Protein AF-A0A8J7T3X1-F1 (afdb_monomer_lite)

Radius of gyration: 25.19 Å; chains: 1; bounding box: 67×51×84 Å

pLDDT: mean 83.02, std 14.89, range [31.59, 97.31]

Secondary structure (DSSP, 8-state):
-PPPP---HHHHHHHHHHHHTEEE-TTSEEEETTEEEE------S-TT---HHHHHHHHHHHHIIIIIS-TT-PPPPSTTSS-B-HHHHHHH-----EEEEEEEEEE-SSS-EEEEETTEEEEE-GGGEEEETTEEEEEEEEE-SEESSSSTTEEEEE-SSPPPHHHHHSEEEEEE-B-TTTHHHHHHHHHHHHHHTT---EEEEESBGGGGSSTTSEEEEEEGGGHHHHHHHHHHHGGGS-B-S---TTSEEEETTEEEEEPPGGG--HHHHHHHHHHHHHHHHHHH-S-HHHHHHHHHHHTT--TTSTTSPTTPPPPPPPP---------------SHHHHHHHHHHHHHHH-EEETTEEE-EEEEEEEETTEEEEEEEE--SSSSSSHHHHHHHHHHHHHHH--HHHHHHHHHHHHHHHHHGGGS-SS-TTTSGGGT-

Sequence (441 aa):
MRPEPRFDADLAGAIDRLADGFRTGRNGLIRLGDRVDMALGQISTHPGQRTQANLIEALVNRVYVAFYCNPEGAAASLTDGERDLTPDLAAANAGRDGVQGWWREAQRSATEVLLASGDRLHLARPADLHPVPGFDRWHRLHRIAGSVSMQAGYYHAFGAEVPDRYDMMAGVRLYLALGAGGAAAALAAITRRFDADQVAFTLKLPRQAGSYRRTDAGVVYLPRRVAGFAVARVLEMAGDLDLGPGTPRFTRALAPGIAIADCPPGGDSFGMHRSRLLVQALTLQAAGGGRASALAARVMAAQGIDPARPWLEPGNADLELPALSCGPRRRAAGGAETGPLAAAARIGRQLVRDALTEGGRATWVGWGVGVTETGPRRAVTSAGPDLYTGTAGVALFLGRLAAATGDGEVAATGLAALRHAVEGGASLGAEGGITGLPGIV

Structure (mmCIF, N/CA/C/O backbone):
data_AF-A0A8J7T3X1-F1
#
_entry.id   AF-A0A8J7T3X1-F1
#
loop_
_atom_site.group_PDB
_atom_site.id
_atom_site.type_symbol
_atom_site.label_atom_id
_atom_site.label_alt_id
_atom_site.label_comp_id
_atom_site.label_asym_id
_atom_site.label_entity_id
_atom_site.label_seq_id
_atom_site.pdbx_PDB_ins_code
_atom_site.Cartn_x
_atom_site.Cartn_y
_atom_site.Cartn_z
_atom_site.occupancy
_atom_site.B_iso_or_equiv
_atom_site.auth_seq_id
_atom_site.auth_comp_id
_atom_site.auth_asym_id
_atom_site.auth_atom_id
_atom_site.pdbx_PDB_model_num
ATOM 1 N N . MET A 1 1 ? -31.299 18.027 -4.864 1.00 47.19 1 MET A N 1
ATOM 2 C CA . MET A 1 1 ? -30.712 17.703 -3.544 1.00 47.19 1 MET A CA 1
ATOM 3 C C . MET A 1 1 ? -29.583 16.717 -3.767 1.00 47.19 1 MET A C 1
ATOM 5 O O . MET A 1 1 ? -29.827 15.711 -4.420 1.00 47.19 1 MET A O 1
ATOM 9 N N . ARG A 1 2 ? -28.361 16.998 -3.297 1.00 53.69 2 ARG A N 1
ATOM 10 C CA . ARG A 1 2 ? -27.342 15.939 -3.212 1.00 53.69 2 ARG A CA 1
ATOM 11 C C . ARG A 1 2 ? -27.789 14.955 -2.116 1.00 53.69 2 ARG A C 1
ATOM 13 O O . ARG A 1 2 ? -28.327 15.432 -1.116 1.00 53.69 2 ARG A O 1
ATOM 20 N N . PRO A 1 3 ? -27.643 13.634 -2.307 1.00 72.06 3 PRO A N 1
ATOM 21 C CA . PRO A 1 3 ? -27.978 12.663 -1.269 1.00 72.06 3 PRO A CA 1
ATOM 22 C C . PRO A 1 3 ? -27.187 12.966 0.009 1.00 72.06 3 PRO A C 1
ATOM 24 O O . PRO A 1 3 ? -26.043 13.422 -0.071 1.00 72.06 3 PRO A O 1
ATOM 27 N N . GLU A 1 4 ? -27.797 12.750 1.178 1.00 81.19 4 GLU A N 1
ATOM 28 C CA . GLU A 1 4 ? -27.076 12.914 2.441 1.00 81.19 4 GLU A CA 1
ATOM 29 C C . GLU A 1 4 ? -25.873 11.956 2.486 1.00 81.19 4 GLU A C 1
ATOM 31 O O . GLU A 1 4 ? -26.006 10.782 2.116 1.00 81.19 4 GLU A O 1
ATOM 36 N N . PRO A 1 5 ? -24.702 12.438 2.934 1.00 83.44 5 PRO A N 1
ATOM 37 C CA . PRO A 1 5 ? -23.521 11.603 3.057 1.00 83.44 5 PRO A CA 1
ATOM 38 C C . PRO A 1 5 ? -23.778 10.530 4.120 1.00 83.44 5 PRO A C 1
ATOM 40 O O . PRO A 1 5 ? -24.256 10.830 5.216 1.00 83.44 5 PRO A O 1
ATOM 43 N N . ARG A 1 6 ? -23.479 9.271 3.795 1.00 91.88 6 ARG A N 1
ATOM 44 C CA . ARG A 1 6 ? -23.775 8.122 4.658 1.00 91.88 6 ARG A CA 1
ATOM 45 C C . ARG A 1 6 ? -22.723 7.032 4.510 1.00 91.88 6 ARG A C 1
ATOM 47 O O . ARG A 1 6 ? -22.217 6.814 3.413 1.00 91.88 6 ARG A O 1
ATOM 54 N N . PHE A 1 7 ? -22.433 6.353 5.615 1.00 93.94 7 PHE A N 1
ATOM 55 C CA . PHE A 1 7 ? -21.661 5.112 5.610 1.00 93.94 7 PHE A CA 1
ATOM 56 C C . PHE A 1 7 ? -22.485 3.965 5.012 1.00 93.94 7 PHE A C 1
ATOM 58 O O . PHE A 1 7 ? -23.710 4.070 4.875 1.00 93.94 7 PHE A O 1
ATOM 65 N N . ASP A 1 8 ? -21.822 2.851 4.708 1.00 93.19 8 ASP A N 1
ATOM 66 C CA . ASP A 1 8 ? -22.511 1.575 4.542 1.00 93.19 8 ASP A CA 1
ATOM 67 C C . ASP A 1 8 ? -23.269 1.187 5.830 1.00 93.19 8 ASP A C 1
ATOM 69 O O . ASP A 1 8 ? -22.997 1.694 6.925 1.00 93.19 8 ASP A O 1
ATOM 73 N N . ALA A 1 9 ? -24.263 0.307 5.692 1.00 92.50 9 ALA A N 1
ATOM 74 C CA . ALA A 1 9 ? -25.170 -0.033 6.786 1.00 92.50 9 ALA A CA 1
ATOM 75 C C . ALA A 1 9 ? -24.453 -0.696 7.976 1.00 92.50 9 ALA A C 1
ATOM 77 O O . ALA A 1 9 ? -24.807 -0.430 9.130 1.00 92.50 9 ALA A O 1
ATOM 78 N N . ASP A 1 10 ? -23.429 -1.507 7.710 1.00 91.69 10 ASP A N 1
ATOM 79 C CA . ASP A 1 10 ? -22.710 -2.254 8.739 1.00 91.69 10 ASP A CA 1
ATOM 80 C C . ASP A 1 10 ? -21.835 -1.324 9.578 1.00 91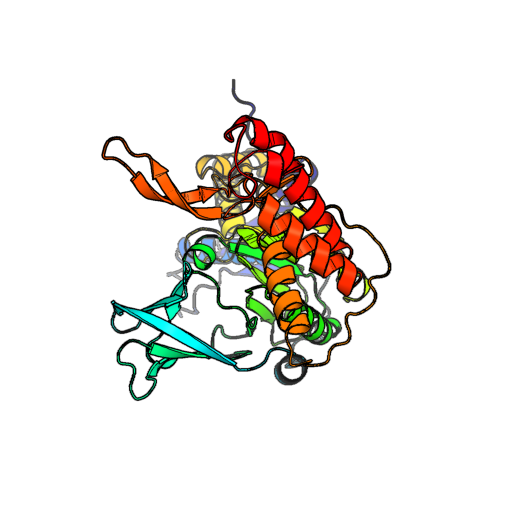.69 10 ASP A C 1
ATOM 82 O O . ASP A 1 10 ? -21.873 -1.369 10.815 1.00 91.69 10 ASP A O 1
ATOM 86 N N . LEU A 1 11 ? -21.086 -0.433 8.923 1.00 92.88 11 LEU A N 1
ATOM 87 C CA . LEU A 1 11 ? -20.269 0.572 9.591 1.00 92.88 11 LEU A CA 1
ATOM 88 C C . LEU A 1 11 ? -21.134 1.599 10.328 1.00 92.88 11 LEU A C 1
ATOM 90 O O . LEU A 1 11 ? -20.827 1.927 11.475 1.00 92.88 11 LEU A O 1
ATOM 94 N N . ALA A 1 12 ? -22.240 2.056 9.731 1.00 94.25 12 ALA A N 1
ATOM 95 C CA . ALA A 1 12 ? -23.192 2.942 10.402 1.00 94.25 12 ALA A CA 1
ATOM 96 C C . ALA A 1 12 ? -23.750 2.301 11.683 1.00 94.25 12 ALA A C 1
ATOM 98 O O . ALA A 1 12 ? -23.729 2.919 12.750 1.00 94.25 12 ALA A O 1
ATOM 99 N N . GLY A 1 13 ? -24.183 1.039 11.602 1.00 93.19 13 GLY A N 1
ATOM 100 C CA . GLY A 1 13 ? -24.677 0.292 12.756 1.00 93.19 13 GLY A CA 1
ATOM 101 C C . GLY A 1 13 ? -23.604 0.074 13.826 1.00 93.19 13 GLY A C 1
ATOM 102 O O . GLY A 1 13 ? -23.898 0.153 15.017 1.00 93.19 13 GLY A O 1
ATOM 103 N N . ALA A 1 14 ? -22.352 -0.166 13.429 1.00 91.25 14 ALA A N 1
ATOM 104 C CA . ALA A 1 14 ? -21.239 -0.300 14.364 1.00 91.25 14 ALA A CA 1
ATOM 105 C C . ALA A 1 14 ? -20.932 1.016 15.097 1.00 91.25 14 ALA A C 1
ATOM 107 O O . ALA A 1 14 ? -20.682 0.992 16.302 1.00 91.25 14 ALA A O 1
ATOM 108 N N . ILE A 1 15 ? -20.982 2.152 14.394 1.00 93.50 15 ILE A N 1
ATOM 109 C CA . ILE A 1 15 ? -20.797 3.484 14.987 1.00 93.50 15 ILE A CA 1
ATOM 110 C C . ILE A 1 15 ? -21.907 3.787 15.998 1.00 93.50 15 ILE A C 1
ATOM 112 O O . ILE A 1 15 ? -21.614 4.233 17.106 1.00 93.50 15 ILE A O 1
ATOM 116 N N . ASP A 1 16 ? -23.165 3.524 15.645 1.00 93.00 16 ASP A N 1
ATOM 117 C CA . ASP A 1 16 ? -24.293 3.778 16.545 1.00 93.00 16 ASP A CA 1
ATOM 118 C C . ASP A 1 16 ? -24.197 2.899 17.811 1.00 93.00 16 ASP A C 1
ATOM 120 O O . ASP A 1 16 ? -24.305 3.415 18.922 1.00 93.00 16 ASP A O 1
ATOM 124 N N . ARG A 1 17 ? -23.852 1.606 17.677 1.00 89.75 17 ARG A N 1
ATOM 125 C CA . ARG A 1 17 ? -23.607 0.720 18.835 1.00 89.75 17 ARG A CA 1
ATOM 126 C C . ARG A 1 17 ? -22.454 1.196 19.720 1.00 89.75 17 ARG A C 1
ATOM 128 O O . ARG A 1 17 ? -22.531 1.086 20.944 1.00 89.75 17 ARG A O 1
ATOM 135 N N . LEU A 1 18 ? -21.377 1.708 19.117 1.00 88.38 18 LEU A N 1
ATOM 136 C CA . LEU A 1 18 ? -20.262 2.291 19.865 1.00 88.38 18 LEU A CA 1
ATOM 137 C C . LEU A 1 18 ? -20.743 3.482 20.702 1.00 88.38 18 LEU A C 1
ATOM 139 O O . LEU A 1 18 ? -20.396 3.574 21.878 1.00 88.38 18 LEU A O 1
ATOM 143 N N . ALA A 1 19 ? -21.541 4.368 20.101 1.00 87.81 19 ALA A N 1
ATOM 144 C CA . ALA A 1 19 ? -22.080 5.551 20.759 1.00 87.81 19 ALA A CA 1
ATOM 145 C C . ALA A 1 19 ? -23.016 5.197 21.925 1.00 87.81 19 ALA A C 1
ATOM 147 O O . ALA A 1 19 ? -22.904 5.779 23.004 1.00 87.81 19 ALA A O 1
ATOM 148 N N . ASP A 1 20 ? -23.876 4.191 21.753 1.00 84.75 20 ASP A N 1
ATOM 149 C CA . ASP A 1 20 ? -24.801 3.738 22.798 1.00 84.75 20 ASP A CA 1
ATOM 150 C C . ASP A 1 20 ? -24.065 3.222 24.041 1.00 84.75 20 ASP A C 1
ATOM 152 O O . ASP A 1 20 ? -24.480 3.494 25.173 1.00 84.75 20 ASP A O 1
ATOM 156 N N . GLY A 1 21 ? -22.943 2.526 23.833 1.00 76.75 21 GLY A N 1
ATOM 157 C CA . GLY A 1 21 ? -22.076 2.006 24.892 1.00 76.75 21 GLY A CA 1
ATOM 158 C C . GLY A 1 21 ? -21.133 3.038 25.514 1.00 76.75 21 GLY A C 1
ATOM 159 O O . GLY A 1 21 ? -20.417 2.705 26.462 1.00 76.75 21 GLY A O 1
ATOM 160 N N . PHE A 1 22 ? -21.110 4.268 24.998 1.00 75.62 22 PHE A N 1
ATOM 161 C CA . PHE A 1 22 ? -20.186 5.316 25.411 1.00 75.62 22 PHE A CA 1
ATOM 162 C C . PHE A 1 22 ? -20.788 6.191 26.514 1.00 75.62 22 PHE A C 1
ATOM 164 O O . PHE A 1 22 ? -21.885 6.741 26.381 1.00 75.62 22 PHE A O 1
ATOM 171 N N . ARG A 1 23 ? -20.071 6.347 27.630 1.00 73.31 23 ARG A N 1
ATOM 172 C CA . ARG A 1 23 ? -20.443 7.268 28.715 1.00 73.31 23 ARG A CA 1
ATOM 173 C C . ARG A 1 23 ? -19.210 8.007 29.221 1.00 73.31 23 ARG A C 1
ATOM 175 O O . ARG A 1 23 ? -18.225 7.384 29.609 1.00 73.31 23 ARG A O 1
ATOM 182 N N . THR A 1 24 ? -19.289 9.332 29.279 1.00 68.50 24 THR A N 1
ATOM 183 C CA . THR A 1 24 ? -18.268 10.187 29.899 1.00 68.50 24 THR A CA 1
ATOM 184 C C . THR A 1 24 ? -18.775 10.687 31.249 1.00 68.50 24 THR A C 1
ATOM 186 O O . THR A 1 24 ? -19.746 11.440 31.315 1.00 68.50 24 THR A O 1
ATOM 189 N N . GLY A 1 25 ? -18.143 10.260 32.340 1.00 63.00 25 GLY A N 1
ATOM 190 C CA . GLY A 1 25 ? -18.447 10.746 33.684 1.00 63.00 25 GLY A CA 1
ATOM 191 C C . GLY A 1 25 ? -17.858 12.136 33.943 1.00 63.00 25 GLY A C 1
ATOM 192 O O . GLY A 1 25 ? -16.828 12.496 33.373 1.00 63.00 25 GLY A O 1
ATOM 193 N N . ARG A 1 26 ? -18.457 12.892 34.877 1.00 59.19 26 ARG A N 1
ATOM 194 C CA . ARG A 1 26 ? -17.981 14.232 35.299 1.00 59.19 26 ARG A CA 1
ATOM 195 C C . ARG A 1 26 ? -16.528 14.245 35.801 1.00 59.19 26 ARG A C 1
ATOM 197 O O . ARG A 1 26 ? -15.883 15.283 35.770 1.00 59.19 26 ARG A O 1
ATOM 204 N N . ASN A 1 27 ? -15.999 13.088 36.198 1.00 59.59 27 ASN A N 1
ATOM 205 C CA . ASN A 1 27 ? -14.645 12.929 36.734 1.00 59.59 27 ASN A CA 1
ATOM 206 C C . ASN A 1 27 ? -13.596 12.638 35.633 1.00 59.59 27 ASN A C 1
ATOM 208 O O . ASN A 1 27 ? -12.459 12.284 35.945 1.00 59.59 27 ASN A O 1
ATOM 212 N N . GLY A 1 28 ? -13.964 12.732 34.347 1.00 60.16 28 GLY A N 1
ATOM 213 C CA . GLY A 1 28 ? -13.098 12.364 33.214 1.00 60.16 28 GLY A CA 1
ATOM 214 C C . GLY A 1 28 ? -12.955 10.850 33.013 1.00 60.16 28 GLY A C 1
ATOM 215 O O . GLY A 1 28 ? -12.009 10.391 32.374 1.00 60.16 28 GLY A O 1
ATOM 216 N N . LEU A 1 29 ? -13.875 10.081 33.597 1.00 61.81 29 LEU A N 1
ATOM 217 C CA . LEU A 1 29 ? -13.938 8.628 33.503 1.00 61.81 29 LEU A CA 1
ATOM 218 C C . LEU A 1 29 ? -14.693 8.250 32.226 1.00 61.81 29 LEU A C 1
ATOM 220 O O . LEU A 1 29 ? -15.811 8.719 32.004 1.00 61.81 29 LEU A O 1
ATOM 224 N N . ILE A 1 30 ? -14.075 7.434 31.383 1.00 65.88 30 ILE A N 1
ATOM 225 C CA . ILE A 1 30 ? -14.591 7.043 30.074 1.00 65.88 30 ILE A CA 1
ATOM 226 C C . ILE A 1 30 ? -15.014 5.586 30.179 1.00 65.88 30 ILE A C 1
ATOM 228 O O . ILE A 1 30 ? -14.183 4.705 30.394 1.00 65.88 30 ILE A O 1
ATOM 232 N N . ARG A 1 31 ? -16.309 5.318 30.032 1.00 67.56 31 ARG A N 1
ATOM 233 C CA . ARG A 1 31 ? -16.837 3.957 30.003 1.00 67.56 31 ARG A CA 1
ATOM 234 C C . ARG A 1 31 ? -17.240 3.596 28.582 1.00 67.56 31 ARG A C 1
ATOM 236 O O . ARG A 1 31 ? -17.980 4.337 27.938 1.00 67.56 31 ARG A O 1
ATOM 243 N N . LEU A 1 32 ? -16.738 2.455 28.123 1.00 68.56 32 LEU A N 1
ATOM 244 C CA . LEU A 1 32 ? -17.120 1.836 26.860 1.00 68.56 32 LEU A CA 1
ATOM 245 C C . LEU A 1 32 ? -17.459 0.368 27.138 1.00 68.56 32 LEU A C 1
ATOM 247 O O . LEU A 1 32 ? -16.553 -0.454 27.312 1.00 68.56 32 LEU A O 1
ATOM 251 N N . GLY A 1 33 ? -18.757 0.069 27.239 1.00 67.12 33 GLY A N 1
ATOM 252 C CA . GLY A 1 33 ? -19.249 -1.224 27.728 1.00 67.12 33 GLY A CA 1
ATOM 253 C C . GLY A 1 33 ? -18.840 -1.480 29.186 1.00 67.12 33 GLY A C 1
ATOM 254 O O . GLY A 1 33 ? -19.060 -0.637 30.062 1.00 67.12 33 GLY A O 1
ATOM 255 N N . ASP A 1 34 ? -18.206 -2.624 29.447 1.00 57.56 34 ASP A N 1
ATOM 256 C CA . ASP A 1 34 ? -17.743 -3.020 30.790 1.00 57.56 34 ASP A CA 1
ATOM 257 C C . ASP A 1 34 ? -16.357 -2.479 31.156 1.00 57.56 34 ASP A C 1
ATOM 259 O O . ASP A 1 34 ? -15.920 -2.587 32.301 1.00 57.56 34 ASP A O 1
ATOM 263 N N . ARG A 1 35 ? -15.651 -1.866 30.201 1.00 61.12 35 ARG A N 1
ATOM 264 C CA . ARG A 1 35 ? -14.315 -1.314 30.435 1.00 61.12 35 ARG A CA 1
ATOM 265 C C . ARG A 1 35 ? -14.397 0.154 30.832 1.00 61.12 35 ARG A C 1
ATOM 267 O O . ARG A 1 35 ? -15.014 0.969 30.143 1.00 61.12 35 ARG A O 1
ATOM 274 N N . VAL A 1 36 ? -13.716 0.470 31.926 1.00 59.50 36 VAL A N 1
ATOM 275 C CA . VAL A 1 36 ? -13.558 1.816 32.471 1.00 59.50 36 VAL A CA 1
ATOM 276 C C . VAL A 1 36 ? -12.124 2.270 32.239 1.00 59.50 36 VAL A C 1
ATOM 278 O O . VAL A 1 36 ? -11.190 1.551 32.580 1.00 59.50 36 VAL A O 1
ATOM 281 N N . ASP A 1 37 ? -11.967 3.459 31.672 1.00 59.25 37 ASP A N 1
ATOM 282 C CA . ASP A 1 37 ? -10.683 4.122 31.475 1.00 59.25 37 ASP A CA 1
ATOM 283 C C . ASP A 1 37 ? -10.717 5.526 32.096 1.00 59.25 37 ASP A C 1
ATOM 285 O O . ASP A 1 37 ? -11.790 6.092 32.333 1.00 59.25 37 ASP A O 1
ATOM 289 N N . MET A 1 38 ? -9.552 6.108 32.360 1.00 57.00 38 MET A N 1
ATOM 290 C CA . MET A 1 38 ? -9.443 7.504 32.783 1.00 57.00 38 MET A CA 1
ATOM 291 C C . MET A 1 38 ? -8.738 8.317 31.709 1.00 57.00 38 MET A C 1
ATOM 293 O O . MET A 1 38 ? -7.768 7.862 31.112 1.00 57.00 38 MET A O 1
ATOM 297 N N . ALA A 1 39 ? -9.179 9.561 31.511 1.00 54.94 39 ALA A N 1
ATOM 298 C CA . ALA A 1 39 ? -8.398 10.535 30.765 1.00 54.94 39 ALA A CA 1
ATOM 299 C C . ALA A 1 39 ? -7.058 10.779 31.481 1.00 54.94 39 ALA A C 1
ATOM 301 O O . ALA A 1 39 ? -6.969 11.591 32.405 1.00 54.94 39 ALA A O 1
ATOM 302 N N . LEU A 1 40 ? -6.026 10.032 31.082 1.00 46.97 40 LEU A N 1
ATOM 303 C CA . LEU A 1 40 ? -4.655 10.227 31.528 1.00 46.97 40 LEU A CA 1
ATOM 304 C C . LEU A 1 40 ? -4.129 11.509 30.878 1.00 46.97 40 LEU A C 1
ATOM 306 O O . LEU A 1 40 ? -3.491 11.486 29.833 1.00 46.97 40 LEU A O 1
ATOM 310 N N . GLY A 1 41 ? -4.384 12.646 31.523 1.00 39.94 41 GLY A N 1
ATOM 311 C CA . GLY A 1 41 ? -3.372 13.694 31.505 1.00 39.94 41 GLY A CA 1
ATOM 312 C C . GLY A 1 41 ? -2.122 13.122 32.166 1.00 39.94 41 GLY A C 1
ATOM 313 O O . GLY A 1 41 ? -2.249 12.331 33.107 1.00 39.94 41 GLY A O 1
ATOM 314 N N . GLN A 1 42 ? -0.931 13.500 31.691 1.00 35.84 42 GLN A N 1
ATOM 315 C CA . GLN A 1 42 ? 0.298 13.312 32.467 1.00 35.84 42 GLN A CA 1
ATOM 316 C C . GLN A 1 42 ? -0.009 13.588 33.937 1.00 35.84 42 GLN A C 1
ATOM 318 O O . GLN A 1 42 ? -0.751 14.531 34.217 1.00 35.84 42 GLN A O 1
ATOM 323 N N . ILE A 1 43 ? 0.487 12.729 34.830 1.00 36.72 43 ILE A N 1
ATOM 324 C CA . ILE A 1 43 ? 0.290 12.798 36.280 1.00 36.72 43 ILE A CA 1
ATOM 325 C C . ILE A 1 43 ? 0.817 14.156 36.764 1.00 36.72 43 ILE A C 1
ATOM 327 O O . ILE A 1 43 ? 1.936 14.283 37.241 1.00 36.72 43 ILE A O 1
ATOM 331 N N . SER A 1 44 ? 0.023 15.202 36.582 1.00 35.84 44 SER A N 1
ATOM 332 C CA . SER A 1 44 ? 0.195 16.478 37.230 1.00 35.84 44 SER A CA 1
ATOM 333 C C . SER A 1 44 ? -0.435 16.256 38.586 1.00 35.84 44 SER A C 1
ATOM 335 O O . SER A 1 44 ? -1.614 15.910 38.699 1.00 35.84 44 SER A O 1
ATOM 337 N N . THR A 1 45 ? 0.377 16.373 39.624 1.00 34.47 45 THR A N 1
ATOM 338 C CA . THR A 1 45 ? 0.052 16.127 41.032 1.00 34.47 45 THR A CA 1
ATOM 339 C C . THR A 1 45 ? -0.982 17.118 41.591 1.00 34.47 45 THR A C 1
ATOM 341 O O . THR A 1 45 ? -1.088 17.296 42.801 1.00 34.47 45 THR A O 1
ATOM 344 N N . HIS A 1 46 ? -1.746 17.798 40.731 1.00 35.25 46 HIS A N 1
ATOM 345 C CA . HIS A 1 46 ? -2.737 18.812 41.061 1.00 35.25 46 HIS A CA 1
ATOM 346 C C . HIS A 1 46 ? -4.108 18.424 40.470 1.00 35.25 46 HIS A C 1
ATOM 348 O O . HIS A 1 46 ? -4.269 18.410 39.247 1.00 35.25 46 HIS A O 1
ATOM 354 N N . PRO A 1 47 ? -5.130 18.153 41.309 1.00 39.53 47 PRO A N 1
ATOM 355 C CA . PRO A 1 47 ? -6.457 17.672 40.888 1.00 39.53 47 PRO A CA 1
ATOM 356 C C . PRO A 1 47 ? -7.269 18.598 39.958 1.00 39.53 47 PRO A C 1
ATOM 358 O O . PRO A 1 47 ? -8.369 18.227 39.558 1.00 39.53 47 PRO A O 1
ATOM 361 N N . GLY A 1 48 ? -6.765 19.791 39.615 1.00 45.50 48 GLY A N 1
ATOM 362 C CA . GLY A 1 48 ? -7.511 20.846 38.916 1.00 45.50 48 GLY A CA 1
ATOM 363 C C . GLY A 1 48 ? -7.074 21.175 37.482 1.00 45.50 48 GLY A C 1
ATOM 364 O O . GLY A 1 48 ? -7.726 21.993 36.846 1.00 45.50 48 GLY A O 1
ATOM 365 N N . GLN A 1 49 ? -6.012 20.567 36.938 1.00 44.97 49 GLN A N 1
ATOM 366 C CA . GLN A 1 49 ? -5.507 20.875 35.582 1.00 44.97 49 GLN A CA 1
ATOM 367 C C . GLN A 1 49 ? -5.790 19.761 34.559 1.00 44.97 49 GLN A C 1
ATOM 369 O O . GLN A 1 49 ? -4.940 19.387 33.753 1.00 44.97 49 GLN A O 1
ATOM 374 N N . ARG A 1 50 ? -7.005 19.205 34.567 1.00 56.94 50 ARG A N 1
ATOM 375 C CA . ARG A 1 50 ? -7.467 18.333 33.475 1.00 56.94 50 ARG A CA 1
ATOM 376 C C . ARG A 1 50 ? -8.078 19.206 32.384 1.00 56.94 50 ARG A C 1
ATOM 378 O O . ARG A 1 50 ? -9.200 19.681 32.526 1.00 56.94 50 ARG A O 1
ATOM 385 N N . THR A 1 51 ? -7.330 19.458 31.315 1.00 62.66 51 THR A N 1
ATOM 386 C CA . THR A 1 51 ? -7.817 20.255 30.183 1.00 62.66 51 THR A CA 1
ATOM 387 C C . THR A 1 51 ? -8.768 19.431 29.310 1.00 62.66 51 THR A C 1
ATOM 389 O O . THR A 1 51 ? -8.640 18.212 29.189 1.00 62.66 51 THR A O 1
ATOM 392 N N . GLN A 1 52 ? -9.720 20.101 28.657 1.00 65.69 52 GLN A N 1
ATOM 393 C CA . GLN A 1 52 ? -10.615 19.493 27.663 1.00 65.69 52 GLN A CA 1
ATOM 394 C C . GLN A 1 52 ? -9.839 18.777 26.537 1.00 65.69 52 GLN A C 1
ATOM 396 O O . GLN A 1 52 ? -10.301 17.763 26.019 1.00 65.69 52 GLN A O 1
ATOM 401 N N . ALA A 1 53 ? -8.636 19.261 26.210 1.00 66.31 53 ALA A N 1
ATOM 402 C CA . ALA A 1 53 ? -7.732 18.638 25.246 1.00 66.31 53 ALA A CA 1
ATOM 403 C C . ALA A 1 53 ? -7.290 17.226 25.675 1.00 66.31 53 ALA A C 1
ATOM 405 O O . ALA A 1 53 ? -7.412 16.291 24.886 1.00 66.31 53 ALA A O 1
ATOM 406 N N . ASN A 1 54 ? -6.887 17.040 26.939 1.00 71.31 54 ASN A N 1
ATOM 407 C CA . ASN A 1 54 ? -6.469 15.730 27.461 1.00 71.31 54 ASN A CA 1
ATOM 408 C C . ASN A 1 54 ? -7.619 14.713 27.437 1.00 71.31 54 ASN A C 1
ATOM 410 O O . ASN A 1 54 ? -7.412 13.527 27.177 1.00 71.31 54 ASN A O 1
ATOM 414 N N . LEU A 1 55 ? -8.848 15.176 27.694 1.00 73.75 55 LEU A N 1
ATOM 415 C CA . LEU A 1 55 ? -10.035 14.333 27.581 1.00 73.75 55 LEU A CA 1
ATOM 416 C C . LEU A 1 55 ? -10.258 13.898 26.128 1.00 73.75 55 LEU A C 1
ATOM 418 O O . LEU A 1 55 ? -10.439 12.711 25.886 1.00 73.75 55 LEU A O 1
ATOM 422 N N . ILE A 1 56 ? -10.205 14.823 25.165 1.00 79.81 56 ILE A N 1
ATOM 423 C CA . ILE A 1 56 ? -10.374 14.495 23.741 1.00 79.81 56 ILE A CA 1
ATOM 424 C C . ILE A 1 56 ? -9.320 13.479 23.296 1.00 79.81 56 ILE A C 1
ATOM 426 O O . ILE A 1 56 ? -9.683 12.474 22.695 1.00 79.81 56 ILE A O 1
ATOM 430 N N . GLU A 1 57 ? -8.043 13.677 23.622 1.00 81.44 57 GLU A N 1
ATOM 431 C CA . GLU A 1 57 ? -6.989 12.727 23.246 1.00 81.44 57 GLU A CA 1
ATOM 432 C C . GLU A 1 57 ? -7.206 11.332 23.842 1.00 81.44 57 GLU A C 1
ATOM 434 O O . GLU A 1 57 ? -7.069 10.330 23.135 1.00 81.44 57 GLU A O 1
ATOM 439 N N . ALA A 1 58 ? -7.617 11.246 25.109 1.00 79.50 58 ALA A N 1
ATOM 440 C CA . ALA A 1 58 ? -7.961 9.974 25.735 1.00 79.50 58 ALA A CA 1
ATOM 441 C C . ALA A 1 58 ? -9.157 9.293 25.049 1.00 79.50 58 ALA A C 1
ATOM 443 O O . ALA A 1 58 ? -9.117 8.088 24.792 1.00 79.50 58 ALA A O 1
ATOM 444 N N . LEU A 1 59 ? -10.197 10.055 24.685 1.00 83.69 59 LEU A N 1
ATOM 445 C CA . LEU A 1 59 ? -11.344 9.537 23.932 1.00 83.69 59 LEU A CA 1
ATOM 446 C C . LEU A 1 59 ? -10.908 9.029 22.551 1.00 83.69 59 LEU A C 1
ATOM 448 O O . LEU A 1 59 ? -11.328 7.946 22.145 1.00 83.69 59 LEU A O 1
ATOM 452 N N . VAL A 1 60 ? -10.039 9.763 21.846 1.00 88.62 60 VAL A N 1
ATOM 453 C CA . VAL A 1 60 ? -9.519 9.353 20.531 1.00 88.62 60 VAL A CA 1
ATOM 454 C C . VAL A 1 60 ? -8.731 8.055 20.645 1.00 88.62 60 VAL A C 1
ATOM 456 O O . VAL A 1 60 ? -9.010 7.122 19.896 1.00 88.62 60 VAL A O 1
ATOM 459 N N . ASN A 1 61 ? -7.808 7.956 21.604 1.00 85.31 61 ASN A N 1
ATOM 460 C CA . ASN A 1 61 ? -7.053 6.727 21.859 1.00 85.31 61 ASN A CA 1
ATOM 461 C C . ASN A 1 61 ? -7.979 5.550 22.196 1.00 85.31 61 ASN A C 1
ATOM 463 O O . ASN A 1 61 ? -7.755 4.422 21.752 1.00 85.31 61 ASN A O 1
ATOM 467 N N . ARG A 1 62 ? -9.054 5.799 22.948 1.00 84.38 62 ARG A N 1
ATOM 468 C CA . ARG A 1 62 ? -10.006 4.756 23.328 1.00 84.38 62 ARG A CA 1
ATOM 469 C C . ARG A 1 62 ? -10.819 4.254 22.141 1.00 84.38 62 ARG A C 1
ATOM 471 O O . ARG A 1 62 ? -10.920 3.042 21.949 1.00 84.38 62 ARG A O 1
ATOM 478 N N . VAL A 1 63 ? -11.371 5.169 21.345 1.00 88.94 63 VAL A N 1
ATOM 479 C CA . VAL A 1 63 ? -12.069 4.842 20.093 1.00 88.94 63 VAL A CA 1
ATOM 480 C C . VAL A 1 63 ? -11.120 4.107 19.149 1.00 88.94 63 VAL A C 1
ATOM 482 O O . VAL A 1 63 ? -11.488 3.084 18.582 1.00 88.94 63 VAL A O 1
ATOM 485 N N . TYR A 1 64 ? -9.867 4.540 19.058 1.00 90.38 64 TYR A N 1
ATOM 486 C CA . TYR A 1 64 ? -8.857 3.862 18.262 1.00 90.38 64 TYR A CA 1
ATOM 487 C C . TYR A 1 64 ? -8.646 2.403 18.696 1.00 90.38 64 TYR A C 1
ATOM 489 O O . TYR A 1 64 ? -8.789 1.485 17.893 1.00 90.38 64 TYR A O 1
ATOM 497 N N . VAL A 1 65 ? -8.373 2.147 19.976 1.00 85.81 65 VAL A N 1
ATOM 498 C CA . VAL A 1 65 ? -8.106 0.780 20.457 1.00 85.81 65 VAL A CA 1
ATOM 499 C C . VAL A 1 65 ? -9.343 -0.119 20.379 1.00 85.81 65 VAL A C 1
ATOM 501 O O . VAL A 1 65 ? -9.219 -1.294 20.034 1.00 85.81 65 VAL A O 1
ATOM 504 N N . ALA A 1 66 ? -10.519 0.401 20.731 1.00 83.25 66 ALA A N 1
ATOM 505 C CA . ALA A 1 66 ? -11.720 -0.414 20.901 1.00 83.25 66 ALA A CA 1
ATOM 506 C C . ALA A 1 66 ? -12.581 -0.534 19.639 1.00 83.25 66 ALA A C 1
ATOM 508 O O . ALA A 1 66 ? -13.261 -1.539 19.474 1.00 83.25 66 ALA A O 1
ATOM 509 N N . PHE A 1 67 ? -12.570 0.472 18.764 1.00 89.06 67 PHE A N 1
ATOM 510 C CA . PHE A 1 67 ? -13.380 0.485 17.548 1.00 89.06 67 PHE A CA 1
ATOM 511 C C . PHE A 1 67 ? -12.535 0.236 16.302 1.00 89.06 67 PHE A C 1
ATOM 513 O O . PHE A 1 67 ? -12.886 -0.615 15.491 1.00 89.06 67 PHE A O 1
ATOM 520 N N . TYR A 1 68 ? -11.414 0.950 16.155 1.00 91.31 68 TYR A N 1
ATOM 521 C CA . TYR A 1 68 ? -10.569 0.836 14.965 1.00 91.31 68 TYR A CA 1
ATOM 522 C C . TYR A 1 68 ? -9.733 -0.453 14.967 1.00 91.31 68 TYR A C 1
ATOM 524 O O . TYR A 1 68 ? -9.811 -1.216 14.009 1.00 91.31 68 TYR A O 1
ATOM 532 N N . CYS A 1 69 ? -8.976 -0.709 16.039 1.00 88.62 69 CYS A N 1
ATOM 533 C CA . CYS A 1 69 ? -8.033 -1.831 16.149 1.00 88.62 69 CYS A CA 1
ATOM 534 C C . CYS A 1 69 ? -8.682 -3.182 16.490 1.00 88.62 69 CYS A C 1
ATOM 536 O O . CYS A 1 69 ? -8.071 -4.216 16.245 1.00 88.62 69 CYS A O 1
ATOM 538 N N . ASN A 1 70 ? -9.856 -3.183 17.131 1.00 83.19 70 ASN A N 1
ATOM 539 C CA . ASN A 1 70 ? -10.497 -4.391 17.669 1.00 83.19 70 ASN A CA 1
ATOM 540 C C . ASN A 1 70 ? -11.998 -4.443 17.344 1.00 83.19 70 ASN A C 1
ATOM 542 O O . ASN A 1 70 ? -12.829 -4.477 18.254 1.00 83.19 70 ASN A O 1
ATOM 546 N N . PRO A 1 71 ? -12.365 -4.464 16.053 1.00 73.88 71 PRO A N 1
ATOM 547 C CA . PRO A 1 71 ? -13.754 -4.376 15.601 1.00 73.88 71 PRO A CA 1
ATOM 548 C C . PRO A 1 71 ? -14.679 -5.497 16.101 1.00 73.88 71 PRO A C 1
ATOM 550 O O . PRO A 1 71 ? -15.896 -5.310 16.063 1.00 73.88 71 PRO A O 1
ATOM 553 N N . GLU A 1 72 ? -14.119 -6.634 16.523 1.00 68.75 72 GLU A N 1
ATOM 554 C CA . GLU A 1 72 ? -14.836 -7.846 16.955 1.00 68.75 72 GLU A CA 1
ATOM 555 C C . GLU A 1 72 ? -14.756 -8.093 18.473 1.00 68.75 72 GLU A C 1
ATOM 557 O O . GLU A 1 72 ? -15.343 -9.043 18.981 1.00 68.75 72 GLU A O 1
ATOM 562 N N . GLY A 1 73 ? -14.062 -7.233 19.230 1.00 59.16 73 GLY A N 1
ATOM 563 C CA . GLY A 1 73 ? -14.087 -7.279 20.696 1.00 59.16 73 GLY A CA 1
ATOM 564 C C . GLY A 1 73 ? -13.361 -8.462 21.351 1.00 59.16 73 GLY A C 1
ATOM 565 O O . GLY A 1 73 ? -13.673 -8.783 22.498 1.00 59.16 73 GLY A O 1
ATOM 566 N N . ALA A 1 74 ? -12.389 -9.090 20.679 1.00 52.19 74 ALA A N 1
ATOM 567 C CA . ALA A 1 74 ? -11.630 -10.211 21.237 1.00 52.19 74 ALA A CA 1
ATOM 568 C C . ALA A 1 74 ? -11.048 -9.886 22.633 1.00 52.19 74 ALA A C 1
ATOM 570 O O . ALA A 1 74 ? -10.363 -8.876 22.843 1.00 52.19 74 ALA A O 1
ATOM 571 N N . ALA A 1 75 ? -11.355 -10.744 23.609 1.00 41.59 75 ALA A N 1
ATOM 572 C CA . ALA A 1 75 ? -10.865 -10.624 24.975 1.00 41.59 75 ALA A CA 1
ATOM 573 C C . ALA A 1 75 ? -9.365 -10.950 25.038 1.00 41.59 75 ALA A C 1
ATOM 575 O O . ALA A 1 75 ? -8.891 -11.924 24.460 1.00 41.59 75 ALA A O 1
ATOM 576 N N . ALA A 1 76 ? -8.608 -10.120 25.753 1.00 41.19 76 ALA A N 1
ATOM 577 C CA . ALA A 1 76 ? -7.176 -10.302 25.932 1.00 41.19 76 ALA A CA 1
ATOM 578 C C . ALA A 1 76 ? -6.895 -11.391 26.984 1.00 41.19 76 ALA A C 1
ATOM 580 O O . ALA A 1 76 ? -7.330 -11.249 28.124 1.00 41.19 76 ALA A O 1
ATOM 581 N N . SER A 1 77 ? -6.114 -12.420 26.640 1.00 40.16 77 SER A N 1
ATOM 582 C CA . SER A 1 77 ? -5.399 -13.229 27.644 1.00 40.16 77 SER A CA 1
ATOM 583 C C . SER A 1 77 ? -4.204 -12.426 28.172 1.00 40.16 77 SER A C 1
ATOM 585 O O . SER A 1 77 ? -3.537 -11.752 27.400 1.00 40.16 77 SER A O 1
ATOM 587 N N . LEU A 1 78 ? -3.896 -12.429 29.468 1.00 48.47 78 LEU A N 1
ATOM 588 C CA . LEU A 1 78 ? -2.874 -11.543 30.060 1.00 48.47 78 LEU A CA 1
ATOM 589 C C . LEU A 1 78 ? -1.414 -12.013 29.865 1.00 48.47 78 LEU A C 1
ATOM 591 O O . LEU A 1 78 ? -0.498 -11.303 30.259 1.00 48.47 78 LEU A O 1
ATOM 595 N N . THR A 1 79 ? -1.174 -13.166 29.235 1.00 50.06 79 THR A N 1
ATOM 596 C CA . THR A 1 79 ? 0.107 -13.896 29.345 1.00 50.06 79 THR A CA 1
ATOM 597 C C . THR A 1 79 ? 1.196 -13.550 28.319 1.00 50.06 79 THR A C 1
ATOM 599 O O . THR A 1 79 ? 2.365 -13.776 28.603 1.00 50.06 79 THR A O 1
ATOM 602 N N . ASP A 1 80 ? 0.871 -12.963 27.159 1.00 54.03 80 ASP A N 1
ATOM 603 C CA . ASP A 1 80 ? 1.855 -12.751 26.065 1.00 54.03 80 ASP A CA 1
ATOM 604 C C . ASP A 1 80 ? 2.536 -11.365 26.060 1.00 54.03 80 ASP A C 1
ATOM 606 O O . ASP A 1 80 ? 3.143 -10.964 25.067 1.00 54.03 80 ASP A O 1
ATOM 610 N N . GLY A 1 81 ? 2.391 -10.581 27.132 1.00 57.69 81 GLY A N 1
ATOM 611 C CA . GLY A 1 81 ? 2.735 -9.153 27.146 1.00 57.69 81 GLY A CA 1
ATOM 612 C C . GLY A 1 81 ? 4.221 -8.817 26.968 1.00 57.69 81 GLY A C 1
ATOM 613 O O . GLY A 1 81 ? 4.535 -7.760 26.426 1.00 57.69 81 GLY A O 1
ATOM 614 N N . GLU A 1 82 ? 5.131 -9.700 27.385 1.00 68.81 82 GLU A N 1
ATOM 615 C CA . GLU A 1 82 ? 6.524 -9.311 27.669 1.00 68.81 82 GLU A CA 1
ATOM 616 C C . GLU A 1 82 ? 7.572 -9.830 26.676 1.00 68.81 82 GLU A C 1
ATOM 618 O O . GLU A 1 82 ? 8.724 -9.401 26.726 1.00 68.81 82 GLU A O 1
ATOM 623 N N . ARG A 1 83 ? 7.214 -10.720 25.741 1.00 86.38 83 ARG A N 1
ATOM 624 C CA . ARG A 1 83 ? 8.196 -11.264 24.790 1.00 86.38 83 ARG A CA 1
ATOM 625 C C . ARG A 1 83 ? 8.629 -10.198 23.774 1.00 86.38 83 ARG A C 1
ATOM 627 O O . ARG A 1 83 ? 7.808 -9.731 22.979 1.00 86.38 83 ARG A O 1
ATOM 634 N N . ASP A 1 84 ? 9.923 -9.865 23.773 1.00 92.12 84 ASP A N 1
ATOM 635 C CA . ASP A 1 84 ? 10.563 -9.035 22.745 1.00 92.12 84 ASP A CA 1
ATOM 636 C C . ASP A 1 84 ? 10.827 -9.864 21.479 1.00 92.12 84 ASP A C 1
ATOM 638 O O . ASP A 1 84 ? 11.576 -10.839 21.497 1.00 92.12 84 ASP A O 1
ATOM 642 N N . LEU A 1 85 ? 10.200 -9.467 20.375 1.00 93.81 85 LEU A N 1
ATOM 643 C CA . LEU A 1 85 ? 10.325 -10.084 19.056 1.00 93.81 85 LEU A CA 1
ATOM 644 C C . LEU A 1 85 ? 11.442 -9.457 18.216 1.00 93.81 85 LEU A C 1
ATOM 646 O O . LEU A 1 85 ? 11.665 -9.885 17.089 1.00 93.81 85 LEU A O 1
ATOM 650 N N . THR A 1 86 ? 12.151 -8.442 18.717 1.00 94.75 86 THR A N 1
ATOM 651 C CA . THR A 1 86 ? 13.205 -7.749 17.955 1.00 94.75 86 THR A CA 1
ATOM 652 C C . THR A 1 86 ? 14.246 -8.698 17.345 1.00 94.75 86 THR A C 1
ATOM 654 O O . THR A 1 86 ? 14.541 -8.521 16.162 1.00 94.75 86 THR A O 1
ATOM 657 N N . PRO A 1 87 ? 14.786 -9.705 18.068 1.00 94.94 87 PRO A N 1
ATOM 658 C CA . PRO A 1 87 ? 15.749 -10.643 17.487 1.00 94.94 87 PRO A CA 1
ATOM 659 C C . PRO A 1 87 ? 15.141 -11.475 16.351 1.00 94.94 87 PRO A C 1
ATOM 661 O O . PRO A 1 87 ? 15.753 -11.604 15.292 1.00 94.94 87 PRO A O 1
ATOM 664 N N . ASP A 1 88 ? 13.914 -11.966 16.548 1.00 95.50 88 ASP A N 1
ATOM 665 C CA . ASP A 1 88 ? 13.184 -12.789 15.578 1.00 95.50 88 ASP A CA 1
ATOM 666 C C . ASP A 1 88 ? 12.889 -11.988 14.296 1.00 95.50 88 ASP A C 1
ATOM 668 O O . ASP A 1 88 ? 13.111 -12.465 13.183 1.00 95.50 88 ASP A O 1
ATOM 672 N N . LEU A 1 89 ? 12.450 -10.733 14.445 1.00 96.31 89 LEU A N 1
ATOM 673 C CA . LEU A 1 89 ? 12.189 -9.823 13.328 1.00 96.31 89 LEU A CA 1
ATOM 674 C C . LEU A 1 89 ? 13.482 -9.446 12.591 1.00 96.31 89 LEU A C 1
ATOM 676 O O . LEU A 1 89 ? 13.527 -9.485 11.364 1.00 96.31 89 LEU A O 1
ATOM 680 N N . ALA A 1 90 ? 14.551 -9.116 13.318 1.00 94.62 90 ALA A N 1
ATOM 681 C CA . ALA A 1 90 ? 15.828 -8.760 12.705 1.00 94.62 90 ALA A CA 1
ATOM 682 C C . ALA A 1 90 ? 16.430 -9.924 11.903 1.00 94.62 90 ALA A C 1
ATOM 684 O O . ALA A 1 90 ? 16.919 -9.701 10.799 1.00 94.62 90 ALA A O 1
ATOM 685 N N . ALA A 1 91 ? 16.353 -11.154 12.422 1.00 95.44 91 ALA A N 1
ATOM 686 C CA . ALA A 1 91 ? 16.835 -12.349 11.733 1.00 95.44 91 ALA A CA 1
ATOM 687 C C . ALA A 1 91 ? 15.984 -12.721 10.507 1.00 95.44 91 ALA A C 1
ATOM 689 O O . ALA A 1 91 ? 16.502 -13.269 9.534 1.00 95.44 91 ALA A O 1
ATOM 690 N N . ALA A 1 92 ? 14.681 -12.429 10.545 1.00 96.56 92 ALA A N 1
ATOM 691 C CA . ALA A 1 92 ? 13.758 -12.739 9.460 1.00 96.56 92 ALA A CA 1
ATOM 692 C C . ALA A 1 92 ? 13.754 -11.700 8.327 1.00 96.56 92 ALA A C 1
ATOM 694 O O . ALA A 1 92 ? 13.301 -12.009 7.223 1.00 96.56 92 ALA A O 1
ATOM 695 N N . ASN A 1 93 ? 14.242 -10.480 8.567 1.00 96.12 93 ASN A N 1
ATOM 696 C CA . ASN A 1 93 ? 14.312 -9.445 7.542 1.00 96.12 93 ASN A CA 1
ATOM 697 C C . ASN A 1 93 ? 15.216 -9.897 6.382 1.00 96.12 93 ASN A C 1
ATOM 699 O O . ASN A 1 93 ? 16.430 -10.015 6.531 1.00 96.12 93 ASN A O 1
ATOM 703 N N . ALA A 1 94 ? 14.617 -10.152 5.215 1.00 93.94 94 ALA A N 1
ATOM 704 C CA . ALA A 1 94 ? 15.351 -10.575 4.025 1.00 93.94 94 ALA A CA 1
ATOM 705 C C . ALA A 1 94 ? 15.952 -9.393 3.245 1.00 93.94 94 ALA A C 1
ATOM 707 O O . ALA A 1 94 ? 16.710 -9.617 2.296 1.00 93.94 94 ALA A O 1
ATOM 708 N N . GLY A 1 95 ? 15.609 -8.161 3.638 1.00 87.50 95 GLY A N 1
ATOM 709 C CA . GLY A 1 95 ? 16.187 -6.944 3.093 1.00 87.50 95 GLY A CA 1
ATOM 710 C C . GLY A 1 95 ? 17.683 -6.865 3.380 1.00 87.50 95 GLY A C 1
ATOM 711 O O . GLY A 1 95 ? 18.199 -7.456 4.331 1.00 87.50 95 GLY A O 1
ATOM 712 N N . ARG A 1 96 ? 18.402 -6.129 2.536 1.00 81.44 96 ARG A N 1
ATOM 713 C CA . ARG A 1 96 ? 19.848 -5.943 2.676 1.00 81.44 96 ARG A CA 1
ATOM 714 C C . ARG A 1 96 ? 20.193 -4.471 2.685 1.00 81.44 96 ARG A C 1
ATOM 716 O O . ARG A 1 96 ? 19.623 -3.686 1.923 1.00 81.44 96 ARG A O 1
ATOM 723 N N . ASP A 1 97 ? 21.158 -4.133 3.529 1.00 86.50 97 ASP A N 1
ATOM 724 C CA . ASP A 1 97 ? 21.821 -2.845 3.451 1.00 86.50 97 ASP A CA 1
ATOM 725 C C . ASP A 1 97 ? 22.419 -2.702 2.054 1.00 86.50 97 ASP A C 1
ATOM 727 O O . ASP A 1 97 ? 22.881 -3.667 1.433 1.00 86.50 97 ASP A O 1
ATOM 731 N N . GLY A 1 98 ? 22.337 -1.495 1.521 1.00 82.00 98 GLY A N 1
ATOM 732 C CA . GLY A 1 98 ? 22.611 -1.270 0.118 1.00 82.00 98 GLY A CA 1
ATOM 733 C C . GLY A 1 98 ? 23.150 0.114 -0.132 1.00 82.00 98 GLY A C 1
ATOM 734 O O . GLY A 1 98 ? 22.941 1.044 0.645 1.00 82.00 98 GLY A O 1
ATOM 735 N N . VAL A 1 99 ? 23.829 0.243 -1.263 1.00 82.75 99 VAL A N 1
ATOM 736 C CA . VAL A 1 99 ? 24.349 1.516 -1.734 1.00 82.75 99 VAL A CA 1
ATOM 737 C C . VAL A 1 99 ? 23.824 1.766 -3.134 1.00 82.75 99 VAL A C 1
ATOM 739 O O . VAL A 1 99 ? 23.935 0.905 -4.005 1.00 82.75 99 VAL A O 1
ATOM 742 N N . GLN A 1 100 ? 23.269 2.954 -3.356 1.00 82.00 100 GLN A N 1
ATOM 743 C CA . GLN A 1 100 ? 22.816 3.386 -4.676 1.00 82.00 100 GLN A CA 1
ATOM 744 C C . GLN A 1 100 ? 23.495 4.690 -5.085 1.00 82.00 100 GLN A C 1
ATOM 746 O O . GLN A 1 100 ? 23.737 5.556 -4.248 1.00 82.00 100 GLN A O 1
ATOM 751 N N . GLY A 1 101 ? 23.814 4.828 -6.372 1.00 83.69 101 GLY A N 1
ATOM 752 C CA . GLY A 1 101 ? 24.409 6.043 -6.930 1.00 83.69 101 GLY A CA 1
ATOM 753 C C . GLY A 1 101 ? 23.348 7.068 -7.326 1.00 83.69 101 GLY A C 1
ATOM 754 O O . GLY A 1 101 ? 22.391 6.725 -8.019 1.00 83.69 101 GLY A O 1
ATOM 755 N N . TRP A 1 102 ? 23.535 8.312 -6.892 1.00 86.81 102 TRP A N 1
ATOM 756 C CA . TRP A 1 102 ? 22.623 9.426 -7.130 1.00 86.81 102 TRP A CA 1
ATOM 757 C C . TRP A 1 102 ? 23.391 10.713 -7.442 1.00 86.81 102 TRP A C 1
ATOM 759 O O . TRP A 1 102 ? 24.457 10.972 -6.878 1.00 86.81 102 TRP A O 1
ATOM 769 N N . TRP A 1 103 ? 22.822 11.556 -8.302 1.00 84.75 103 TRP A N 1
ATOM 770 C CA . TRP A 1 103 ? 23.285 12.927 -8.496 1.00 84.75 103 TRP A CA 1
ATOM 771 C C . TRP A 1 103 ? 22.760 13.813 -7.371 1.00 84.75 103 TRP A C 1
ATOM 773 O O . TRP A 1 103 ? 21.580 13.777 -7.047 1.00 84.75 103 TRP A O 1
ATOM 783 N N . ARG A 1 104 ? 23.616 14.639 -6.778 1.00 87.38 104 ARG A N 1
ATOM 784 C CA . ARG A 1 104 ? 23.219 15.688 -5.841 1.00 87.38 104 ARG A CA 1
ATOM 785 C C . ARG A 1 104 ? 22.806 16.924 -6.631 1.00 87.38 104 ARG A C 1
ATOM 787 O O . ARG A 1 104 ? 23.649 17.561 -7.259 1.00 87.38 104 ARG A O 1
ATOM 794 N N . GLU A 1 105 ? 21.526 17.268 -6.548 1.00 85.50 105 GLU A N 1
ATOM 795 C CA . GLU A 1 105 ? 20.950 18.442 -7.212 1.00 85.50 105 GLU A CA 1
ATOM 796 C C . GLU A 1 105 ? 21.129 19.700 -6.366 1.00 85.50 105 GLU A C 1
ATOM 798 O O . GLU A 1 105 ? 21.657 20.710 -6.824 1.00 85.50 105 GLU A O 1
ATOM 803 N N . ALA A 1 106 ? 20.703 19.646 -5.101 1.00 84.12 106 ALA A N 1
ATOM 804 C CA . ALA A 1 106 ? 20.726 20.811 -4.227 1.00 84.12 106 ALA A CA 1
ATOM 805 C C . ALA A 1 106 ? 20.755 20.429 -2.747 1.00 84.12 106 ALA A C 1
ATOM 807 O O . ALA A 1 106 ? 20.140 19.451 -2.324 1.00 84.12 106 ALA A O 1
ATOM 808 N N . GLN A 1 107 ? 21.391 21.268 -1.929 1.00 85.19 107 GLN A N 1
ATOM 809 C CA . GLN A 1 107 ? 21.114 21.295 -0.493 1.00 85.19 107 GLN A CA 1
ATOM 810 C C . GLN A 1 107 ? 19.785 22.032 -0.267 1.00 85.19 107 GLN A C 1
ATOM 812 O O . GLN A 1 107 ? 19.583 23.125 -0.802 1.00 85.19 107 GLN A O 1
ATOM 817 N N . ARG A 1 108 ? 18.856 21.448 0.495 1.00 84.88 108 ARG A N 1
ATOM 818 C CA . ARG A 1 108 ? 17.574 22.098 0.829 1.00 84.88 108 ARG A CA 1
ATOM 819 C C . ARG A 1 108 ? 17.602 22.732 2.211 1.00 84.88 108 ARG A C 1
ATOM 821 O O . ARG A 1 108 ? 17.123 23.848 2.368 1.00 84.88 108 ARG A O 1
ATOM 828 N N . SER A 1 109 ? 18.211 22.053 3.173 1.00 86.69 109 SER A N 1
ATOM 829 C CA . SER A 1 109 ? 18.370 22.520 4.551 1.00 86.69 109 SER A CA 1
ATOM 830 C C . SER A 1 109 ? 19.628 21.903 5.166 1.00 86.69 109 SER A C 1
ATOM 832 O O . SER A 1 109 ? 20.318 21.137 4.501 1.00 86.69 109 SER A O 1
ATOM 834 N N . ALA A 1 110 ? 19.934 22.176 6.435 1.00 83.06 110 ALA A N 1
ATOM 835 C CA . ALA A 1 110 ? 21.028 21.492 7.134 1.00 83.06 110 ALA A CA 1
ATOM 836 C C . ALA A 1 110 ? 20.817 19.966 7.254 1.00 83.06 110 ALA A C 1
ATOM 838 O O . ALA A 1 110 ? 21.779 19.226 7.443 1.00 83.06 110 ALA A O 1
ATOM 839 N N . THR A 1 111 ? 19.576 19.488 7.128 1.00 84.44 111 THR A N 1
ATOM 840 C CA . THR A 1 111 ? 19.193 18.087 7.350 1.00 84.44 111 THR A CA 1
ATOM 841 C C . THR A 1 111 ? 18.726 17.368 6.088 1.00 84.44 111 THR A C 1
ATOM 843 O O . THR A 1 111 ? 18.532 16.155 6.137 1.00 84.44 111 THR A O 1
ATOM 846 N N . GLU A 1 112 ? 18.574 18.072 4.962 1.00 88.12 112 GLU A N 1
ATOM 847 C CA . GLU A 1 112 ? 18.005 17.515 3.731 1.00 88.12 112 GLU A CA 1
ATOM 848 C C . GLU A 1 112 ? 18.803 17.894 2.479 1.00 88.12 112 GLU A C 1
ATOM 850 O O . GLU A 1 112 ? 19.094 19.068 2.208 1.00 88.12 112 GLU A O 1
ATOM 855 N N . VAL A 1 113 ? 19.087 16.874 1.670 1.00 88.56 113 VAL A N 1
ATOM 856 C CA . VAL A 1 113 ? 19.721 16.960 0.354 1.00 88.56 113 VAL A CA 1
ATOM 857 C C . VAL A 1 113 ? 18.761 16.411 -0.691 1.00 88.56 113 VAL A C 1
ATOM 859 O O . VAL A 1 113 ? 18.229 15.314 -0.533 1.00 88.56 113 VAL A O 1
ATOM 862 N N . LEU A 1 114 ? 18.562 17.162 -1.771 1.00 89.38 114 LEU A N 1
ATOM 863 C CA . LEU A 1 114 ? 17.827 16.698 -2.938 1.00 89.38 114 LEU A CA 1
ATOM 864 C C . LEU A 1 114 ? 18.772 15.944 -3.876 1.00 89.38 114 LEU A C 1
ATOM 866 O O . LEU A 1 114 ? 19.789 16.483 -4.322 1.00 89.38 114 LEU A O 1
ATOM 870 N N . LEU A 1 115 ? 18.399 14.708 -4.176 1.00 89.25 115 LEU A N 1
ATOM 871 C CA . LEU A 1 115 ? 19.077 13.810 -5.094 1.00 89.25 115 LEU A CA 1
ATOM 872 C C . LEU A 1 115 ? 18.241 13.589 -6.356 1.00 89.25 115 LEU A C 1
ATOM 874 O O . LEU A 1 115 ? 17.013 13.620 -6.280 1.00 89.25 115 LEU A O 1
ATOM 878 N N . ALA A 1 116 ? 18.899 13.291 -7.473 1.00 85.88 116 ALA A N 1
ATOM 879 C CA . ALA A 1 116 ? 18.287 12.890 -8.732 1.00 85.88 116 ALA A CA 1
ATOM 880 C C . ALA A 1 116 ? 18.924 11.616 -9.304 1.00 85.88 116 ALA A C 1
ATOM 882 O O . ALA A 1 116 ? 20.134 11.392 -9.214 1.00 85.88 116 ALA A O 1
ATOM 883 N N . SER A 1 117 ? 18.099 10.774 -9.919 1.00 81.25 117 SER A N 1
ATOM 884 C CA . SER A 1 117 ? 18.529 9.602 -10.686 1.00 81.25 117 SER A CA 1
ATOM 885 C C . SER A 1 117 ? 17.576 9.420 -11.863 1.00 81.25 117 SER A C 1
ATOM 887 O O . SER A 1 117 ? 16.477 8.885 -11.705 1.00 81.25 117 SER A O 1
ATOM 889 N N . GLY A 1 118 ? 17.980 9.923 -13.033 1.00 76.62 118 GLY A N 1
ATOM 890 C CA . GLY A 1 118 ? 17.097 10.028 -14.194 1.00 76.62 118 GLY A CA 1
ATOM 891 C C . GLY A 1 118 ? 15.994 11.060 -13.954 1.00 76.62 118 GLY A C 1
ATOM 892 O O . GLY A 1 118 ? 16.275 12.246 -13.804 1.00 76.62 118 GLY A O 1
ATOM 893 N N . ASP A 1 119 ? 14.750 10.598 -13.930 1.00 71.12 119 ASP A N 1
ATOM 894 C CA . ASP A 1 119 ? 13.537 11.379 -13.676 1.00 71.12 119 ASP A CA 1
ATOM 895 C C . ASP A 1 119 ? 13.093 11.391 -12.209 1.00 71.12 119 ASP A C 1
ATOM 897 O O . ASP A 1 119 ? 12.236 12.189 -11.835 1.00 71.12 119 ASP A O 1
ATOM 901 N N . ARG A 1 120 ? 13.696 10.540 -11.378 1.00 80.44 120 ARG A N 1
ATOM 902 C CA . ARG A 1 120 ? 13.347 10.395 -9.965 1.00 80.44 120 ARG A CA 1
ATOM 903 C C . ARG A 1 120 ? 14.088 11.402 -9.114 1.00 80.44 120 ARG A C 1
ATOM 905 O O . ARG A 1 120 ? 15.294 11.602 -9.290 1.00 80.44 120 ARG A O 1
ATOM 912 N N . LEU A 1 121 ? 13.390 11.946 -8.126 1.00 84.94 121 LEU A N 1
ATOM 913 C CA . LEU A 1 121 ? 13.954 12.806 -7.099 1.00 84.94 121 LEU A CA 1
ATOM 914 C C . LEU A 1 121 ? 13.886 12.111 -5.742 1.00 84.94 121 LEU A C 1
ATOM 916 O O . LEU A 1 121 ? 12.957 11.375 -5.449 1.00 84.94 121 LEU A O 1
ATOM 920 N N . HIS A 1 122 ? 14.845 12.356 -4.862 1.00 86.38 122 HIS A N 1
ATOM 921 C CA . HIS A 1 122 ? 14.799 11.799 -3.513 1.00 86.38 122 HIS A CA 1
ATOM 922 C C . HIS A 1 122 ? 15.337 12.800 -2.496 1.00 86.38 122 HIS A C 1
ATOM 924 O O . HIS A 1 122 ? 16.295 13.518 -2.776 1.00 86.38 122 HIS A O 1
ATOM 930 N N . LEU A 1 123 ? 14.712 12.871 -1.319 1.00 86.75 123 LEU A N 1
ATOM 931 C CA . LEU A 1 123 ? 15.217 13.666 -0.201 1.00 86.75 123 LEU A CA 1
ATOM 932 C C . LEU A 1 123 ? 15.939 12.736 0.767 1.00 86.75 123 LEU A C 1
ATOM 934 O O . LEU A 1 123 ? 15.306 11.906 1.412 1.00 86.75 123 LEU A O 1
ATOM 938 N N . ALA A 1 124 ? 17.256 12.897 0.863 1.00 87.19 124 ALA A N 1
ATOM 939 C CA . ALA A 1 124 ? 18.106 12.135 1.768 1.00 87.19 124 ALA A CA 1
ATOM 940 C C . ALA A 1 124 ? 18.686 13.026 2.865 1.00 87.19 124 ALA A C 1
ATOM 942 O O . ALA A 1 124 ? 18.811 14.245 2.705 1.00 87.19 124 ALA A O 1
ATOM 943 N N . ARG A 1 125 ? 19.107 12.407 3.970 1.00 87.06 125 ARG A N 1
ATOM 944 C CA . ARG A 1 125 ? 19.887 13.103 4.993 1.00 87.06 125 ARG A CA 1
ATOM 945 C C . ARG A 1 125 ? 21.349 13.173 4.557 1.00 87.06 125 ARG A C 1
ATOM 947 O O . ARG A 1 125 ? 21.857 12.192 4.019 1.00 87.06 125 ARG A O 1
ATOM 954 N N . PRO A 1 126 ? 22.068 14.271 4.848 1.00 86.44 126 PRO A N 1
ATOM 955 C CA . PRO A 1 126 ? 23.501 14.360 4.570 1.00 86.44 126 PRO A CA 1
ATOM 956 C C . PRO A 1 126 ? 24.319 13.204 5.162 1.00 86.44 126 PRO A C 1
ATOM 958 O O . PRO A 1 126 ? 25.283 12.772 4.545 1.00 86.44 126 PRO A O 1
ATOM 961 N N . ALA A 1 127 ? 23.916 12.688 6.329 1.00 86.88 127 ALA A N 1
ATOM 962 C CA . ALA A 1 127 ? 24.597 11.586 7.011 1.00 86.88 127 ALA A CA 1
ATOM 963 C C . ALA A 1 127 ? 24.518 10.245 6.260 1.00 86.88 127 ALA A C 1
ATOM 965 O O . ALA A 1 127 ? 25.381 9.395 6.457 1.00 86.88 127 ALA A O 1
ATOM 966 N N . ASP A 1 128 ? 23.522 10.073 5.388 1.00 87.50 128 ASP A N 1
ATOM 967 C CA . ASP A 1 128 ? 23.322 8.846 4.612 1.00 87.50 128 ASP A CA 1
ATOM 968 C C . ASP A 1 128 ? 24.069 8.898 3.261 1.00 87.50 128 ASP A C 1
ATOM 970 O O . ASP A 1 128 ? 23.985 7.967 2.459 1.00 87.50 128 ASP A O 1
ATOM 974 N N . LEU A 1 129 ? 24.782 9.997 2.972 1.00 89.25 129 LEU A N 1
ATOM 975 C CA . LEU A 1 129 ? 25.454 10.239 1.697 1.00 89.25 129 LEU A CA 1
ATOM 976 C C . LEU A 1 129 ? 26.970 10.146 1.820 1.00 89.25 129 LEU A C 1
ATOM 978 O O . LEU A 1 129 ? 27.597 10.827 2.628 1.00 89.25 129 LEU A O 1
ATOM 982 N N . HIS A 1 130 ? 27.572 9.392 0.906 1.00 89.44 130 HIS A N 1
ATOM 983 C CA . HIS A 1 130 ? 29.019 9.316 0.754 1.00 89.44 130 HIS A CA 1
ATOM 984 C C . HIS A 1 130 ? 29.432 9.881 -0.611 1.00 89.44 130 HIS A C 1
ATOM 986 O O . HIS A 1 130 ? 28.944 9.393 -1.635 1.00 89.44 130 HIS A O 1
ATOM 992 N N . PRO A 1 131 ? 30.313 10.896 -0.673 1.00 87.12 131 PRO A N 1
ATOM 993 C CA . PRO A 1 131 ? 30.791 11.421 -1.947 1.00 87.12 131 PRO A CA 1
ATOM 994 C C . PRO A 1 131 ? 31.585 10.349 -2.697 1.00 87.12 131 PRO A C 1
ATOM 996 O O . PRO A 1 131 ? 32.280 9.532 -2.087 1.00 87.12 131 PRO A O 1
ATOM 999 N N . VAL A 1 132 ? 31.494 10.344 -4.027 1.00 87.19 132 VAL A N 1
ATOM 1000 C CA . VAL A 1 132 ? 32.328 9.469 -4.856 1.00 87.19 132 VAL A CA 1
ATOM 1001 C C . VAL A 1 132 ? 33.566 10.238 -5.319 1.00 87.19 132 VAL A C 1
ATOM 1003 O O . VAL A 1 132 ? 33.422 11.261 -5.991 1.00 87.19 132 VAL A O 1
ATOM 1006 N N . PRO A 1 133 ? 34.784 9.767 -4.982 1.00 85.12 133 PRO A N 1
ATOM 1007 C CA . PRO A 1 133 ? 36.015 10.433 -5.396 1.00 85.12 133 PRO A CA 1
ATOM 1008 C C . PRO A 1 133 ? 36.068 10.640 -6.914 1.00 85.12 133 PRO A C 1
ATOM 1010 O O . PRO A 1 133 ? 35.790 9.715 -7.677 1.00 85.12 133 PRO A O 1
ATOM 1013 N N . GLY A 1 134 ? 36.419 11.854 -7.343 1.00 85.44 134 GLY A N 1
ATOM 1014 C CA . GLY A 1 134 ? 36.502 12.230 -8.759 1.00 85.44 134 GLY A CA 1
ATOM 1015 C C . GLY A 1 134 ? 35.181 12.666 -9.405 1.00 85.44 134 GLY A C 1
ATOM 1016 O O . GLY A 1 134 ? 35.185 13.015 -10.581 1.00 85.44 134 GLY A O 1
ATOM 1017 N N . PHE A 1 135 ? 34.065 12.678 -8.665 1.00 84.44 135 PHE A N 1
ATOM 1018 C CA . PHE A 1 135 ? 32.760 13.107 -9.173 1.00 84.44 135 PHE A CA 1
ATOM 1019 C C . PHE A 1 135 ? 32.028 14.014 -8.169 1.00 84.44 135 PHE A C 1
ATOM 1021 O O . PHE A 1 135 ? 31.235 13.542 -7.357 1.00 84.44 135 PHE A O 1
ATOM 1028 N N . ASP A 1 136 ? 32.220 15.333 -8.273 1.00 80.94 136 ASP A N 1
ATOM 1029 C CA . ASP A 1 136 ? 31.747 16.336 -7.294 1.00 80.94 136 ASP A CA 1
ATOM 1030 C C . ASP A 1 136 ? 30.248 16.280 -6.961 1.00 80.94 136 ASP A C 1
ATOM 1032 O O . ASP A 1 136 ? 29.824 16.599 -5.848 1.00 80.94 136 ASP A O 1
ATOM 1036 N N . ARG A 1 137 ? 29.418 15.876 -7.928 1.00 85.62 137 ARG A N 1
ATOM 1037 C CA . ARG A 1 137 ? 27.962 15.779 -7.752 1.00 85.62 137 ARG A CA 1
ATOM 1038 C C . ARG A 1 137 ? 27.463 14.353 -7.567 1.00 85.62 137 ARG A C 1
ATOM 1040 O O . ARG A 1 137 ? 26.290 14.181 -7.260 1.00 85.62 137 ARG A O 1
ATOM 1047 N N . TRP A 1 138 ? 28.303 13.333 -7.693 1.00 86.06 138 TRP A N 1
ATOM 1048 C CA . TRP A 1 138 ? 27.860 11.945 -7.590 1.00 86.06 138 TRP A CA 1
ATOM 1049 C C . TRP A 1 138 ? 28.060 11.410 -6.170 1.00 86.06 138 TRP A C 1
ATOM 1051 O O . TRP A 1 138 ? 29.161 11.435 -5.621 1.00 86.06 138 TRP A O 1
ATOM 1061 N N . HIS A 1 139 ? 26.977 10.930 -5.566 1.00 89.00 139 HIS A N 1
ATOM 1062 C CA . HIS A 1 139 ? 26.954 10.444 -4.191 1.00 89.00 139 HIS A CA 1
ATOM 1063 C C . HIS A 1 139 ? 26.417 9.016 -4.134 1.00 89.00 139 HIS A C 1
ATOM 1065 O O . HIS A 1 139 ? 25.568 8.600 -4.921 1.00 89.00 139 HIS A O 1
ATOM 1071 N N . ARG A 1 140 ? 26.923 8.260 -3.167 1.00 89.06 140 ARG A N 1
ATOM 1072 C CA . ARG A 1 140 ? 26.434 6.947 -2.765 1.00 89.06 140 ARG A CA 1
ATOM 1073 C C . ARG A 1 140 ? 25.486 7.130 -1.587 1.00 89.06 140 ARG A C 1
ATOM 1075 O O . ARG A 1 140 ? 25.930 7.526 -0.514 1.00 89.06 140 ARG A O 1
ATOM 1082 N N . LEU A 1 141 ? 24.206 6.848 -1.794 1.00 87.50 141 LEU A N 1
ATOM 1083 C CA . LEU A 1 141 ? 23.204 6.790 -0.736 1.00 87.50 141 LEU A CA 1
ATOM 1084 C C . LEU A 1 141 ? 23.306 5.432 -0.041 1.00 87.50 141 LEU A C 1
ATOM 1086 O O . LEU A 1 141 ? 23.018 4.408 -0.667 1.00 87.50 141 LEU A O 1
ATOM 1090 N N . HIS A 1 142 ? 23.733 5.431 1.221 1.00 86.94 142 HIS A N 1
ATOM 1091 C CA . HIS A 1 142 ? 23.710 4.253 2.077 1.00 86.94 142 HIS A CA 1
ATOM 1092 C C . HIS A 1 142 ? 22.297 4.035 2.604 1.00 86.94 142 HIS A C 1
ATOM 1094 O O . HIS A 1 142 ? 21.636 4.962 3.069 1.00 86.94 142 HIS A O 1
ATOM 1100 N N . ARG A 1 143 ? 21.826 2.795 2.540 1.00 85.88 143 ARG A N 1
ATOM 1101 C CA . ARG A 1 143 ? 20.504 2.418 3.021 1.00 85.88 143 ARG A CA 1
ATOM 1102 C C . ARG A 1 143 ? 20.622 1.265 3.986 1.00 85.88 143 ARG A C 1
ATOM 1104 O O . ARG A 1 143 ? 21.355 0.316 3.730 1.00 85.88 143 ARG A O 1
ATOM 1111 N N . ILE A 1 144 ? 19.833 1.352 5.041 1.00 88.38 144 ILE A N 1
ATOM 1112 C CA . ILE A 1 144 ? 19.672 0.292 6.025 1.00 88.38 144 ILE A CA 1
ATOM 1113 C C . ILE A 1 144 ? 18.451 -0.556 5.665 1.00 88.38 144 ILE A C 1
ATOM 1115 O O . ILE A 1 144 ? 17.449 -0.027 5.183 1.00 88.38 144 ILE A O 1
ATOM 1119 N N . ALA A 1 145 ? 18.521 -1.861 5.896 1.00 90.19 145 ALA A N 1
ATOM 1120 C CA . ALA A 1 145 ? 17.419 -2.794 5.680 1.00 90.19 145 ALA A CA 1
ATOM 1121 C C . ALA A 1 145 ? 16.377 -2.739 6.798 1.00 90.19 145 ALA A C 1
ATOM 1123 O O . ALA A 1 145 ? 15.212 -3.076 6.577 1.00 90.19 145 ALA A O 1
ATOM 1124 N N . GLY A 1 146 ? 16.773 -2.322 8.004 1.00 92.62 146 GLY A N 1
ATOM 1125 C CA . GLY A 1 146 ? 15.855 -2.192 9.125 1.00 92.62 146 GLY A CA 1
ATOM 1126 C C . GLY A 1 146 ? 16.351 -1.296 10.255 1.00 92.62 146 GLY A C 1
ATOM 1127 O O . GLY A 1 146 ? 17.530 -0.966 10.347 1.00 92.62 146 GLY A O 1
ATOM 1128 N N . SER A 1 147 ? 15.421 -0.861 11.105 1.00 92.50 147 SER A N 1
ATOM 1129 C CA . SER A 1 147 ? 15.676 0.058 12.216 1.00 92.50 147 SER A CA 1
ATOM 1130 C C . SER A 1 147 ? 14.695 -0.147 13.369 1.00 92.50 147 SER A C 1
ATOM 1132 O O . SER A 1 147 ? 13.505 -0.376 13.165 1.00 92.50 147 SER A O 1
ATOM 1134 N N . VAL A 1 148 ? 15.195 0.018 14.595 1.00 92.25 148 VAL A N 1
ATOM 1135 C CA . VAL A 1 148 ? 14.394 0.094 15.832 1.00 92.25 148 VAL A CA 1
ATOM 1136 C C . VAL A 1 148 ? 14.350 1.505 16.428 1.00 92.25 148 VAL A C 1
ATOM 1138 O O . VAL A 1 148 ? 13.696 1.725 17.445 1.00 92.25 148 VAL A O 1
ATOM 1141 N N . SER A 1 149 ? 15.067 2.460 15.826 1.00 87.81 149 SER A N 1
ATOM 1142 C CA . SER A 1 149 ? 15.217 3.827 16.339 1.00 87.81 149 SER A CA 1
ATOM 1143 C C . SER A 1 149 ? 14.268 4.833 15.686 1.00 87.81 149 SER A C 1
ATOM 1145 O O . SER A 1 149 ? 14.112 5.932 16.210 1.00 87.81 149 SER A O 1
ATOM 1147 N N . MET A 1 150 ? 13.603 4.474 14.578 1.00 83.50 150 MET A N 1
ATOM 1148 C CA . MET A 1 150 ? 12.638 5.362 13.912 1.00 83.50 150 MET A CA 1
ATOM 1149 C C . MET A 1 150 ? 11.435 5.698 14.789 1.00 83.50 150 MET A C 1
ATOM 1151 O O . MET A 1 150 ? 10.971 6.836 14.799 1.00 83.50 150 MET A O 1
ATOM 1155 N N . GLN A 1 151 ? 10.910 4.702 15.497 1.00 84.94 151 GLN A N 1
ATOM 1156 C CA . GLN A 1 151 ? 9.773 4.870 16.383 1.00 84.94 151 GLN A CA 1
ATOM 1157 C C . GLN A 1 151 ? 9.872 3.876 17.536 1.00 84.94 151 GLN A C 1
ATOM 1159 O O . GLN A 1 151 ? 9.974 2.667 17.325 1.00 84.94 151 GLN A O 1
ATOM 1164 N N . ALA A 1 152 ? 9.796 4.387 18.766 1.00 86.31 152 ALA A N 1
ATOM 1165 C CA . ALA A 1 152 ? 9.825 3.557 19.962 1.00 86.31 152 ALA A CA 1
ATOM 1166 C C . ALA A 1 152 ? 8.730 2.473 19.914 1.00 86.31 152 ALA A C 1
ATOM 1168 O O . ALA A 1 152 ? 7.582 2.746 19.558 1.00 86.31 152 ALA A O 1
ATOM 1169 N N . GLY A 1 153 ? 9.100 1.240 20.267 1.00 89.00 153 GLY A N 1
ATOM 1170 C CA . GLY A 1 153 ? 8.194 0.085 20.290 1.00 89.00 153 GLY A CA 1
ATOM 1171 C C . GLY A 1 153 ? 7.970 -0.615 18.943 1.00 89.00 153 GLY A C 1
ATOM 1172 O O . GLY A 1 153 ? 7.296 -1.644 18.925 1.00 89.00 153 GLY A O 1
ATOM 1173 N N . TYR A 1 154 ? 8.554 -0.128 17.842 1.00 94.19 154 TYR A N 1
ATOM 1174 C CA . TYR A 1 154 ? 8.395 -0.723 16.511 1.00 94.19 154 TYR A CA 1
ATOM 1175 C C . TYR A 1 154 ? 9.730 -1.107 15.868 1.00 94.19 154 TYR A C 1
ATOM 1177 O O . TYR A 1 154 ? 10.757 -0.463 16.073 1.00 94.19 154 TYR A O 1
ATOM 1185 N N . TYR A 1 155 ? 9.690 -2.179 15.083 1.00 96.38 155 TYR A N 1
ATOM 1186 C CA . TYR A 1 155 ? 10.710 -2.563 14.123 1.00 96.38 155 TYR A CA 1
ATOM 1187 C C . TYR A 1 155 ? 10.250 -2.103 12.738 1.00 96.38 155 TYR A C 1
ATOM 1189 O O . TYR A 1 155 ? 9.117 -2.368 12.329 1.00 96.38 155 TYR A O 1
ATOM 1197 N N . HIS A 1 156 ? 11.126 -1.403 12.030 1.00 96.19 156 HIS A N 1
ATOM 1198 C CA . HIS A 1 156 ? 10.913 -0.966 10.660 1.00 96.19 156 HIS A CA 1
ATOM 1199 C C . HIS A 1 156 ? 11.831 -1.757 9.736 1.00 96.19 156 HIS A C 1
ATOM 1201 O O . HIS A 1 156 ? 13.021 -1.853 10.015 1.00 96.19 156 HIS A O 1
ATOM 1207 N N . ALA A 1 157 ? 11.295 -2.276 8.638 1.00 96.06 157 ALA A N 1
ATOM 1208 C CA . ALA A 1 157 ? 12.060 -2.794 7.511 1.00 96.06 157 ALA A CA 1
ATOM 1209 C C . ALA A 1 157 ? 11.838 -1.916 6.280 1.00 96.06 157 ALA A C 1
ATOM 1211 O O . ALA A 1 157 ? 10.726 -1.427 6.063 1.00 96.06 157 ALA A O 1
ATOM 1212 N N . PHE A 1 158 ? 12.879 -1.736 5.474 1.00 93.12 158 PHE A N 1
ATOM 1213 C CA . PHE A 1 158 ? 12.862 -0.873 4.294 1.00 93.12 158 PHE A CA 1
ATOM 1214 C C . PHE A 1 158 ? 13.173 -1.684 3.042 1.00 93.12 158 PHE A C 1
ATOM 1216 O O . PHE A 1 158 ? 14.153 -2.428 3.011 1.00 93.12 158 PHE A O 1
ATOM 1223 N N . GLY A 1 159 ? 12.363 -1.505 2.001 1.00 91.19 159 GLY A N 1
ATOM 1224 C CA . GLY A 1 159 ? 12.587 -2.159 0.713 1.00 91.19 159 GLY A CA 1
ATOM 1225 C C . GLY A 1 159 ? 13.800 -1.614 -0.017 1.00 91.19 159 GLY A C 1
ATOM 1226 O O . GLY A 1 159 ? 14.103 -0.431 0.123 1.00 91.19 159 GLY A O 1
ATOM 1227 N N . ALA A 1 160 ? 14.473 -2.452 -0.806 1.00 88.50 160 ALA A N 1
ATOM 1228 C CA . ALA A 1 160 ? 15.687 -2.176 -1.583 1.00 88.50 160 ALA A CA 1
ATOM 1229 C C . ALA A 1 160 ? 15.545 -1.022 -2.594 1.00 88.50 160 ALA A C 1
ATOM 1231 O O . ALA A 1 160 ? 16.529 -0.348 -2.907 1.00 88.50 160 ALA A O 1
ATOM 1232 N N . GLU A 1 161 ? 14.333 -0.770 -3.091 1.00 87.69 161 GLU A N 1
ATOM 1233 C CA . GLU A 1 161 ? 14.040 0.317 -4.027 1.00 87.69 161 GLU A CA 1
ATOM 1234 C C . GLU A 1 161 ? 13.865 1.654 -3.288 1.00 87.69 161 GLU A C 1
ATOM 1236 O O . GLU A 1 161 ? 13.274 1.711 -2.207 1.00 87.69 161 GLU A O 1
ATOM 1241 N N . VAL A 1 162 ? 14.403 2.741 -3.846 1.00 84.06 162 VAL A N 1
ATOM 1242 C CA . VAL A 1 162 ? 14.288 4.082 -3.252 1.00 84.06 162 VAL A CA 1
ATOM 1243 C C . VAL A 1 162 ? 13.028 4.761 -3.796 1.00 84.06 162 VAL A C 1
ATOM 1245 O O . VAL A 1 162 ? 12.906 4.899 -5.016 1.00 84.06 162 VAL A O 1
ATOM 1248 N N . PRO A 1 163 ? 12.093 5.190 -2.929 1.00 81.31 163 PRO A N 1
ATOM 1249 C CA . PRO A 1 163 ? 10.911 5.911 -3.375 1.00 81.31 163 PRO A CA 1
ATOM 1250 C C . PRO A 1 163 ? 11.293 7.292 -3.915 1.00 81.31 163 PRO A C 1
ATOM 1252 O O . PRO A 1 163 ? 12.189 7.962 -3.387 1.00 81.31 163 PRO A O 1
ATOM 1255 N N . ASP A 1 164 ? 10.572 7.723 -4.944 1.00 80.94 164 ASP A N 1
ATOM 1256 C CA . ASP A 1 164 ? 10.635 9.092 -5.442 1.00 80.94 164 ASP A CA 1
ATOM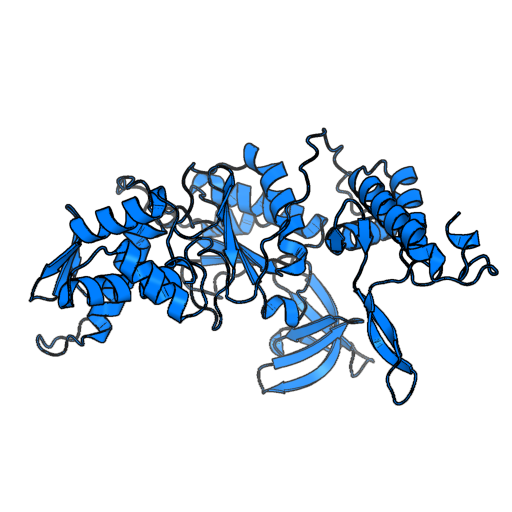 1257 C C . ASP A 1 164 ? 10.046 10.058 -4.396 1.00 80.94 164 ASP A C 1
ATOM 1259 O O . ASP A 1 164 ? 9.275 9.690 -3.509 1.00 80.94 164 ASP A O 1
ATOM 1263 N N . ARG A 1 165 ? 10.378 11.337 -4.481 1.00 78.00 165 ARG A N 1
ATOM 1264 C CA . ARG A 1 165 ? 9.855 12.381 -3.606 1.00 78.00 165 ARG A CA 1
ATOM 1265 C C . ARG A 1 165 ? 8.329 12.435 -3.642 1.00 78.00 165 ARG A C 1
ATOM 1267 O O . ARG A 1 165 ? 7.712 12.597 -2.593 1.00 78.00 165 ARG A O 1
ATOM 1274 N N . TYR A 1 166 ? 7.727 12.300 -4.821 1.00 73.25 166 TYR A N 1
ATOM 1275 C CA . TYR A 1 166 ? 6.269 12.321 -4.971 1.00 73.25 166 TYR A CA 1
ATOM 1276 C C . TYR A 1 166 ? 5.605 11.107 -4.314 1.00 73.25 166 TYR A C 1
ATOM 1278 O O . TYR A 1 166 ? 4.535 11.231 -3.719 1.00 73.25 166 TYR A O 1
ATOM 1286 N N . ASP A 1 167 ? 6.289 9.964 -4.316 1.00 76.62 167 ASP A N 1
ATOM 1287 C CA . ASP A 1 167 ? 5.840 8.756 -3.623 1.00 76.62 167 ASP A CA 1
ATOM 1288 C C . ASP A 1 167 ? 5.743 8.943 -2.117 1.00 76.62 167 ASP A C 1
ATOM 1290 O O . ASP A 1 167 ? 4.855 8.391 -1.471 1.00 76.62 167 ASP A O 1
ATOM 1294 N N . MET A 1 168 ? 6.664 9.727 -1.555 1.00 67.88 168 MET A N 1
ATOM 1295 C CA . MET A 1 168 ? 6.657 10.046 -0.132 1.00 67.88 168 MET A CA 1
ATOM 1296 C C . MET A 1 168 ? 5.521 11.007 0.239 1.00 67.88 168 MET A C 1
ATOM 1298 O O . MET A 1 168 ? 5.120 11.050 1.400 1.00 67.88 168 MET A O 1
ATOM 1302 N N . MET A 1 169 ? 4.992 11.766 -0.729 1.00 69.62 169 MET A N 1
ATOM 1303 C CA . MET A 1 169 ? 3.880 12.698 -0.519 1.00 69.62 169 MET A CA 1
ATOM 1304 C C . MET A 1 169 ? 2.511 12.017 -0.628 1.00 69.62 169 MET A C 1
ATOM 1306 O O . MET A 1 169 ? 1.594 12.388 0.101 1.00 69.62 169 MET A O 1
ATOM 1310 N N . ALA A 1 170 ? 2.370 11.025 -1.513 1.00 77.25 170 ALA A N 1
ATOM 1311 C CA . ALA A 1 170 ? 1.122 10.307 -1.765 1.00 77.25 170 ALA A CA 1
ATOM 1312 C C . ALA A 1 170 ? 1.291 8.805 -1.491 1.00 77.25 170 ALA A C 1
ATOM 1314 O O . ALA A 1 170 ? 1.588 8.005 -2.382 1.00 77.25 170 ALA A O 1
ATOM 1315 N N . GLY A 1 171 ? 1.086 8.427 -0.229 1.00 87.81 171 GLY A N 1
ATOM 1316 C CA . GLY A 1 171 ? 1.218 7.048 0.230 1.00 87.81 171 GLY A CA 1
ATOM 1317 C C . GLY A 1 171 ? -0.117 6.357 0.493 1.00 87.81 171 GLY A C 1
ATOM 1318 O O . GLY A 1 171 ? -1.142 6.994 0.738 1.00 87.81 171 GLY A O 1
ATOM 1319 N N . VAL A 1 172 ? -0.067 5.032 0.515 1.00 92.44 172 VAL A N 1
ATOM 1320 C CA . VAL A 1 172 ? -1.112 4.169 1.069 1.00 92.44 172 VAL A CA 1
ATOM 1321 C C . VAL A 1 172 ? -0.523 3.274 2.153 1.00 92.44 172 VAL A C 1
ATOM 1323 O O . VAL A 1 172 ? 0.693 3.071 2.231 1.00 92.44 172 VAL A O 1
ATOM 1326 N N . ARG A 1 173 ? -1.394 2.730 2.996 1.00 93.81 173 ARG A N 1
ATOM 1327 C CA . ARG A 1 173 ? -1.060 1.790 4.062 1.00 93.81 173 ARG A CA 1
ATOM 1328 C C . ARG A 1 173 ? -1.841 0.511 3.843 1.00 93.81 173 ARG A C 1
ATOM 1330 O O . ARG A 1 173 ? -3.069 0.528 3.858 1.00 93.81 173 ARG A O 1
ATOM 1337 N N . LEU A 1 174 ? -1.115 -0.582 3.667 1.00 96.12 174 LEU A N 1
ATOM 1338 C CA . LEU A 1 174 ? -1.661 -1.928 3.704 1.00 96.12 174 LEU A CA 1
ATOM 1339 C C . LEU A 1 174 ? -1.566 -2.451 5.139 1.00 96.12 174 LEU A C 1
ATOM 1341 O O . LEU A 1 174 ? -0.491 -2.448 5.738 1.00 96.12 174 LEU A O 1
ATOM 1345 N N . TYR A 1 175 ? -2.693 -2.881 5.679 1.00 97.00 175 TYR A N 1
ATOM 1346 C CA . TYR A 1 175 ? -2.840 -3.436 7.012 1.00 97.00 175 TYR A CA 1
ATOM 1347 C C . TYR A 1 175 ? -2.895 -4.952 6.945 1.00 97.00 175 TYR A C 1
ATOM 1349 O O . TYR A 1 175 ? -3.632 -5.506 6.130 1.00 97.00 175 TYR A O 1
ATOM 1357 N N . LEU A 1 176 ? -2.127 -5.592 7.823 1.00 96.56 176 LEU A N 1
ATOM 1358 C CA . LEU A 1 176 ? -2.069 -7.035 7.996 1.00 96.56 176 LEU A CA 1
ATOM 1359 C C . LEU A 1 176 ? -2.414 -7.362 9.450 1.00 96.56 176 LEU A C 1
ATOM 1361 O O . LEU A 1 176 ? -1.712 -6.930 10.374 1.00 96.56 176 LEU A O 1
ATOM 1365 N N . ALA A 1 177 ? -3.477 -8.133 9.657 1.00 95.06 177 ALA A N 1
ATOM 1366 C CA . ALA A 1 177 ? -3.910 -8.600 10.970 1.00 95.06 177 ALA A CA 1
ATOM 1367 C C . ALA A 1 177 ? -3.024 -9.757 11.459 1.00 95.06 177 ALA A C 1
ATOM 1369 O O . ALA A 1 177 ? -3.455 -10.900 11.554 1.00 95.06 177 ALA A O 1
ATOM 1370 N N . LEU A 1 178 ? -1.753 -9.466 11.724 1.00 93.31 178 LEU A N 1
ATOM 1371 C CA . LEU A 1 178 ? -0.760 -10.463 12.118 1.00 93.31 178 LEU A CA 1
ATOM 1372 C C . LEU A 1 178 ? -0.896 -10.854 13.590 1.00 93.31 178 LEU A C 1
ATOM 1374 O O . LEU A 1 178 ? -1.066 -9.994 14.456 1.00 93.31 178 LEU A O 1
ATOM 1378 N N . GLY A 1 179 ? -0.707 -12.141 13.874 1.00 91.38 179 GLY A N 1
ATOM 1379 C CA . GLY A 1 179 ? -0.354 -12.624 15.207 1.00 91.38 179 GLY A CA 1
ATOM 1380 C C . GLY A 1 179 ? 1.149 -12.495 15.480 1.00 91.38 179 GLY A C 1
ATOM 1381 O O . GLY A 1 179 ? 1.963 -12.414 14.559 1.00 91.38 179 GLY A O 1
ATOM 1382 N N . ALA A 1 180 ? 1.541 -12.529 16.758 1.00 91.06 180 ALA A N 1
ATOM 1383 C CA . ALA A 1 180 ? 2.952 -12.467 17.155 1.00 91.06 180 ALA A CA 1
ATOM 1384 C C . ALA A 1 180 ? 3.789 -13.619 16.558 1.00 91.06 180 ALA A C 1
ATOM 1386 O O . ALA A 1 180 ? 4.940 -13.406 16.186 1.00 91.06 180 ALA A O 1
ATOM 1387 N N . GLY A 1 181 ? 3.204 -14.818 16.427 1.00 89.12 181 GLY A N 1
ATOM 1388 C CA . GLY A 1 181 ? 3.863 -15.985 15.827 1.00 89.12 181 GLY A CA 1
ATOM 1389 C C . GLY A 1 181 ? 4.092 -15.861 14.315 1.00 89.12 181 GLY A C 1
ATOM 1390 O O . GLY A 1 181 ? 5.128 -16.296 13.819 1.00 89.12 181 GLY A O 1
ATOM 1391 N N . GLY A 1 182 ? 3.173 -15.213 13.592 1.00 90.31 182 GLY A N 1
ATOM 1392 C CA . GLY A 1 182 ? 3.256 -15.011 12.141 1.00 90.31 182 GLY A CA 1
ATOM 1393 C C . GLY A 1 182 ? 4.122 -13.826 11.699 1.00 90.31 182 GLY A C 1
ATOM 1394 O O . GLY A 1 182 ? 4.496 -13.733 10.530 1.00 90.31 182 GLY A O 1
ATOM 1395 N N . ALA A 1 183 ? 4.474 -12.918 12.615 1.00 94.88 183 ALA A N 1
ATOM 1396 C CA . ALA A 1 183 ? 5.110 -11.641 12.289 1.00 94.88 183 ALA A CA 1
ATOM 1397 C C . ALA A 1 183 ? 6.456 -11.778 11.556 1.00 94.88 183 ALA A C 1
ATOM 1399 O O . ALA A 1 183 ? 6.685 -11.113 10.544 1.00 94.88 183 ALA A O 1
ATOM 1400 N N . ALA A 1 184 ? 7.337 -12.656 12.044 1.00 96.12 184 ALA A N 1
ATOM 1401 C CA . ALA A 1 184 ? 8.653 -12.882 11.448 1.00 96.12 184 ALA A CA 1
ATOM 1402 C C . ALA A 1 184 ? 8.546 -13.532 10.057 1.00 96.12 184 ALA A C 1
ATOM 1404 O O . ALA A 1 184 ? 9.212 -13.103 9.115 1.00 96.12 184 ALA A O 1
ATOM 1405 N N . ALA A 1 185 ? 7.655 -14.515 9.892 1.00 95.44 185 ALA A N 1
ATOM 1406 C CA . ALA A 1 185 ? 7.418 -15.158 8.601 1.00 95.44 185 ALA A CA 1
ATOM 1407 C C . ALA A 1 185 ? 6.865 -14.164 7.565 1.00 95.44 185 ALA A C 1
ATOM 1409 O O . ALA A 1 185 ? 7.370 -14.097 6.442 1.00 95.44 185 ALA A O 1
ATOM 1410 N N . ALA A 1 186 ? 5.898 -13.330 7.962 1.00 96.06 186 ALA A N 1
ATOM 1411 C CA . ALA A 1 186 ? 5.352 -12.280 7.107 1.00 96.06 186 ALA A CA 1
ATOM 1412 C C . ALA A 1 186 ? 6.414 -11.245 6.714 1.00 96.06 186 ALA A C 1
ATOM 1414 O O . ALA A 1 186 ? 6.518 -10.885 5.541 1.00 96.06 186 ALA A O 1
ATOM 1415 N N . LEU A 1 187 ? 7.252 -10.813 7.663 1.00 97.31 187 LEU A N 1
ATOM 1416 C CA . LEU A 1 187 ? 8.378 -9.920 7.395 1.00 97.31 187 LEU A CA 1
ATOM 1417 C C . LEU A 1 187 ? 9.321 -10.504 6.335 1.00 97.31 187 LEU A C 1
ATOM 1419 O O . LEU A 1 187 ? 9.646 -9.818 5.364 1.00 97.31 187 LEU A O 1
ATOM 1423 N N . ALA A 1 188 ? 9.717 -11.770 6.480 1.00 96.75 188 ALA A N 1
ATOM 1424 C CA . ALA A 1 188 ? 10.597 -12.456 5.535 1.00 96.75 188 ALA A CA 1
ATOM 1425 C C . ALA A 1 188 ? 9.973 -12.616 4.141 1.00 96.75 188 ALA A C 1
ATOM 1427 O O . ALA A 1 188 ? 10.669 -12.481 3.131 1.00 96.75 188 ALA A O 1
ATOM 1428 N N . ALA A 1 189 ? 8.675 -12.925 4.073 1.00 95.81 189 ALA A N 1
ATOM 1429 C CA . ALA A 1 189 ? 7.951 -13.102 2.819 1.00 95.81 189 ALA A CA 1
ATOM 1430 C C . ALA A 1 189 ? 7.796 -11.772 2.066 1.00 95.81 189 ALA A C 1
ATOM 1432 O O . ALA A 1 189 ? 8.153 -11.684 0.888 1.00 95.81 189 ALA A O 1
ATOM 1433 N N . ILE A 1 190 ? 7.337 -10.727 2.762 1.00 96.06 190 ILE A N 1
ATOM 1434 C CA . ILE A 1 190 ? 7.089 -9.404 2.180 1.00 96.06 190 ILE A CA 1
ATOM 1435 C C . ILE A 1 190 ? 8.396 -8.773 1.715 1.00 96.06 190 ILE A C 1
ATOM 1437 O O . ILE A 1 190 ? 8.488 -8.383 0.555 1.00 96.06 190 ILE A O 1
ATOM 1441 N N . THR A 1 191 ? 9.422 -8.722 2.574 1.00 96.19 191 THR A N 1
ATOM 1442 C CA . THR A 1 191 ? 10.712 -8.098 2.221 1.00 96.19 191 THR A CA 1
ATOM 1443 C C . THR A 1 191 ? 11.345 -8.770 1.010 1.00 96.19 191 THR A C 1
ATOM 1445 O O . THR A 1 191 ? 11.688 -8.104 0.039 1.00 96.19 191 THR A O 1
ATOM 1448 N N . ARG A 1 192 ? 11.388 -10.106 0.999 1.00 94.62 192 ARG A N 1
ATOM 1449 C CA . ARG A 1 192 ? 11.928 -10.874 -0.126 1.00 94.62 192 ARG A CA 1
ATOM 1450 C C . ARG A 1 192 ? 11.155 -10.639 -1.418 1.00 94.62 192 ARG A C 1
ATOM 1452 O O . ARG A 1 192 ? 11.776 -10.480 -2.467 1.00 94.62 192 ARG A O 1
ATOM 1459 N N . ARG A 1 193 ? 9.818 -10.672 -1.369 1.00 93.25 193 ARG A N 1
ATOM 1460 C CA . ARG A 1 193 ? 9.003 -10.530 -2.580 1.00 93.25 193 ARG A CA 1
ATOM 1461 C C . ARG A 1 193 ? 9.066 -9.110 -3.122 1.00 93.25 193 ARG A C 1
ATOM 1463 O O . ARG A 1 193 ? 9.284 -8.935 -4.314 1.00 93.25 193 ARG A O 1
ATOM 1470 N N . PHE A 1 194 ? 8.911 -8.115 -2.258 1.00 94.44 194 PHE A N 1
ATOM 1471 C CA . PHE A 1 194 ? 8.892 -6.721 -2.679 1.00 94.44 194 PHE A CA 1
ATOM 1472 C C . PHE A 1 194 ? 10.261 -6.277 -3.190 1.00 94.44 194 PHE A C 1
ATOM 1474 O O . PHE A 1 194 ? 10.310 -5.600 -4.209 1.00 94.44 194 PHE A O 1
ATOM 1481 N N . ASP A 1 195 ? 11.365 -6.734 -2.595 1.00 91.88 195 ASP A N 1
ATOM 1482 C CA . ASP A 1 195 ? 12.701 -6.461 -3.138 1.00 91.88 195 ASP A CA 1
ATOM 1483 C C . ASP A 1 195 ? 12.918 -7.136 -4.500 1.00 91.88 195 ASP A C 1
ATOM 1485 O O . ASP A 1 195 ? 13.466 -6.520 -5.416 1.00 91.88 195 ASP A O 1
ATOM 1489 N N . ALA A 1 196 ? 12.446 -8.376 -4.674 1.00 88.62 196 ALA A N 1
ATOM 1490 C CA . ALA A 1 196 ? 12.529 -9.084 -5.954 1.00 88.62 196 ALA A CA 1
ATOM 1491 C C . ALA A 1 196 ? 11.711 -8.410 -7.070 1.00 88.62 196 ALA A C 1
ATOM 1493 O O . ALA A 1 196 ? 12.108 -8.470 -8.240 1.00 88.62 196 ALA A O 1
ATOM 1494 N N . ASP A 1 197 ? 10.605 -7.763 -6.700 1.00 90.12 197 ASP A N 1
ATOM 1495 C CA . ASP A 1 197 ? 9.733 -6.993 -7.588 1.00 90.12 197 ASP A CA 1
ATOM 1496 C C . ASP A 1 197 ? 10.093 -5.495 -7.629 1.00 90.12 197 ASP A C 1
ATOM 1498 O O . ASP A 1 197 ? 9.404 -4.698 -8.267 1.00 90.12 197 ASP A O 1
ATOM 1502 N N . GLN A 1 198 ? 11.181 -5.099 -6.958 1.00 89.81 198 GLN A N 1
ATOM 1503 C CA . GLN A 1 198 ? 11.650 -3.718 -6.858 1.00 89.81 198 GLN A CA 1
ATOM 1504 C C . GLN A 1 198 ? 10.572 -2.740 -6.345 1.00 89.81 198 GLN A C 1
ATOM 1506 O O . GLN A 1 198 ? 10.473 -1.605 -6.797 1.00 89.81 198 GLN A O 1
ATOM 1511 N N . VAL A 1 199 ? 9.717 -3.153 -5.419 1.00 91.38 199 VAL A N 1
ATOM 1512 C CA . VAL A 1 199 ? 8.717 -2.276 -4.803 1.00 91.38 199 VAL A CA 1
ATOM 1513 C C . VAL A 1 199 ? 9.386 -1.474 -3.687 1.00 91.38 199 VAL A C 1
ATOM 1515 O O . VAL A 1 199 ? 10.021 -2.040 -2.802 1.00 91.38 199 VAL A O 1
ATOM 1518 N N . ALA A 1 200 ? 9.237 -0.149 -3.702 1.00 90.94 200 ALA A N 1
ATOM 1519 C CA . ALA A 1 200 ? 9.643 0.687 -2.575 1.00 90.94 200 ALA A CA 1
ATOM 1520 C C . ALA A 1 200 ? 8.596 0.573 -1.459 1.00 90.94 200 ALA A C 1
ATOM 1522 O O . ALA A 1 200 ? 7.406 0.772 -1.707 1.00 90.94 200 ALA A O 1
ATOM 1523 N N . PHE A 1 201 ? 9.022 0.260 -0.235 1.00 93.50 201 PHE A N 1
ATOM 1524 C CA . PHE A 1 201 ? 8.117 0.126 0.906 1.00 93.50 201 PHE A CA 1
ATOM 1525 C C . PHE A 1 201 ? 8.815 0.397 2.241 1.00 93.50 201 PHE A C 1
ATOM 1527 O O . PHE A 1 201 ? 10.035 0.267 2.363 1.00 93.50 201 PHE A O 1
ATOM 1534 N N . THR A 1 202 ? 8.003 0.678 3.259 1.00 94.19 202 THR A N 1
ATOM 1535 C CA . THR A 1 202 ? 8.395 0.576 4.671 1.00 94.19 202 THR A CA 1
ATOM 1536 C C . THR A 1 202 ? 7.419 -0.358 5.369 1.00 94.19 202 THR A C 1
ATOM 1538 O O . THR A 1 202 ? 6.225 -0.080 5.394 1.00 94.19 202 THR A O 1
ATOM 1541 N N . LEU A 1 203 ? 7.896 -1.454 5.952 1.00 96.25 203 LEU A N 1
ATOM 1542 C CA . LEU A 1 203 ? 7.083 -2.354 6.770 1.00 96.25 203 LEU A CA 1
ATOM 1543 C C . LEU A 1 203 ? 7.342 -2.055 8.245 1.00 96.25 203 LEU A C 1
ATOM 1545 O O . LEU A 1 203 ? 8.484 -2.036 8.692 1.00 96.25 203 LEU A O 1
ATOM 1549 N N . LYS A 1 204 ? 6.273 -1.812 8.996 1.00 95.81 204 LYS A N 1
ATOM 1550 C CA . LYS A 1 204 ? 6.292 -1.492 10.419 1.00 95.81 204 LYS A CA 1
ATOM 1551 C C . LYS A 1 204 ? 5.601 -2.600 11.207 1.00 95.81 204 LYS A C 1
ATOM 1553 O O . LYS A 1 204 ? 4.439 -2.912 10.943 1.00 95.81 204 LYS A O 1
ATOM 1558 N N . LEU A 1 205 ? 6.310 -3.139 12.197 1.00 96.69 205 LEU A N 1
ATOM 1559 C CA . LEU A 1 205 ? 5.852 -4.224 13.062 1.00 96.69 205 LEU A CA 1
ATOM 1560 C C . LEU A 1 205 ? 6.111 -3.899 14.542 1.00 96.69 205 LEU A C 1
ATOM 1562 O O . LEU A 1 205 ? 7.168 -3.353 14.865 1.00 96.69 205 LEU A O 1
ATOM 1566 N N . PRO A 1 206 ? 5.181 -4.196 15.466 1.00 95.06 206 PRO A N 1
ATOM 1567 C CA . PRO A 1 206 ? 5.422 -4.048 16.892 1.00 95.06 206 PRO A CA 1
ATOM 1568 C C . PRO A 1 206 ? 6.549 -4.964 17.370 1.00 95.06 206 PRO A C 1
ATOM 1570 O O . PRO A 1 206 ? 6.690 -6.097 16.909 1.00 95.06 206 PRO A O 1
ATOM 1573 N N . ARG A 1 207 ? 7.328 -4.488 18.342 1.00 94.50 207 ARG A N 1
ATOM 1574 C CA . ARG A 1 207 ? 8.421 -5.264 18.951 1.00 94.50 207 ARG A CA 1
ATOM 1575 C C . ARG A 1 207 ? 7.947 -6.196 20.060 1.00 94.50 207 ARG A C 1
ATOM 1577 O O . ARG A 1 207 ? 8.589 -7.200 20.318 1.00 94.50 207 ARG A O 1
ATOM 1584 N N . GLN A 1 208 ? 6.837 -5.877 20.716 1.00 92.00 208 GLN A N 1
ATOM 1585 C CA . GLN A 1 208 ? 6.305 -6.677 21.819 1.00 92.00 208 GLN A CA 1
ATOM 1586 C C . GLN A 1 208 ? 5.185 -7.592 21.328 1.00 92.00 208 GLN A C 1
ATOM 1588 O O . GLN A 1 208 ? 4.249 -7.120 20.679 1.00 92.00 208 GLN A O 1
ATOM 1593 N N . ALA A 1 209 ? 5.233 -8.874 21.694 1.00 90.19 209 ALA A N 1
ATOM 1594 C CA . ALA A 1 209 ? 4.214 -9.855 21.313 1.00 90.19 209 ALA A CA 1
ATOM 1595 C C . ALA A 1 209 ? 2.790 -9.435 21.735 1.00 90.19 209 ALA A C 1
ATOM 1597 O O . ALA A 1 209 ? 1.849 -9.544 20.949 1.00 90.19 209 ALA A O 1
ATOM 1598 N N . GLY A 1 210 ? 2.634 -8.829 22.918 1.00 86.06 210 GLY A N 1
ATOM 1599 C CA . GLY A 1 210 ? 1.347 -8.313 23.397 1.00 86.06 210 GLY A CA 1
ATOM 1600 C C . GLY A 1 210 ? 0.714 -7.225 22.515 1.00 86.06 210 GLY A C 1
ATOM 1601 O O . GLY A 1 210 ? -0.495 -7.006 22.586 1.00 86.06 210 GLY A O 1
ATOM 1602 N N . SER A 1 211 ? 1.497 -6.574 21.647 1.00 88.12 211 SER A N 1
ATOM 1603 C CA . SER A 1 211 ? 1.019 -5.525 20.735 1.00 88.12 211 SER A CA 1
ATOM 1604 C C . SER A 1 211 ? 0.376 -6.056 19.445 1.00 88.12 211 SER A C 1
ATOM 1606 O O . SER A 1 211 ? -0.146 -5.254 18.675 1.00 88.12 211 SER A O 1
ATOM 1608 N N . TYR A 1 212 ? 0.371 -7.374 19.208 1.00 89.00 212 TYR A N 1
ATOM 1609 C CA . TYR A 1 212 ? -0.245 -8.007 18.027 1.00 89.00 212 TYR A CA 1
ATOM 1610 C C . TYR A 1 212 ? -1.746 -8.296 18.192 1.00 89.00 212 TYR A C 1
ATOM 1612 O O . TYR A 1 212 ? -2.389 -8.852 17.312 1.00 89.00 212 TYR A O 1
ATOM 1620 N N . ARG A 1 213 ? -2.353 -7.880 19.307 1.00 82.25 213 ARG A N 1
ATOM 1621 C CA . ARG A 1 213 ? -3.787 -8.069 19.608 1.00 82.25 213 ARG A CA 1
ATOM 1622 C C . ARG A 1 213 ? -4.670 -7.013 18.943 1.00 82.25 213 ARG A C 1
ATOM 1624 O O . ARG A 1 213 ? -5.525 -6.417 19.590 1.00 82.25 213 ARG A O 1
ATOM 1631 N N . ARG A 1 214 ? -4.363 -6.685 17.695 1.00 88.81 214 ARG A N 1
ATOM 1632 C CA . ARG A 1 214 ? -4.972 -5.592 16.941 1.00 88.81 214 ARG A CA 1
ATOM 1633 C C . ARG A 1 214 ? -4.976 -5.947 15.463 1.00 88.81 214 ARG A C 1
ATOM 1635 O O . ARG A 1 214 ? -4.011 -6.513 14.960 1.00 88.81 214 ARG A O 1
ATOM 1642 N N . THR A 1 215 ? -6.025 -5.558 14.754 1.00 91.06 215 THR A N 1
ATOM 1643 C CA . THR A 1 215 ? -6.177 -5.845 13.321 1.00 91.06 215 THR A CA 1
ATOM 1644 C C . THR A 1 215 ? -5.243 -5.021 12.430 1.00 91.06 215 THR A C 1
ATOM 1646 O O . THR A 1 215 ? -5.132 -5.294 11.243 1.00 91.06 215 THR A O 1
ATOM 1649 N N . ASP A 1 216 ? -4.561 -4.009 12.973 1.00 92.06 216 ASP A N 1
ATOM 1650 C CA . ASP A 1 216 ? -3.549 -3.198 12.283 1.00 92.06 216 ASP A CA 1
ATOM 1651 C C . ASP A 1 216 ? -2.134 -3.407 12.851 1.00 92.06 216 ASP A C 1
ATOM 1653 O O . ASP A 1 216 ? -1.345 -2.464 12.941 1.00 92.06 216 ASP A O 1
ATOM 1657 N N . ALA A 1 217 ? -1.818 -4.630 13.287 1.00 93.00 217 ALA A N 1
ATOM 1658 C CA . ALA A 1 217 ? -0.505 -4.954 13.839 1.00 93.00 217 ALA A CA 1
ATOM 1659 C C . ALA A 1 217 ? 0.602 -4.790 12.787 1.00 93.00 217 ALA A C 1
ATOM 1661 O O . ALA A 1 217 ? 1.612 -4.149 13.063 1.00 93.00 217 ALA A O 1
ATOM 1662 N N . GLY A 1 218 ? 0.408 -5.316 11.575 1.00 95.31 218 GLY A N 1
ATOM 1663 C CA . GLY A 1 218 ? 1.314 -5.094 10.451 1.00 95.31 218 GLY A CA 1
ATOM 1664 C C . GLY A 1 218 ? 0.877 -3.921 9.591 1.00 95.31 218 GLY A C 1
ATOM 1665 O O . GLY A 1 218 ? -0.277 -3.863 9.172 1.00 95.31 218 GLY A O 1
ATOM 1666 N N . VAL A 1 219 ? 1.801 -3.003 9.301 1.00 96.12 219 VAL A N 1
ATOM 1667 C CA . VAL A 1 219 ? 1.540 -1.867 8.406 1.00 96.12 219 VAL A CA 1
ATOM 1668 C C . VAL A 1 219 ? 2.632 -1.769 7.351 1.00 96.12 219 VAL A C 1
ATOM 1670 O O . VAL A 1 219 ? 3.793 -1.537 7.685 1.00 96.12 219 VAL A O 1
ATOM 1673 N N . VAL A 1 220 ? 2.262 -1.891 6.077 1.00 96.12 220 VAL A N 1
ATOM 1674 C CA . VAL A 1 220 ? 3.157 -1.649 4.941 1.00 96.12 220 VAL A CA 1
ATOM 1675 C C . VAL A 1 220 ? 2.804 -0.314 4.301 1.00 96.12 220 VAL A C 1
ATOM 1677 O O . VAL A 1 220 ? 1.710 -0.135 3.772 1.00 96.12 220 VAL A O 1
ATOM 1680 N N . TYR A 1 221 ? 3.736 0.628 4.351 1.00 93.88 221 TYR A N 1
ATOM 1681 C CA . TYR A 1 221 ? 3.644 1.910 3.668 1.00 93.88 221 TYR A CA 1
ATOM 1682 C C . TYR A 1 221 ? 4.145 1.745 2.239 1.00 93.88 221 TYR A C 1
ATOM 1684 O O . TYR A 1 221 ? 5.263 1.270 2.028 1.00 93.88 221 TYR A O 1
ATOM 1692 N N . LEU A 1 222 ? 3.320 2.149 1.278 1.00 92.88 222 LEU A N 1
ATOM 1693 C CA . LEU A 1 222 ? 3.577 2.001 -0.150 1.00 92.88 222 LEU A CA 1
ATOM 1694 C C . LEU A 1 222 ? 3.337 3.327 -0.875 1.00 92.88 222 LEU A C 1
ATOM 1696 O O . LEU A 1 222 ? 2.389 4.039 -0.530 1.00 92.88 222 LEU A O 1
ATOM 1700 N N . PRO A 1 223 ? 4.122 3.645 -1.915 1.00 91.06 223 PRO A N 1
ATOM 1701 C CA . PRO A 1 223 ? 3.742 4.671 -2.871 1.00 91.06 223 PRO A CA 1
ATOM 1702 C C . PRO A 1 223 ? 2.395 4.331 -3.505 1.00 91.06 223 PRO A C 1
ATOM 1704 O O . PRO A 1 223 ? 2.195 3.200 -3.957 1.00 91.06 223 PRO A O 1
ATOM 1707 N N . ARG A 1 224 ? 1.488 5.309 -3.608 1.00 88.38 224 ARG A N 1
ATOM 1708 C CA . ARG A 1 224 ? 0.162 5.081 -4.201 1.00 88.38 224 ARG A CA 1
ATOM 1709 C C . ARG A 1 224 ? 0.244 4.475 -5.605 1.00 88.38 224 ARG A C 1
ATOM 1711 O O . ARG A 1 224 ? -0.521 3.567 -5.910 1.00 88.38 224 ARG A O 1
ATOM 1718 N N . ARG A 1 225 ? 1.183 4.944 -6.437 1.00 85.31 225 ARG A N 1
ATOM 1719 C CA . ARG A 1 225 ? 1.288 4.538 -7.850 1.00 85.31 225 ARG A CA 1
ATOM 1720 C C . ARG A 1 225 ? 1.511 3.031 -8.041 1.00 85.31 225 ARG A C 1
ATOM 1722 O O . ARG A 1 225 ? 0.990 2.466 -8.987 1.00 85.31 225 ARG A O 1
ATOM 1729 N N . VAL A 1 226 ? 2.251 2.382 -7.134 1.00 87.25 226 VAL A N 1
ATOM 1730 C CA . VAL A 1 226 ? 2.563 0.939 -7.210 1.00 87.25 226 VAL A CA 1
ATOM 1731 C C . VAL A 1 226 ? 1.676 0.100 -6.288 1.00 87.25 226 VAL A C 1
ATOM 1733 O O . VAL A 1 226 ? 1.851 -1.114 -6.185 1.00 87.25 226 VAL A O 1
ATOM 1736 N N . ALA A 1 227 ? 0.731 0.729 -5.585 1.00 90.25 227 ALA A N 1
ATOM 1737 C CA . ALA A 1 227 ? -0.049 0.076 -4.545 1.00 90.25 227 ALA A CA 1
ATOM 1738 C C . ALA A 1 227 ? -0.892 -1.088 -5.073 1.00 90.25 227 ALA A C 1
ATOM 1740 O O . ALA A 1 227 ? -0.913 -2.136 -4.438 1.00 90.25 227 ALA A O 1
ATOM 1741 N N . GLY A 1 228 ? -1.547 -0.936 -6.231 1.00 89.19 228 GLY A N 1
ATOM 1742 C CA . GLY A 1 228 ? -2.356 -2.008 -6.826 1.00 89.19 228 GLY A CA 1
ATOM 1743 C C . GLY A 1 228 ? -1.529 -3.266 -7.111 1.00 89.19 228 GLY A C 1
ATOM 1744 O O . GLY A 1 228 ? -1.918 -4.371 -6.731 1.00 89.19 228 GLY A O 1
ATOM 1745 N N . PHE A 1 229 ? -0.334 -3.086 -7.679 1.00 88.44 229 PHE A N 1
ATOM 1746 C CA . PHE A 1 229 ? 0.624 -4.163 -7.922 1.00 88.44 229 PHE A CA 1
ATOM 1747 C C . PHE A 1 229 ? 1.103 -4.813 -6.614 1.00 88.44 229 PHE A C 1
ATOM 1749 O O . PHE A 1 229 ? 1.049 -6.034 -6.463 1.00 88.44 229 PHE A O 1
ATOM 1756 N N . ALA A 1 230 ? 1.528 -4.010 -5.636 1.00 92.50 230 ALA A N 1
ATOM 1757 C CA . ALA A 1 230 ? 2.018 -4.510 -4.352 1.00 92.50 230 ALA A CA 1
ATOM 1758 C C . ALA A 1 230 ? 0.929 -5.254 -3.559 1.00 92.50 230 ALA A C 1
ATOM 1760 O O . ALA A 1 230 ? 1.194 -6.302 -2.974 1.00 92.50 230 ALA A O 1
ATOM 1761 N N . VAL A 1 231 ? -0.312 -4.762 -3.584 1.00 92.94 231 VAL A N 1
ATOM 1762 C CA . VAL A 1 231 ? -1.470 -5.446 -2.997 1.00 92.94 231 VAL A CA 1
ATOM 1763 C C . VAL A 1 231 ? -1.676 -6.806 -3.648 1.00 92.94 231 VAL A C 1
ATOM 1765 O O . VAL A 1 231 ? -1.835 -7.792 -2.935 1.00 92.94 231 VAL A O 1
ATOM 1768 N N . ALA A 1 232 ? -1.619 -6.888 -4.979 1.00 90.12 232 ALA A N 1
ATOM 1769 C CA . ALA A 1 232 ? -1.766 -8.157 -5.679 1.00 90.12 232 ALA A CA 1
ATOM 1770 C C . ALA A 1 232 ? -0.705 -9.179 -5.247 1.00 90.12 232 ALA A C 1
ATOM 1772 O O . ALA A 1 232 ? -1.037 -10.333 -4.996 1.00 90.12 232 ALA A O 1
ATOM 1773 N N . ARG A 1 233 ? 0.552 -8.748 -5.058 1.00 91.31 233 ARG A N 1
ATOM 1774 C CA . ARG A 1 233 ? 1.616 -9.601 -4.499 1.00 91.31 233 ARG A CA 1
ATOM 1775 C C . ARG A 1 233 ? 1.283 -10.129 -3.106 1.00 91.31 233 ARG A C 1
ATOM 1777 O O . ARG A 1 233 ? 1.550 -11.294 -2.829 1.00 91.31 233 ARG A O 1
ATOM 1784 N N . VAL A 1 234 ? 0.726 -9.294 -2.231 1.00 94.06 234 VAL A N 1
ATOM 1785 C CA . VAL A 1 234 ? 0.341 -9.730 -0.879 1.00 94.06 234 VAL A CA 1
ATOM 1786 C C . VAL A 1 234 ? -0.841 -10.691 -0.930 1.00 94.06 234 VAL A C 1
ATOM 1788 O O . VAL A 1 234 ? -0.821 -11.698 -0.233 1.00 94.06 234 VAL A O 1
ATOM 1791 N N . LEU A 1 235 ? -1.832 -10.435 -1.785 1.00 92.62 235 LEU A N 1
ATOM 1792 C CA . LEU A 1 235 ? -2.970 -11.335 -1.970 1.00 92.62 235 LEU A CA 1
ATOM 1793 C C . LEU A 1 235 ? -2.540 -12.701 -2.530 1.00 92.62 235 LEU A C 1
ATOM 1795 O O . LEU A 1 235 ? -3.052 -13.720 -2.080 1.00 92.62 235 LEU A O 1
ATOM 1799 N N . GLU A 1 236 ? -1.561 -12.739 -3.444 1.00 90.69 236 GLU A N 1
ATOM 1800 C CA . GLU A 1 236 ? -0.966 -13.985 -3.959 1.00 90.69 236 GLU A CA 1
ATOM 1801 C C . GLU A 1 236 ? -0.356 -14.854 -2.845 1.00 90.69 236 GLU A C 1
ATOM 1803 O O . GLU A 1 236 ? -0.441 -16.076 -2.922 1.00 90.69 236 GLU A O 1
ATOM 1808 N N . MET A 1 237 ? 0.252 -14.241 -1.824 1.00 92.19 237 MET A N 1
ATOM 1809 C CA . MET A 1 237 ? 0.877 -14.959 -0.703 1.00 92.19 237 MET A CA 1
ATOM 1810 C C . MET A 1 237 ? -0.013 -15.050 0.541 1.00 92.19 237 MET A C 1
ATOM 1812 O O . MET A 1 237 ? 0.416 -15.609 1.542 1.00 92.19 237 MET A O 1
ATOM 1816 N N . ALA A 1 238 ? -1.235 -14.507 0.512 1.00 90.25 238 ALA A N 1
ATOM 1817 C CA . ALA A 1 238 ? -2.076 -14.375 1.702 1.00 90.25 238 ALA A CA 1
ATOM 1818 C C . ALA A 1 238 ? -2.368 -15.722 2.379 1.00 90.25 238 ALA A C 1
ATOM 1820 O O . ALA A 1 238 ? -2.431 -15.777 3.601 1.00 90.25 238 ALA A O 1
ATOM 1821 N N . GLY A 1 239 ? -2.491 -16.804 1.599 1.00 87.50 239 GLY A N 1
ATOM 1822 C CA . GLY A 1 239 ? -2.702 -18.158 2.123 1.00 87.50 239 GLY A CA 1
ATOM 1823 C C . GLY A 1 239 ? -1.504 -18.748 2.876 1.00 87.50 239 GLY A C 1
ATOM 1824 O O . GLY A 1 239 ? -1.691 -19.652 3.683 1.00 87.50 239 GLY A O 1
ATOM 1825 N N . ASP A 1 240 ? -0.299 -18.219 2.650 1.00 89.00 240 ASP A N 1
ATOM 1826 C CA . ASP A 1 240 ? 0.924 -18.622 3.355 1.00 89.00 240 ASP A CA 1
ATOM 1827 C C . ASP A 1 240 ? 1.187 -17.754 4.601 1.00 89.00 240 ASP A C 1
ATOM 1829 O O . ASP A 1 240 ? 2.107 -18.029 5.376 1.00 89.00 240 ASP A O 1
ATOM 1833 N N . LEU A 1 241 ? 0.414 -16.678 4.786 1.00 89.81 241 LEU A N 1
ATOM 1834 C CA . LEU A 1 241 ? 0.542 -15.763 5.913 1.00 89.81 241 LEU A CA 1
ATOM 1835 C C . LEU A 1 241 ? -0.448 -16.140 7.018 1.00 89.81 241 LEU A C 1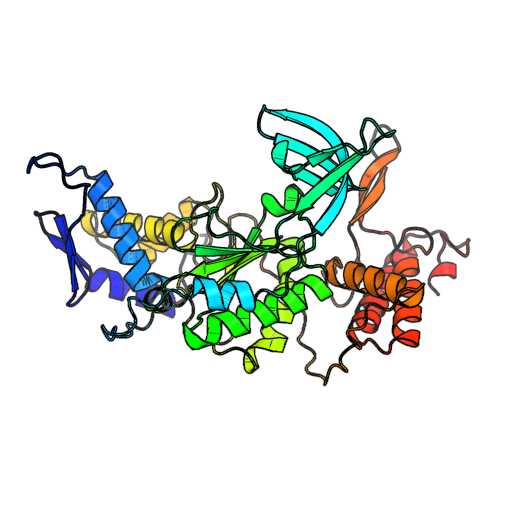
ATOM 1837 O O . LEU A 1 241 ? -1.642 -16.295 6.782 1.00 89.81 241 LEU A O 1
ATOM 1841 N N . ASP A 1 242 ? 0.045 -16.211 8.253 1.00 90.69 242 ASP A N 1
ATOM 1842 C CA . ASP A 1 242 ? -0.794 -16.379 9.441 1.00 90.69 242 ASP A CA 1
ATOM 1843 C C . ASP A 1 242 ? -1.480 -15.046 9.794 1.00 90.69 242 ASP A C 1
ATOM 1845 O O . ASP A 1 242 ? -0.946 -14.208 10.532 1.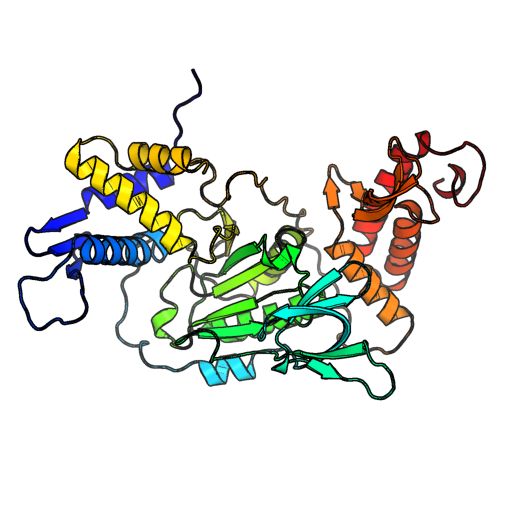00 90.69 242 ASP A O 1
ATOM 1849 N N . LEU A 1 243 ? -2.638 -14.820 9.167 1.00 91.19 243 LEU A N 1
ATOM 1850 C CA . LEU A 1 243 ? -3.459 -13.620 9.307 1.00 91.19 243 LEU A CA 1
ATOM 1851 C C . LEU A 1 243 ? -4.757 -13.941 10.052 1.00 91.19 243 LEU A C 1
ATOM 1853 O O . LEU A 1 243 ? -5.489 -14.868 9.708 1.00 91.19 243 LEU A O 1
ATOM 1857 N N . GLY A 1 244 ? -5.081 -13.119 11.049 1.00 87.94 244 GLY A N 1
ATOM 1858 C CA . GLY A 1 244 ? -6.398 -13.112 11.674 1.00 87.94 244 GLY A CA 1
ATOM 1859 C C . GLY A 1 244 ? -7.481 -12.631 10.697 1.00 87.94 244 GLY A C 1
ATOM 1860 O O . GLY A 1 244 ? -7.178 -11.931 9.737 1.00 87.94 244 GLY A O 1
ATOM 1861 N N . PRO A 1 245 ? -8.763 -12.952 10.930 1.00 85.94 245 PRO A N 1
ATOM 1862 C CA . PRO A 1 245 ? -9.828 -12.661 9.967 1.00 85.94 245 PRO A CA 1
ATOM 1863 C C . PRO A 1 245 ? -10.222 -11.175 9.901 1.00 85.94 245 PRO A C 1
ATOM 1865 O O . PRO A 1 245 ? -10.678 -10.703 8.859 1.00 85.94 245 PRO A O 1
ATOM 1868 N N . GLY A 1 246 ? -10.049 -10.432 10.998 1.00 88.50 246 GLY A N 1
ATOM 1869 C CA . GLY A 1 246 ? -10.551 -9.065 11.137 1.00 88.50 246 GLY A CA 1
ATOM 1870 C C . GLY A 1 246 ? -9.709 -8.004 10.422 1.00 88.50 246 GLY A C 1
ATOM 1871 O O . GLY A 1 246 ? -8.490 -8.104 10.330 1.00 88.50 246 GLY A O 1
ATOM 1872 N N . THR A 1 247 ? -10.357 -6.924 9.987 1.00 92.81 247 THR A N 1
ATOM 1873 C CA . THR A 1 247 ? -9.715 -5.754 9.363 1.00 92.81 247 THR A CA 1
ATOM 1874 C C . THR A 1 247 ? -10.037 -4.467 10.126 1.00 92.81 247 THR A C 1
ATOM 1876 O O . THR A 1 247 ? -11.158 -4.338 10.626 1.00 92.81 247 THR A O 1
ATOM 1879 N N . PRO A 1 248 ? -9.131 -3.472 10.193 1.00 94.19 248 PRO A N 1
ATOM 1880 C CA . PRO A 1 248 ? -9.407 -2.225 10.909 1.00 94.19 248 PRO A CA 1
ATOM 1881 C C . PRO A 1 248 ? -10.629 -1.476 10.355 1.00 94.19 248 PRO A C 1
ATOM 1883 O O . PRO A 1 248 ? -10.853 -1.445 9.143 1.00 94.19 248 PRO A O 1
ATOM 1886 N N . ARG A 1 249 ? -11.428 -0.828 11.213 1.00 93.88 249 ARG A N 1
ATOM 1887 C CA . ARG A 1 249 ? -12.588 -0.036 10.743 1.00 93.88 249 ARG A CA 1
ATOM 1888 C C . ARG A 1 249 ? -12.143 1.145 9.875 1.00 93.88 249 ARG A C 1
ATOM 1890 O O . ARG A 1 249 ? -11.026 1.630 10.005 1.00 93.88 249 ARG A O 1
ATOM 1897 N N . PHE A 1 250 ? -13.036 1.634 9.014 1.00 95.44 250 PHE A N 1
ATOM 1898 C CA . PHE A 1 250 ? -12.779 2.713 8.042 1.00 95.44 250 PHE A CA 1
ATOM 1899 C C . PHE A 1 250 ? -11.779 2.381 6.923 1.00 95.44 250 PHE A C 1
ATOM 1901 O O . PHE A 1 250 ? -11.505 3.247 6.097 1.00 95.44 250 PHE A O 1
ATOM 1908 N N . THR A 1 251 ? -11.247 1.160 6.876 1.00 95.88 251 THR A N 1
ATOM 1909 C CA . THR A 1 251 ? -10.370 0.697 5.792 1.00 95.88 251 THR A CA 1
ATOM 1910 C C . THR A 1 251 ? -11.170 -0.068 4.736 1.00 95.88 251 THR A C 1
ATOM 1912 O O . THR A 1 251 ? -12.266 -0.558 5.016 1.00 95.88 251 THR A O 1
ATOM 1915 N N . ARG A 1 252 ? -10.633 -0.182 3.517 1.00 95.06 252 ARG A N 1
ATOM 1916 C CA . ARG A 1 252 ? -11.179 -1.075 2.489 1.00 95.06 252 ARG A CA 1
ATOM 1917 C C . ARG A 1 252 ? -10.668 -2.484 2.754 1.00 95.06 252 ARG A C 1
ATOM 1919 O O . ARG A 1 252 ? -9.471 -2.727 2.612 1.00 95.06 252 ARG A O 1
ATOM 1926 N N . ALA A 1 253 ? -11.558 -3.400 3.120 1.00 94.25 253 ALA A N 1
ATOM 1927 C CA . ALA A 1 253 ? -11.217 -4.814 3.231 1.00 94.25 253 ALA A CA 1
ATOM 1928 C C . ALA A 1 253 ? -10.921 -5.396 1.838 1.00 94.25 253 ALA A C 1
ATOM 1930 O O . ALA A 1 253 ? -11.664 -5.151 0.886 1.00 94.25 253 ALA A O 1
ATOM 1931 N N . LEU A 1 254 ? -9.823 -6.141 1.725 1.00 93.62 254 LEU A N 1
ATOM 1932 C CA . LEU A 1 254 ? -9.365 -6.754 0.474 1.00 93.62 254 LEU A CA 1
ATOM 1933 C C . LEU A 1 254 ? -9.471 -8.280 0.518 1.00 93.62 254 LEU A C 1
ATOM 1935 O O . LEU A 1 254 ? -9.880 -8.904 -0.455 1.00 93.62 254 LEU A O 1
ATOM 1939 N N . ALA A 1 255 ? -9.111 -8.859 1.659 1.00 92.94 255 ALA A N 1
ATOM 1940 C CA . ALA A 1 255 ? -9.223 -10.273 1.996 1.00 92.94 255 ALA A CA 1
ATOM 1941 C C . ALA A 1 255 ? -9.279 -10.398 3.533 1.00 92.94 255 ALA A C 1
ATOM 1943 O O . ALA A 1 255 ? -9.007 -9.404 4.218 1.00 92.94 255 ALA A O 1
ATOM 1944 N N . PRO A 1 256 ? -9.610 -11.571 4.107 1.00 91.88 256 PRO A N 1
ATOM 1945 C CA . PRO A 1 256 ? -9.515 -11.778 5.552 1.00 91.88 256 PRO A CA 1
ATOM 1946 C C . PRO A 1 256 ? -8.140 -11.347 6.083 1.00 91.88 256 PRO A C 1
ATOM 1948 O O . PRO A 1 256 ? -7.109 -11.764 5.559 1.00 91.88 256 PRO A O 1
ATOM 1951 N N . GLY A 1 257 ? -8.132 -10.441 7.063 1.00 93.38 257 GLY A N 1
ATOM 1952 C CA . GLY A 1 257 ? -6.904 -9.901 7.654 1.00 93.38 257 GLY A CA 1
ATOM 1953 C C . GLY A 1 257 ? -6.105 -8.907 6.811 1.00 93.38 257 GLY A C 1
ATOM 1954 O O . GLY A 1 257 ? -5.060 -8.451 7.275 1.00 93.38 257 GLY A O 1
ATOM 1955 N N . ILE A 1 258 ? -6.566 -8.548 5.607 1.00 95.88 258 ILE A N 1
ATOM 1956 C CA . ILE A 1 258 ? -5.871 -7.626 4.699 1.00 95.88 258 ILE A CA 1
ATOM 1957 C C . ILE A 1 258 ? -6.783 -6.454 4.358 1.00 95.88 258 ILE A C 1
ATOM 1959 O O . ILE A 1 258 ? -7.869 -6.626 3.798 1.00 95.88 258 ILE A O 1
ATOM 1963 N N . ALA A 1 259 ? -6.316 -5.242 4.639 1.00 95.81 259 ALA A N 1
ATOM 1964 C CA . ALA A 1 259 ? -7.070 -4.031 4.340 1.00 95.81 259 ALA A CA 1
ATOM 1965 C C . ALA A 1 259 ? -6.179 -2.883 3.889 1.00 95.81 259 ALA A C 1
ATOM 1967 O O . ALA A 1 259 ? -4.993 -2.861 4.195 1.00 95.81 259 ALA A O 1
ATOM 1968 N N . ILE A 1 260 ? -6.742 -1.900 3.195 1.00 95.94 260 ILE A N 1
ATOM 1969 C CA . ILE A 1 260 ? -5.984 -0.758 2.681 1.00 95.94 260 ILE A CA 1
ATOM 1970 C C . ILE A 1 260 ? -6.660 0.570 3.001 1.00 95.94 260 ILE A C 1
ATOM 1972 O O . ILE A 1 260 ? -7.889 0.663 3.068 1.00 95.94 260 ILE A O 1
ATOM 1976 N N . ALA A 1 261 ? -5.844 1.602 3.198 1.00 95.19 261 ALA A N 1
ATOM 1977 C CA . ALA A 1 261 ? -6.292 2.983 3.270 1.00 95.19 261 ALA A CA 1
ATOM 1978 C C . ALA A 1 261 ? -5.206 3.957 2.809 1.00 95.19 261 ALA A C 1
ATOM 1980 O O . ALA A 1 261 ? -4.015 3.639 2.812 1.00 95.19 261 ALA A O 1
ATOM 1981 N N . ASP A 1 262 ? -5.618 5.162 2.450 1.00 93.50 262 ASP A N 1
ATOM 1982 C CA . ASP A 1 262 ? -4.721 6.250 2.090 1.00 93.50 262 ASP A CA 1
ATOM 1983 C C . ASP A 1 262 ? -3.995 6.809 3.324 1.00 93.50 262 ASP A C 1
ATOM 1985 O O . ASP A 1 262 ? -4.476 6.739 4.458 1.00 93.50 262 ASP A O 1
ATOM 1989 N N . CYS A 1 263 ? -2.805 7.373 3.117 1.00 89.38 263 CYS A N 1
ATOM 1990 C CA . CYS A 1 263 ? -2.122 8.143 4.151 1.00 89.38 263 CYS A CA 1
ATOM 1991 C C . CYS A 1 263 ? -2.786 9.523 4.298 1.00 89.38 263 CYS A C 1
ATOM 1993 O O . CYS A 1 263 ? -2.784 10.275 3.324 1.00 89.38 263 CYS A O 1
ATOM 1995 N N . PRO A 1 264 ? -3.259 9.911 5.498 1.00 84.88 264 PRO A N 1
ATOM 1996 C CA . PRO A 1 264 ? -3.733 11.270 5.727 1.00 84.88 264 PRO A CA 1
ATOM 1997 C C . PRO A 1 264 ? -2.610 12.302 5.542 1.00 84.88 264 PRO A C 1
ATOM 1999 O O . PRO A 1 264 ? -1.440 11.995 5.823 1.00 84.88 264 PRO A O 1
ATOM 2002 N N . PRO A 1 265 ? -2.943 13.541 5.141 1.00 71.25 265 PRO A N 1
ATOM 2003 C CA . PRO A 1 265 ? -1.977 14.631 5.101 1.00 71.25 265 PRO A CA 1
ATOM 2004 C C . PRO A 1 265 ? -1.407 14.904 6.504 1.00 71.25 265 PRO A C 1
ATOM 2006 O O . PRO A 1 265 ? -2.087 14.741 7.515 1.00 71.25 265 PRO A O 1
ATOM 2009 N N . GLY A 1 266 ? -0.136 15.308 6.580 1.00 67.69 266 GLY A N 1
ATOM 2010 C CA . GLY A 1 266 ? 0.527 15.645 7.850 1.00 67.69 266 GLY A CA 1
ATOM 2011 C C . GLY A 1 266 ? 1.160 14.469 8.606 1.00 67.69 266 GLY A C 1
ATOM 2012 O O . GLY A 1 266 ? 1.754 14.681 9.656 1.00 67.69 266 GLY A O 1
ATOM 2013 N N . GLY A 1 267 ? 1.098 13.242 8.072 1.00 67.44 267 GLY A N 1
ATOM 2014 C CA . GLY A 1 267 ? 1.832 12.091 8.622 1.00 67.44 267 GLY A CA 1
ATOM 2015 C C . GLY A 1 267 ? 1.158 11.388 9.807 1.00 67.44 267 GLY A C 1
ATOM 2016 O O . GLY A 1 267 ? 1.712 10.423 10.338 1.00 67.44 267 GLY A O 1
ATOM 2017 N N . ASP A 1 268 ? -0.053 11.805 10.181 1.00 72.56 268 ASP A N 1
ATOM 2018 C CA . ASP A 1 268 ? -0.838 11.212 11.265 1.00 72.56 268 ASP A CA 1
ATOM 2019 C C . ASP A 1 268 ? -1.100 9.701 11.065 1.00 72.56 268 ASP A C 1
ATOM 2021 O O . ASP A 1 268 ? -1.172 9.162 9.949 1.00 72.56 268 ASP A O 1
ATOM 2025 N N . SER A 1 269 ? -1.302 8.980 12.174 1.00 85.44 269 SER A N 1
ATOM 2026 C CA . SER A 1 269 ? -1.860 7.622 12.126 1.00 85.44 269 SER A CA 1
ATOM 2027 C C . SER A 1 269 ? -3.286 7.672 11.558 1.00 85.44 269 SER A C 1
ATOM 2029 O O . SER A 1 269 ? -4.113 8.453 12.016 1.00 85.44 269 SER A O 1
ATOM 2031 N N . PHE A 1 270 ? -3.586 6.827 10.568 1.00 91.81 270 PHE A N 1
ATOM 2032 C CA . PHE A 1 270 ? -4.859 6.841 9.834 1.00 91.81 270 PHE A CA 1
ATOM 2033 C C . PHE A 1 270 ? -6.015 6.517 10.774 1.00 91.81 270 PHE A C 1
ATOM 2035 O O . PHE A 1 270 ? -6.994 7.258 10.839 1.00 91.81 270 PHE A O 1
ATOM 2042 N N . GLY A 1 271 ? -5.858 5.466 11.582 1.00 91.38 271 GLY A N 1
ATOM 2043 C CA . GLY A 1 271 ? -6.865 5.112 12.569 1.00 91.38 271 GLY A CA 1
ATOM 2044 C C . GLY A 1 271 ? -7.052 6.194 13.627 1.00 91.38 271 GLY A C 1
ATOM 2045 O O . GLY A 1 271 ? -8.187 6.447 14.017 1.00 91.38 271 GLY A O 1
ATOM 2046 N N . MET A 1 272 ? -5.989 6.894 14.042 1.00 91.38 272 MET A N 1
ATOM 2047 C CA . MET A 1 272 ? -6.117 8.035 14.961 1.00 91.38 272 MET A CA 1
ATOM 2048 C C . MET A 1 272 ? -6.865 9.198 14.313 1.00 91.38 272 MET A C 1
ATOM 2050 O O . MET A 1 272 ? -7.747 9.783 14.936 1.00 91.38 272 MET A O 1
ATOM 2054 N N . HIS A 1 273 ? -6.564 9.494 13.049 1.00 93.00 273 HIS A N 1
ATOM 2055 C CA . HIS A 1 273 ? -7.234 10.539 12.290 1.00 93.00 273 HIS A CA 1
ATOM 2056 C C . HIS A 1 273 ? -8.738 10.252 12.146 1.00 93.00 273 HIS A C 1
ATOM 2058 O O . HIS A 1 273 ? -9.564 11.079 12.535 1.00 93.00 273 HIS A O 1
ATOM 2064 N N . ARG A 1 274 ? -9.122 9.048 11.698 1.00 94.56 274 ARG A N 1
ATOM 2065 C CA . ARG A 1 274 ? -10.541 8.661 11.583 1.00 94.56 274 ARG A CA 1
ATOM 2066 C C . ARG A 1 274 ? -11.238 8.557 12.946 1.00 94.56 274 ARG A C 1
ATOM 2068 O O . ARG A 1 274 ? -12.386 8.976 13.072 1.00 94.56 274 ARG A O 1
ATOM 2075 N N . SER A 1 275 ? -10.537 8.103 13.988 1.00 94.06 275 SER A N 1
ATOM 2076 C CA . SER A 1 275 ? -11.065 8.084 15.363 1.00 94.06 275 SER A CA 1
ATOM 2077 C C . SER A 1 275 ? -11.317 9.492 15.904 1.00 94.06 275 SER A C 1
ATOM 2079 O O . SER A 1 275 ? -12.308 9.709 16.595 1.00 94.06 275 SER A O 1
ATOM 2081 N N . ARG A 1 276 ? -10.475 10.472 15.556 1.00 93.19 276 ARG A N 1
ATOM 2082 C CA . ARG A 1 276 ? -10.659 11.879 15.937 1.00 93.19 276 ARG A CA 1
ATOM 2083 C C . ARG A 1 276 ? -11.922 12.477 15.327 1.00 93.19 276 ARG A C 1
ATOM 2085 O O . ARG A 1 276 ? -12.682 13.124 16.044 1.00 93.19 276 ARG A O 1
ATOM 2092 N N . LEU A 1 277 ? -12.183 12.205 14.049 1.00 94.25 277 LEU A N 1
ATOM 2093 C CA . LEU A 1 277 ? -13.423 12.626 13.386 1.00 94.25 277 LEU A CA 1
ATOM 2094 C C . LEU A 1 277 ? -14.655 11.968 14.025 1.00 94.25 277 LEU A C 1
ATOM 2096 O O . LEU A 1 277 ? -15.674 12.626 14.231 1.00 94.25 277 LEU A O 1
ATOM 2100 N N . LEU A 1 278 ? -14.549 10.696 14.422 1.00 94.50 278 LEU A N 1
ATOM 2101 C CA . LEU A 1 278 ? -15.627 10.025 15.146 1.00 94.50 278 LEU A CA 1
ATOM 2102 C C . LEU A 1 278 ? -15.864 10.640 16.536 1.00 94.50 278 LEU A C 1
ATOM 2104 O O . LEU A 1 278 ? -17.006 10.894 16.902 1.00 94.50 278 LEU A O 1
ATOM 2108 N N . VAL A 1 279 ? -14.813 10.953 17.299 1.00 92.12 279 VAL A N 1
ATOM 2109 C CA . VAL A 1 279 ? -14.945 11.616 18.612 1.00 92.12 279 VAL A CA 1
ATOM 2110 C C . VAL A 1 279 ? -15.577 13.006 18.494 1.00 92.12 279 VAL A C 1
ATOM 2112 O O . VAL A 1 279 ? -16.386 13.384 19.345 1.00 92.12 279 VAL A O 1
ATOM 2115 N N . GLN A 1 280 ? -15.266 13.759 17.436 1.00 92.12 280 GLN A N 1
ATOM 2116 C CA . GLN A 1 280 ? -15.949 15.025 17.150 1.00 92.12 280 GLN A CA 1
ATOM 2117 C C . GLN A 1 280 ? -17.457 14.806 16.967 1.00 92.12 280 GLN A C 1
ATOM 2119 O O . GLN A 1 280 ? -18.258 15.505 17.584 1.00 92.12 280 GLN A O 1
ATOM 2124 N N . ALA A 1 281 ? -17.852 13.790 16.197 1.00 92.88 281 ALA A N 1
ATOM 2125 C CA . ALA A 1 281 ? -19.258 13.449 16.005 1.00 92.88 281 ALA A CA 1
ATOM 2126 C C . ALA A 1 281 ? -19.958 13.004 17.297 1.00 92.88 281 ALA A C 1
ATOM 2128 O O . ALA A 1 281 ? -21.076 13.441 17.560 1.00 92.88 281 ALA A O 1
ATOM 2129 N N . LEU A 1 282 ? -19.294 12.202 18.135 1.00 90.06 282 LEU A N 1
ATOM 2130 C CA . LEU A 1 282 ? -19.821 11.792 19.444 1.00 90.06 282 LEU A CA 1
ATOM 2131 C C . LEU A 1 282 ? -20.011 12.990 20.386 1.00 90.06 282 LEU A C 1
ATOM 2133 O O . LEU A 1 282 ? -20.965 13.035 21.158 1.00 90.06 282 LEU A O 1
ATOM 2137 N N . THR A 1 283 ? -19.137 13.992 20.293 1.00 88.12 283 THR A N 1
ATOM 2138 C CA . THR A 1 283 ? -19.246 15.228 21.079 1.00 88.12 283 THR A CA 1
ATOM 2139 C C . THR A 1 283 ? -20.435 16.075 20.614 1.00 88.12 283 THR A C 1
ATOM 2141 O O . THR A 1 283 ? -21.196 16.573 21.442 1.00 88.12 283 THR A O 1
ATOM 2144 N N . LEU A 1 284 ? -20.644 16.195 19.297 1.00 89.00 284 LEU A N 1
ATOM 2145 C CA . LEU A 1 284 ? -21.829 16.851 18.728 1.00 89.00 284 LEU A CA 1
ATOM 2146 C C . LEU A 1 284 ? -23.119 16.126 19.133 1.00 89.00 284 LEU A C 1
ATOM 2148 O O . LEU A 1 284 ? -24.098 16.772 19.505 1.00 89.00 284 LEU A O 1
ATOM 2152 N N . GLN A 1 285 ? -23.100 14.792 19.124 1.00 89.38 285 GLN A N 1
ATOM 2153 C CA . GLN A 1 285 ? -24.230 13.971 19.546 1.00 89.38 285 GLN A CA 1
ATOM 2154 C C . GLN A 1 285 ? -24.576 14.198 21.020 1.00 89.38 285 GLN A C 1
ATOM 2156 O O . GLN A 1 285 ? -25.745 14.349 21.361 1.00 89.38 285 GLN A O 1
ATOM 2161 N N . ALA A 1 286 ? -23.572 14.258 21.898 1.00 85.00 286 ALA A N 1
ATOM 2162 C CA . ALA A 1 286 ? -23.782 14.502 23.322 1.00 85.00 286 ALA A CA 1
ATOM 2163 C C . ALA A 1 286 ? -24.394 15.889 23.606 1.00 85.00 286 ALA A C 1
ATOM 2165 O O . ALA A 1 286 ? -25.106 16.045 24.596 1.00 85.00 286 ALA A O 1
ATOM 2166 N N . ALA A 1 287 ? -24.137 16.881 22.746 1.00 84.81 287 ALA A N 1
ATOM 2167 C CA . ALA A 1 287 ? -24.657 18.241 22.891 1.00 84.81 287 ALA A CA 1
ATOM 2168 C C . ALA A 1 287 ? -26.048 18.447 22.263 1.00 84.81 287 ALA A C 1
ATOM 2170 O O . ALA A 1 287 ? -26.844 19.216 22.797 1.00 84.81 287 ALA A O 1
ATOM 2171 N N . GLY A 1 288 ? -26.334 17.801 21.127 1.00 82.50 288 GLY A N 1
ATOM 2172 C CA . GLY A 1 288 ? -27.524 18.082 20.309 1.00 82.50 288 GLY A CA 1
ATOM 2173 C C . GLY A 1 288 ? -28.395 16.873 19.957 1.00 82.50 288 GLY A C 1
ATOM 2174 O O . GLY A 1 288 ? -29.404 17.037 19.274 1.00 82.50 288 GLY A O 1
ATOM 2175 N N . GLY A 1 289 ? -28.032 15.667 20.399 1.00 85.38 289 GLY A N 1
ATOM 2176 C CA . GLY A 1 289 ? -28.706 14.422 20.028 1.00 85.38 289 GLY A CA 1
ATOM 2177 C C . GLY A 1 289 ? -28.448 13.994 18.577 1.00 85.38 289 GLY A C 1
ATOM 2178 O O . GLY A 1 289 ? -27.523 14.463 17.916 1.00 85.38 289 GLY A O 1
ATOM 2179 N N . GLY A 1 290 ? -29.272 13.072 18.074 1.00 89.25 290 GLY A N 1
ATOM 2180 C CA . GLY A 1 290 ? -29.155 12.508 16.724 1.00 89.25 290 GLY A CA 1
ATOM 2181 C C . GLY A 1 290 ? -28.382 11.185 16.660 1.00 89.25 290 GLY A C 1
ATOM 2182 O O . GLY A 1 290 ? -27.877 10.679 17.665 1.00 89.25 290 GLY A O 1
ATOM 2183 N N . ARG A 1 291 ? -28.318 10.593 15.460 1.00 92.56 291 ARG A N 1
ATOM 2184 C CA . ARG A 1 291 ? -27.563 9.352 15.220 1.00 92.56 291 ARG A CA 1
ATOM 2185 C C . ARG A 1 291 ? -26.077 9.663 15.051 1.00 92.56 291 ARG A C 1
ATOM 2187 O O . ARG A 1 291 ? -25.719 10.509 14.228 1.00 92.56 291 ARG A O 1
ATOM 2194 N N . ALA A 1 292 ? -25.224 8.957 15.793 1.00 92.81 292 ALA A N 1
ATOM 2195 C CA . ALA A 1 292 ? -23.773 9.135 15.757 1.00 92.81 292 ALA A CA 1
ATOM 2196 C C . ALA A 1 292 ? -23.206 8.925 14.349 1.00 92.81 292 ALA A C 1
ATOM 2198 O O . ALA A 1 292 ? -22.382 9.711 13.888 1.00 92.81 292 ALA A O 1
ATOM 2199 N N . SER A 1 293 ? -23.697 7.907 13.640 1.00 94.81 293 SER A N 1
ATOM 2200 C CA . SER A 1 293 ? -23.319 7.602 12.258 1.00 94.81 293 SER A CA 1
ATOM 2201 C C . SER A 1 293 ? -23.613 8.754 11.291 1.00 94.81 293 SER A C 1
ATOM 2203 O O . SER A 1 293 ? -22.749 9.125 10.500 1.00 94.81 293 SER A O 1
ATOM 2205 N N . ALA A 1 294 ? -24.787 9.383 11.384 1.00 95.19 294 ALA A N 1
ATOM 2206 C CA . ALA A 1 294 ? -25.147 10.525 10.541 1.00 95.19 294 ALA A CA 1
ATOM 2207 C C . ALA A 1 294 ? -24.273 11.757 10.837 1.00 95.19 294 ALA A C 1
ATOM 2209 O O . ALA A 1 294 ? -23.824 12.447 9.921 1.00 95.19 294 ALA A O 1
ATOM 2210 N N . LEU A 1 295 ? -23.983 12.020 12.115 1.00 95.31 295 LEU A N 1
ATOM 2211 C CA . LEU A 1 295 ? -23.090 13.109 12.515 1.00 95.31 295 LEU A CA 1
ATOM 2212 C C . LEU A 1 295 ? -21.649 12.857 12.057 1.00 95.31 295 LEU A C 1
ATOM 2214 O O . LEU A 1 295 ? -21.020 13.762 11.517 1.00 95.31 295 LEU A O 1
ATOM 2218 N N . ALA A 1 296 ? -21.145 11.631 12.200 1.00 96.06 296 ALA A N 1
ATOM 2219 C CA . ALA A 1 296 ? -19.812 11.252 11.739 1.00 96.06 296 ALA A CA 1
ATOM 2220 C C . ALA A 1 296 ? -19.681 11.374 10.218 1.00 96.06 296 ALA A C 1
ATOM 2222 O O . ALA A 1 296 ? -18.674 11.892 9.736 1.00 96.06 296 ALA A O 1
ATOM 2223 N N . ALA A 1 297 ? -20.717 10.995 9.466 1.00 96.50 297 ALA A N 1
ATOM 2224 C CA . ALA A 1 297 ? -20.741 11.165 8.020 1.00 96.50 297 ALA A CA 1
ATOM 2225 C C . ALA A 1 297 ? -20.685 12.652 7.626 1.00 96.50 297 ALA A C 1
ATOM 2227 O O . ALA A 1 297 ? -19.926 13.025 6.733 1.00 96.50 297 ALA A O 1
ATOM 2228 N N . ARG A 1 298 ? -21.416 13.526 8.333 1.00 95.62 298 ARG A N 1
ATOM 2229 C CA . ARG A 1 298 ? -21.362 14.983 8.118 1.00 95.62 298 ARG A CA 1
ATOM 2230 C C . ARG A 1 298 ? -19.996 15.578 8.466 1.00 95.62 298 ARG A C 1
ATOM 2232 O O . ARG A 1 298 ? -19.492 16.393 7.700 1.00 95.62 298 ARG A O 1
ATOM 2239 N N . VAL A 1 299 ? -19.385 15.162 9.578 1.00 95.75 299 VAL A N 1
ATOM 2240 C CA . VAL A 1 299 ? -18.041 15.612 9.986 1.00 95.75 299 VAL A CA 1
ATOM 2241 C C . VAL A 1 299 ? -16.988 15.211 8.949 1.00 95.75 299 VAL A C 1
ATOM 2243 O O . VAL A 1 299 ? -16.166 16.041 8.570 1.00 95.75 299 VAL A O 1
ATOM 2246 N N . MET A 1 300 ? -17.027 13.973 8.446 1.00 95.38 300 MET A N 1
ATOM 2247 C CA . MET A 1 300 ? -16.111 13.515 7.393 1.00 95.38 300 MET A CA 1
ATOM 2248 C C . MET A 1 300 ? -16.341 14.257 6.072 1.00 95.38 300 MET A C 1
ATOM 2250 O O . MET A 1 300 ? -15.387 14.764 5.483 1.00 95.38 300 MET A O 1
ATOM 2254 N N . ALA A 1 301 ? -17.600 14.408 5.651 1.00 94.88 301 ALA A N 1
ATOM 2255 C CA . ALA A 1 301 ? -17.942 15.121 4.423 1.00 94.88 301 ALA A CA 1
ATOM 2256 C C . ALA A 1 301 ? -17.515 16.599 4.462 1.00 94.88 301 ALA A C 1
ATOM 2258 O O . ALA A 1 301 ? -17.078 17.137 3.446 1.00 94.88 301 ALA A O 1
ATOM 2259 N N . ALA A 1 302 ? -17.574 17.246 5.632 1.00 94.38 302 ALA A N 1
ATOM 2260 C CA . ALA A 1 302 ? -17.077 18.610 5.820 1.00 94.38 302 ALA A CA 1
ATOM 2261 C C . ALA A 1 302 ? -15.554 18.736 5.610 1.00 94.38 302 ALA A C 1
ATOM 2263 O O . ALA A 1 302 ? -15.077 19.815 5.274 1.00 94.38 302 ALA A O 1
ATOM 2264 N N . GLN A 1 303 ? -14.805 17.640 5.763 1.00 92.00 303 GLN A N 1
ATOM 2265 C CA . GLN A 1 303 ? -13.369 17.547 5.468 1.00 92.00 303 GLN A CA 1
ATOM 2266 C C . GLN A 1 303 ? -13.089 17.038 4.039 1.00 92.00 303 GLN A C 1
ATOM 2268 O O . GLN A 1 303 ? -11.947 16.746 3.697 1.00 92.00 303 GLN A O 1
ATOM 2273 N N . GLY A 1 304 ? -14.122 16.886 3.201 1.00 93.00 304 GLY A N 1
ATOM 2274 C CA . GLY A 1 304 ? -14.000 16.342 1.845 1.00 93.00 304 GLY A CA 1
ATOM 2275 C C . GLY A 1 304 ? -13.829 14.820 1.777 1.00 93.00 304 GLY A C 1
ATOM 2276 O O . GLY A 1 304 ? -13.571 14.292 0.697 1.00 93.00 304 GLY A O 1
ATOM 2277 N N . ILE A 1 305 ? -13.968 14.110 2.902 1.00 94.56 305 ILE A N 1
ATOM 2278 C CA . ILE A 1 305 ? -13.882 12.647 2.963 1.00 94.56 305 ILE A CA 1
ATOM 2279 C C . ILE A 1 305 ? -15.267 12.070 2.673 1.00 94.56 305 ILE A C 1
ATOM 2281 O O . ILE A 1 305 ? -16.231 12.395 3.366 1.00 94.56 305 ILE A O 1
ATOM 2285 N N . ASP A 1 306 ? -15.361 11.190 1.678 1.00 94.69 306 ASP A N 1
ATOM 2286 C CA . ASP A 1 306 ? -16.594 10.474 1.348 1.00 94.69 306 ASP A CA 1
ATOM 2287 C C . ASP A 1 306 ? -16.883 9.380 2.396 1.00 94.69 306 ASP A C 1
ATOM 2289 O O . ASP A 1 306 ? -16.111 8.423 2.505 1.00 94.69 306 ASP A O 1
ATOM 2293 N N . PRO A 1 307 ? -17.992 9.454 3.159 1.00 94.94 307 PRO A N 1
ATOM 2294 C CA . PRO A 1 307 ? -18.319 8.433 4.153 1.00 94.94 307 PRO A CA 1
ATOM 2295 C C . PRO A 1 307 ? -18.655 7.066 3.558 1.00 94.94 307 PRO A C 1
ATOM 2297 O O . PRO A 1 307 ? -18.567 6.074 4.273 1.00 94.94 307 PRO A O 1
ATOM 2300 N N . ALA A 1 308 ? -19.005 6.976 2.272 1.00 93.81 308 ALA A N 1
ATOM 2301 C CA . ALA A 1 308 ? -19.159 5.683 1.608 1.00 93.81 308 ALA A CA 1
ATOM 2302 C C . ALA A 1 308 ? -17.800 5.013 1.335 1.00 93.81 308 ALA A C 1
ATOM 2304 O O . ALA A 1 308 ? -17.736 3.807 1.100 1.00 93.81 308 ALA A O 1
ATOM 2305 N N . ARG A 1 309 ? -16.712 5.794 1.344 1.00 94.44 309 ARG A N 1
ATOM 2306 C CA . ARG A 1 309 ? -15.348 5.357 1.021 1.00 94.44 309 ARG A CA 1
ATOM 2307 C C . ARG A 1 309 ? -14.338 5.974 1.996 1.00 94.44 309 ARG A C 1
ATOM 2309 O O . ARG A 1 309 ? -13.401 6.652 1.573 1.00 94.44 309 ARG A O 1
ATOM 2316 N N . PRO A 1 310 ? -14.487 5.737 3.315 1.00 95.19 310 PRO A N 1
ATOM 2317 C CA . PRO A 1 310 ? -13.725 6.442 4.349 1.00 95.19 310 PRO A CA 1
ATOM 2318 C C . PRO A 1 310 ? -12.220 6.125 4.336 1.00 95.19 310 PRO A C 1
ATOM 2320 O O . PRO A 1 310 ? -11.437 6.803 5.010 1.00 95.19 310 PRO A O 1
ATOM 2323 N N . TRP A 1 311 ? -11.812 5.105 3.576 1.00 95.25 311 TRP A N 1
ATOM 2324 C CA . TRP A 1 311 ? -10.420 4.721 3.359 1.00 95.25 311 TRP A CA 1
ATOM 2325 C C . TRP A 1 311 ? -9.672 5.639 2.391 1.00 95.25 311 TRP A C 1
ATOM 2327 O O . TRP A 1 311 ? -8.445 5.595 2.376 1.00 95.25 311 TRP A O 1
ATOM 2337 N N . LEU A 1 312 ? -10.378 6.458 1.607 1.00 94.44 312 LEU A N 1
ATOM 2338 C CA . LEU A 1 312 ? -9.770 7.386 0.655 1.00 94.44 312 LEU A CA 1
ATOM 2339 C C . LEU A 1 312 ? -9.547 8.761 1.274 1.00 94.44 312 LEU A C 1
ATOM 2341 O O . LEU A 1 312 ? -10.344 9.237 2.086 1.00 94.44 312 LEU A O 1
ATOM 2345 N N . GLU A 1 313 ? -8.463 9.407 0.858 1.00 92.12 313 GLU A N 1
ATOM 2346 C CA . GLU A 1 313 ? -8.276 10.839 1.072 1.00 92.12 313 GLU A CA 1
ATOM 2347 C C . GLU A 1 313 ? -8.964 11.659 -0.038 1.00 92.12 313 GLU A C 1
ATOM 2349 O O . GLU A 1 313 ? -9.172 11.154 -1.150 1.00 92.12 313 GLU A O 1
ATOM 2354 N N . PRO A 1 314 ? -9.336 12.924 0.237 1.00 90.12 314 PRO A N 1
ATOM 2355 C CA . PRO A 1 314 ? -10.027 13.770 -0.731 1.00 90.12 314 PRO A CA 1
ATOM 2356 C C . PRO A 1 314 ? -9.276 13.872 -2.066 1.00 90.12 314 PRO A C 1
ATOM 2358 O O . PRO A 1 314 ? -8.083 14.167 -2.103 1.00 90.12 314 PRO A O 1
ATOM 2361 N N . GLY A 1 315 ? -9.991 13.656 -3.174 1.00 85.69 315 GLY A N 1
ATOM 2362 C CA . GLY A 1 315 ? -9.443 13.753 -4.533 1.00 85.69 315 GLY A CA 1
ATOM 2363 C C . GLY A 1 315 ? -8.788 12.477 -5.071 1.00 85.69 315 GLY A C 1
ATOM 2364 O O . GLY A 1 315 ? -8.486 12.421 -6.261 1.00 85.69 315 GLY A O 1
ATOM 2365 N N . ASN A 1 316 ? -8.621 11.436 -4.253 1.00 87.75 316 ASN A N 1
ATOM 2366 C CA . ASN A 1 316 ? -8.068 10.166 -4.712 1.00 87.75 316 ASN A CA 1
ATOM 2367 C C . ASN A 1 316 ? -9.151 9.240 -5.299 1.00 87.75 316 ASN A C 1
ATOM 2369 O O . ASN A 1 316 ? -10.212 9.036 -4.709 1.00 87.75 316 ASN A O 1
ATOM 2373 N N . ALA A 1 317 ? -8.862 8.625 -6.451 1.00 87.25 317 ALA A N 1
ATOM 2374 C CA . ALA A 1 317 ? -9.652 7.516 -7.004 1.00 87.25 317 ALA A CA 1
ATOM 2375 C C . ALA A 1 317 ? -9.387 6.207 -6.236 1.00 87.25 317 ALA A C 1
ATOM 2377 O O . ALA A 1 317 ? -8.383 6.129 -5.532 1.00 87.25 317 ALA A O 1
ATOM 2378 N N . ASP A 1 318 ? -10.226 5.165 -6.369 1.00 86.56 318 ASP A N 1
ATOM 2379 C CA . ASP A 1 318 ? -9.839 3.872 -5.764 1.00 86.56 318 ASP A CA 1
ATOM 2380 C C . ASP A 1 318 ? -8.608 3.294 -6.441 1.00 86.56 318 ASP A C 1
ATOM 2382 O O . ASP A 1 318 ? -8.307 3.605 -7.591 1.00 86.56 318 ASP A O 1
ATOM 2386 N N . LEU A 1 319 ? -7.967 2.369 -5.738 1.00 81.94 319 LEU A N 1
ATOM 2387 C CA . LEU A 1 319 ? -7.004 1.488 -6.367 1.00 81.94 319 LEU A CA 1
ATOM 2388 C C . LEU A 1 319 ? -7.737 0.445 -7.212 1.00 81.94 319 LEU A C 1
ATOM 2390 O O . LEU A 1 319 ? -8.548 -0.338 -6.695 1.00 81.94 319 LEU A O 1
ATOM 2394 N N . GLU A 1 320 ? -7.399 0.418 -8.497 1.00 74.75 320 GLU A N 1
ATOM 2395 C CA . GLU A 1 320 ? -7.655 -0.734 -9.347 1.00 74.75 320 GLU A CA 1
ATOM 2396 C C . GLU A 1 320 ? -6.702 -1.857 -8.946 1.00 74.75 320 GLU A C 1
ATOM 2398 O O . GLU A 1 320 ? -5.483 -1.681 -8.866 1.00 74.75 320 GLU A O 1
ATOM 2403 N N . LEU A 1 321 ? -7.275 -3.013 -8.629 1.00 71.81 321 LEU A N 1
ATOM 2404 C CA . LEU A 1 321 ? -6.508 -4.201 -8.292 1.00 71.81 321 LEU A CA 1
ATOM 2405 C C . LEU A 1 321 ? -6.442 -5.063 -9.550 1.00 71.81 321 LEU A C 1
ATOM 2407 O O . LEU A 1 321 ? -7.498 -5.344 -10.126 1.00 71.81 321 LEU A O 1
ATOM 2411 N N . PRO A 1 322 ? -5.245 -5.479 -9.996 1.00 63.25 322 PRO A N 1
ATOM 2412 C CA . PRO A 1 322 ? -5.145 -6.344 -11.156 1.00 63.25 322 PRO A CA 1
ATOM 2413 C C . PRO A 1 322 ? -5.888 -7.652 -10.871 1.00 63.25 322 PRO A C 1
ATOM 2415 O O . PRO A 1 322 ? -5.884 -8.155 -9.743 1.00 63.25 322 PRO A O 1
ATOM 2418 N N . ALA A 1 323 ? -6.535 -8.204 -11.899 1.00 55.03 323 ALA A N 1
ATOM 2419 C CA . ALA A 1 323 ? -7.172 -9.507 -11.794 1.00 55.03 323 ALA A CA 1
ATOM 2420 C C . ALA A 1 323 ? -6.111 -10.538 -11.387 1.00 55.03 323 ALA A C 1
ATOM 2422 O O . ALA A 1 323 ? -5.146 -10.770 -12.117 1.00 55.03 323 ALA A O 1
ATOM 2423 N N . LEU A 1 324 ? -6.271 -11.134 -10.205 1.00 53.59 324 LEU A N 1
ATOM 2424 C CA . LEU A 1 324 ? -5.378 -12.181 -9.726 1.00 53.59 324 LEU A CA 1
ATOM 2425 C C . LEU A 1 324 ? -5.555 -13.408 -10.624 1.00 53.59 324 LEU A C 1
ATOM 2427 O O . LEU A 1 324 ? -6.482 -14.196 -10.449 1.00 53.59 324 LEU A O 1
ATOM 2431 N N . SER A 1 325 ? -4.675 -13.586 -11.607 1.00 44.59 325 SER A N 1
ATOM 2432 C CA . SER A 1 325 ? -4.597 -14.842 -12.344 1.00 44.59 325 SER A CA 1
ATOM 2433 C C . SER A 1 325 ? -3.945 -15.881 -11.431 1.00 44.59 325 SER A C 1
ATOM 2435 O O . SER A 1 325 ? -2.720 -15.917 -11.284 1.00 44.59 325 SER A O 1
ATOM 2437 N N . CYS A 1 326 ? -4.775 -16.700 -10.784 1.00 31.59 326 CYS A N 1
ATOM 2438 C CA . CYS A 1 326 ? -4.344 -17.855 -10.008 1.00 31.59 326 CYS A CA 1
ATOM 2439 C C . CYS A 1 326 ? -3.817 -18.925 -10.978 1.00 31.59 326 CYS A C 1
ATOM 2441 O O . CYS A 1 326 ? -4.570 -19.715 -11.540 1.00 31.59 326 CYS A O 1
ATOM 2443 N N . GLY A 1 327 ? -2.516 -18.895 -11.238 1.00 36.69 327 GLY A N 1
ATOM 2444 C CA . GLY A 1 327 ? -1.798 -19.949 -11.940 1.00 36.69 327 GLY A CA 1
ATOM 2445 C C . GLY A 1 327 ? -0.538 -20.289 -11.152 1.00 36.69 327 GLY A C 1
ATOM 2446 O O . GLY A 1 327 ? 0.026 -19.390 -10.520 1.00 36.69 327 GLY A O 1
ATOM 2447 N N . PRO A 1 328 ? -0.078 -21.552 -11.151 1.00 32.88 328 PRO A N 1
ATOM 2448 C CA . PRO A 1 328 ? 1.176 -21.918 -10.510 1.00 32.88 328 PRO A CA 1
ATOM 2449 C C . PRO A 1 328 ? 2.314 -21.131 -11.164 1.00 32.88 328 PRO A C 1
ATOM 2451 O O . PRO A 1 328 ? 2.780 -21.454 -12.257 1.00 32.88 328 PRO A O 1
ATOM 2454 N N . ARG A 1 329 ? 2.754 -20.056 -10.503 1.00 48.44 329 ARG A N 1
ATOM 2455 C CA . ARG A 1 329 ? 3.920 -19.295 -10.938 1.00 48.44 329 ARG A CA 1
ATOM 2456 C C . ARG A 1 329 ? 5.140 -20.155 -10.695 1.00 48.44 329 ARG A C 1
ATOM 2458 O O . ARG A 1 329 ? 5.512 -20.447 -9.559 1.00 48.44 329 ARG A O 1
ATOM 2465 N N . ARG A 1 330 ? 5.775 -20.567 -11.785 1.00 41.06 330 ARG A N 1
ATOM 2466 C CA . ARG A 1 330 ? 7.083 -21.201 -11.734 1.00 41.06 330 ARG A CA 1
ATOM 2467 C C . ARG A 1 330 ? 8.035 -20.189 -11.092 1.00 41.06 330 ARG A C 1
ATOM 2469 O O . ARG A 1 330 ? 8.227 -19.105 -11.636 1.00 41.06 330 ARG A O 1
ATOM 2476 N N . ARG A 1 331 ? 8.569 -20.506 -9.903 1.00 40.41 331 ARG A N 1
ATOM 2477 C CA . ARG A 1 331 ? 9.582 -19.679 -9.225 1.00 40.41 331 ARG A CA 1
ATOM 2478 C C . ARG A 1 331 ? 10.672 -19.360 -10.247 1.00 40.41 331 ARG A C 1
ATOM 2480 O O . ARG A 1 331 ? 11.362 -20.276 -10.691 1.00 40.41 331 ARG A O 1
ATOM 2487 N N . ALA A 1 332 ? 10.836 -18.087 -10.604 1.00 42.09 332 ALA A N 1
ATOM 2488 C CA . ALA A 1 332 ? 12.080 -17.649 -11.214 1.00 42.09 332 ALA A CA 1
ATOM 2489 C C . ALA A 1 332 ? 13.183 -18.013 -10.216 1.00 42.09 332 ALA A C 1
ATOM 2491 O O . ALA A 1 332 ? 13.102 -17.636 -9.042 1.00 42.09 332 ALA A O 1
ATOM 2492 N N . ALA A 1 333 ? 14.131 -18.843 -10.648 1.00 37.75 333 ALA A N 1
ATOM 2493 C CA . ALA A 1 333 ? 15.216 -19.302 -9.803 1.00 37.75 333 ALA A CA 1
ATOM 2494 C C . ALA A 1 333 ? 15.902 -18.077 -9.186 1.00 37.75 333 ALA A C 1
ATOM 2496 O O . ALA A 1 333 ? 16.393 -17.195 -9.887 1.00 37.75 333 ALA A O 1
ATOM 2497 N N . GLY A 1 334 ? 15.864 -17.998 -7.856 1.00 35.88 334 GLY A N 1
ATOM 2498 C CA . GLY A 1 334 ? 16.578 -16.995 -7.082 1.00 35.88 334 GLY A CA 1
ATOM 2499 C C . GLY A 1 334 ? 18.062 -17.320 -7.094 1.00 35.88 334 GLY A C 1
ATOM 2500 O O . GLY A 1 334 ? 18.584 -17.845 -6.117 1.00 35.88 334 GLY A O 1
ATOM 2501 N N . GLY A 1 335 ? 18.716 -17.041 -8.213 1.00 40.34 335 GLY A N 1
ATOM 2502 C CA . GLY A 1 335 ? 20.156 -16.891 -8.315 1.00 40.34 335 GLY A CA 1
ATOM 2503 C C . GLY A 1 335 ? 20.444 -15.455 -8.722 1.00 40.34 335 GLY A C 1
ATOM 2504 O O . GLY A 1 335 ? 19.725 -14.886 -9.542 1.00 40.34 335 GLY A O 1
ATOM 2505 N N . ALA A 1 336 ? 21.482 -14.852 -8.148 1.00 43.56 336 ALA A N 1
ATOM 2506 C CA . ALA A 1 336 ? 22.084 -13.654 -8.716 1.00 43.56 336 ALA A CA 1
ATOM 2507 C C . ALA A 1 336 ? 22.749 -14.046 -10.045 1.00 43.56 336 ALA A C 1
ATOM 2509 O O . ALA A 1 336 ? 23.961 -14.218 -10.117 1.00 43.56 336 ALA A O 1
ATOM 2510 N N . GLU A 1 337 ? 21.949 -14.277 -11.083 1.00 55.00 337 GLU A N 1
ATOM 2511 C CA . GLU A 1 337 ? 22.469 -14.484 -12.424 1.00 55.00 337 GLU A CA 1
ATOM 2512 C C . GLU A 1 337 ? 22.944 -13.127 -12.928 1.00 55.00 337 GLU A C 1
ATOM 2514 O O . GLU A 1 337 ? 22.172 -12.195 -13.141 1.00 55.00 337 GLU A O 1
ATOM 2519 N N . THR A 1 338 ? 24.255 -12.971 -13.036 1.00 65.56 338 THR A N 1
ATOM 2520 C CA . THR A 1 338 ? 24.862 -11.820 -13.684 1.00 65.56 338 THR A CA 1
ATOM 2521 C C . THR A 1 338 ? 24.800 -12.055 -15.189 1.00 65.56 338 THR A C 1
ATOM 2523 O O . THR A 1 338 ? 25.306 -13.047 -15.703 1.00 65.56 338 THR A O 1
ATOM 2526 N N . GLY A 1 339 ? 24.139 -11.161 -15.923 1.00 84.94 339 GLY A N 1
ATOM 2527 C CA . GLY A 1 339 ? 24.085 -11.265 -17.377 1.00 84.94 339 GLY A CA 1
ATOM 2528 C C . GLY A 1 339 ? 22.980 -10.434 -18.027 1.00 84.94 339 GLY A C 1
ATOM 2529 O O . GLY A 1 339 ? 22.110 -9.899 -17.333 1.00 84.94 339 GLY A O 1
ATOM 2530 N N . PRO A 1 340 ? 22.989 -10.331 -19.368 1.00 88.31 340 PRO A N 1
ATOM 2531 C CA . PRO A 1 340 ? 22.018 -9.530 -20.111 1.00 88.31 340 PRO A CA 1
ATOM 2532 C C . PRO A 1 340 ? 20.561 -9.941 -19.863 1.00 88.31 340 PRO A C 1
ATOM 2534 O O . PRO A 1 340 ? 19.707 -9.072 -19.719 1.00 88.31 340 PRO A O 1
ATOM 2537 N N . LEU A 1 341 ? 20.272 -11.245 -19.748 1.00 89.94 341 LEU A N 1
ATOM 2538 C CA . LEU A 1 341 ? 18.908 -11.730 -19.505 1.00 89.94 341 LEU A CA 1
ATOM 2539 C C . LEU A 1 341 ? 18.398 -11.349 -18.111 1.00 89.94 341 LEU A C 1
ATOM 2541 O O . LEU A 1 341 ? 17.256 -10.927 -17.975 1.00 89.94 341 LEU A O 1
ATOM 2545 N N . ALA A 1 342 ? 19.240 -11.431 -17.081 1.00 86.00 342 ALA A N 1
ATOM 2546 C CA . ALA A 1 342 ? 18.862 -11.010 -15.737 1.00 86.00 342 ALA A CA 1
ATOM 2547 C C . ALA A 1 342 ? 18.648 -9.491 -15.650 1.00 86.00 342 ALA A C 1
ATOM 2549 O O . ALA A 1 342 ? 17.709 -9.026 -15.001 1.00 86.00 342 ALA A O 1
ATOM 2550 N N . ALA A 1 343 ? 19.472 -8.708 -16.356 1.00 89.50 343 ALA A N 1
ATOM 2551 C CA . ALA A 1 343 ? 19.255 -7.271 -16.497 1.00 89.50 343 ALA A CA 1
ATOM 2552 C C . ALA A 1 343 ? 17.929 -6.970 -17.217 1.00 89.50 343 ALA A C 1
ATOM 2554 O O . ALA A 1 343 ? 17.160 -6.135 -16.742 1.00 89.50 343 ALA A O 1
ATOM 2555 N N . ALA A 1 344 ? 17.630 -7.687 -18.306 1.00 92.81 344 ALA A N 1
ATOM 2556 C CA . ALA A 1 344 ? 16.365 -7.573 -19.024 1.00 92.81 344 ALA A CA 1
ATOM 2557 C C . ALA A 1 344 ? 15.170 -7.972 -18.144 1.00 92.81 344 ALA A C 1
ATOM 2559 O O . ALA A 1 344 ? 14.179 -7.253 -18.113 1.00 92.81 344 ALA A O 1
ATOM 2560 N N . ALA A 1 345 ? 15.277 -9.050 -17.362 1.00 90.75 345 ALA A N 1
ATOM 2561 C CA . ALA A 1 345 ? 14.238 -9.480 -16.429 1.00 90.75 345 ALA A CA 1
ATOM 2562 C C . ALA A 1 345 ? 13.956 -8.420 -15.355 1.00 90.75 345 ALA A C 1
ATOM 2564 O O . ALA A 1 345 ? 12.797 -8.138 -15.058 1.00 90.75 345 ALA A O 1
ATOM 2565 N N . ARG A 1 346 ? 15.002 -7.782 -14.815 1.00 89.19 346 ARG A N 1
ATOM 2566 C CA . ARG A 1 346 ? 14.862 -6.670 -13.865 1.00 89.19 346 ARG A CA 1
ATOM 2567 C C . ARG A 1 346 ? 14.134 -5.478 -14.497 1.00 89.19 346 ARG A C 1
ATOM 2569 O O . ARG A 1 346 ? 13.169 -4.985 -13.929 1.00 89.19 346 ARG A O 1
ATOM 2576 N N . ILE A 1 347 ? 14.544 -5.061 -15.697 1.00 92.00 347 ILE A N 1
ATOM 2577 C CA . ILE A 1 347 ? 13.871 -3.981 -16.442 1.00 92.00 347 ILE A CA 1
ATOM 2578 C C . ILE A 1 347 ? 12.408 -4.349 -16.733 1.00 92.00 347 ILE A C 1
ATOM 2580 O O . ILE A 1 347 ? 11.517 -3.529 -16.535 1.00 92.00 347 ILE A O 1
ATOM 2584 N N . GLY A 1 348 ? 12.146 -5.590 -17.146 1.00 93.00 348 GLY A N 1
ATOM 2585 C CA . GLY A 1 348 ? 10.798 -6.092 -17.400 1.00 93.00 348 GLY A CA 1
ATOM 2586 C C . GLY A 1 348 ? 9.901 -6.023 -16.169 1.00 93.00 348 GLY A C 1
ATOM 2587 O O . GLY A 1 348 ? 8.792 -5.511 -16.265 1.00 93.00 348 GLY A O 1
ATOM 2588 N N . ARG A 1 349 ? 10.386 -6.452 -14.997 1.00 90.62 349 ARG A N 1
ATOM 2589 C CA . ARG A 1 349 ? 9.630 -6.338 -13.735 1.00 90.62 349 ARG A CA 1
ATOM 2590 C C . ARG A 1 349 ? 9.322 -4.893 -13.377 1.00 90.62 349 ARG A C 1
ATOM 2592 O O . ARG A 1 349 ? 8.196 -4.598 -12.992 1.00 90.62 349 ARG A O 1
ATOM 2599 N N . GLN A 1 350 ? 10.293 -3.998 -13.544 1.00 90.06 350 GLN A N 1
ATOM 2600 C CA . GLN A 1 350 ? 10.078 -2.568 -13.353 1.00 90.06 350 GLN A CA 1
ATOM 2601 C C . GLN A 1 350 ? 8.969 -2.036 -14.278 1.00 90.06 350 GLN A C 1
ATOM 2603 O O . GLN A 1 350 ? 8.070 -1.348 -13.806 1.00 90.06 350 GLN A O 1
ATOM 2608 N N . LEU A 1 351 ? 8.987 -2.393 -15.566 1.00 92.56 351 LEU A N 1
ATOM 2609 C CA . LEU A 1 351 ? 7.954 -1.977 -16.520 1.00 92.56 351 LEU A CA 1
ATOM 2610 C C . LEU A 1 351 ? 6.572 -2.536 -16.163 1.00 92.56 351 LEU A C 1
ATOM 2612 O O . LEU A 1 351 ? 5.592 -1.802 -16.241 1.00 92.56 351 LEU A O 1
ATOM 2616 N N . VAL A 1 352 ? 6.487 -3.800 -15.736 1.00 92.06 352 VAL A N 1
ATOM 2617 C CA . VAL A 1 352 ? 5.231 -4.415 -15.272 1.00 92.06 352 VAL A CA 1
ATOM 2618 C C . VAL A 1 352 ? 4.693 -3.694 -14.033 1.00 92.06 352 VAL A C 1
ATOM 2620 O O . VAL A 1 352 ? 3.509 -3.378 -13.980 1.00 92.06 352 VAL A O 1
ATOM 2623 N N . ARG A 1 353 ? 5.556 -3.404 -13.054 1.00 90.31 353 ARG A N 1
ATOM 2624 C CA . ARG A 1 353 ? 5.201 -2.696 -11.816 1.00 90.31 353 ARG A CA 1
ATOM 2625 C C . ARG A 1 353 ? 4.708 -1.269 -12.077 1.00 90.31 353 ARG A C 1
ATOM 2627 O O . ARG A 1 353 ? 3.779 -0.826 -11.410 1.00 90.31 353 ARG A O 1
ATOM 2634 N N . ASP A 1 354 ? 5.348 -0.560 -13.006 1.00 88.81 354 ASP A N 1
ATOM 2635 C CA . ASP A 1 354 ? 5.098 0.864 -13.272 1.00 88.81 354 ASP A CA 1
ATOM 2636 C C . ASP A 1 354 ? 4.016 1.110 -14.341 1.00 88.81 354 ASP A C 1
ATOM 2638 O O . ASP A 1 354 ? 3.706 2.263 -14.643 1.00 88.81 354 ASP A O 1
ATOM 2642 N N . ALA A 1 355 ? 3.453 0.052 -14.933 1.00 90.06 355 ALA A N 1
ATOM 2643 C CA . ALA A 1 355 ? 2.427 0.166 -15.963 1.00 90.06 355 ALA A CA 1
ATOM 2644 C C . ALA A 1 355 ? 1.138 0.800 -15.417 1.00 90.06 355 ALA A C 1
ATOM 2646 O O . ALA A 1 355 ? 0.575 0.352 -14.419 1.00 90.06 355 ALA A O 1
ATOM 2647 N N . LEU A 1 356 ? 0.629 1.805 -16.129 1.00 87.94 356 LEU A N 1
ATOM 2648 C CA . LEU A 1 356 ? -0.710 2.352 -15.936 1.00 87.94 356 LEU A CA 1
ATOM 2649 C C . LEU A 1 356 ? -1.671 1.588 -16.837 1.00 87.94 356 LEU A C 1
ATOM 2651 O O . LEU A 1 356 ? -1.524 1.616 -18.060 1.00 87.94 356 LEU A O 1
ATOM 2655 N N . THR A 1 357 ? -2.635 0.894 -16.240 1.00 86.06 357 THR A N 1
ATOM 2656 C CA . THR A 1 357 ? -3.533 -0.001 -16.971 1.00 86.06 357 THR A CA 1
ATOM 2657 C C . THR A 1 357 ? -4.971 0.479 -16.939 1.00 86.06 357 THR A C 1
ATOM 2659 O O . THR A 1 357 ? -5.457 0.836 -15.875 1.00 86.06 357 THR A O 1
ATOM 2662 N N . GLU A 1 358 ? -5.665 0.412 -18.075 1.00 84.38 358 GLU A N 1
ATOM 2663 C CA . GLU A 1 358 ? -7.109 0.662 -18.159 1.00 84.38 358 GLU A CA 1
ATOM 2664 C C . GLU A 1 358 ? -7.713 -0.086 -19.358 1.00 84.38 358 GLU A C 1
ATOM 2666 O O . GLU A 1 358 ? -7.192 -0.039 -20.477 1.00 84.38 358 GLU A O 1
ATOM 2671 N N . GLY A 1 359 ? -8.827 -0.797 -19.152 1.00 84.00 359 GLY A N 1
ATOM 2672 C CA . GLY A 1 359 ? -9.534 -1.488 -20.241 1.00 84.00 359 GLY A CA 1
ATOM 2673 C C . GLY A 1 359 ? -8.688 -2.544 -20.970 1.00 84.00 359 GLY A C 1
ATOM 2674 O O . GLY A 1 359 ? -8.826 -2.726 -22.175 1.00 84.00 359 GLY A O 1
ATOM 2675 N N . GLY A 1 360 ? -7.770 -3.214 -20.264 1.00 86.31 360 GLY A N 1
ATOM 2676 C CA . GLY A 1 360 ? -6.869 -4.212 -20.857 1.00 86.31 360 GLY A CA 1
ATOM 2677 C C . GLY A 1 360 ? -5.745 -3.625 -21.719 1.00 86.31 360 GLY A C 1
ATOM 2678 O O . GLY A 1 360 ? -5.157 -4.355 -22.517 1.00 86.31 360 GLY A O 1
ATOM 2679 N N . ARG A 1 361 ? -5.465 -2.328 -21.566 1.00 91.00 361 ARG A N 1
ATOM 2680 C CA . ARG A 1 361 ? -4.370 -1.589 -22.209 1.00 91.00 361 ARG A CA 1
ATOM 2681 C C . ARG A 1 361 ? -3.380 -1.128 -21.150 1.00 91.00 361 ARG A C 1
ATOM 2683 O O . ARG A 1 361 ? -3.763 -0.996 -19.990 1.00 91.00 361 ARG A O 1
ATOM 2690 N N . ALA A 1 362 ? -2.132 -0.895 -21.545 1.00 92.38 362 ALA A N 1
ATOM 2691 C CA . ALA A 1 362 ? -1.084 -0.404 -20.656 1.00 92.38 362 ALA A CA 1
ATOM 2692 C C . ALA A 1 362 ? -0.298 0.742 -21.301 1.00 92.38 362 ALA A C 1
ATOM 2694 O O . ALA A 1 362 ? 0.050 0.673 -22.479 1.00 92.38 362 ALA A O 1
ATOM 2695 N N . THR A 1 363 ? 0.011 1.766 -20.511 1.00 93.00 363 THR A N 1
ATOM 2696 C CA . THR A 1 363 ? 0.918 2.856 -20.882 1.00 93.00 363 THR A CA 1
ATOM 2697 C C . THR A 1 363 ? 1.828 3.222 -19.710 1.00 93.00 363 THR A C 1
ATOM 2699 O O . THR A 1 363 ? 1.675 2.716 -18.599 1.00 93.00 363 THR A O 1
ATOM 2702 N N . TRP A 1 364 ? 2.789 4.105 -19.958 1.00 91.31 364 TRP A N 1
ATOM 2703 C CA . TRP A 1 364 ? 3.716 4.629 -18.959 1.00 91.31 364 TRP A CA 1
ATOM 2704 C C . TRP A 1 364 ? 3.781 6.141 -19.071 1.00 91.31 364 TRP A C 1
ATOM 2706 O O . TRP A 1 364 ? 3.521 6.711 -20.129 1.00 91.31 364 TRP A O 1
ATOM 2716 N N . VAL A 1 365 ? 4.151 6.792 -17.977 1.00 85.31 365 VAL A N 1
ATOM 2717 C CA . VAL A 1 365 ? 4.433 8.224 -17.960 1.00 85.31 365 VAL A CA 1
ATOM 2718 C C . VAL A 1 365 ? 5.941 8.409 -17.892 1.00 85.31 365 VAL A C 1
ATOM 2720 O O . VAL A 1 365 ? 6.612 7.755 -17.099 1.00 85.31 365 VAL A O 1
ATOM 2723 N N . GLY A 1 366 ? 6.469 9.294 -18.729 1.00 75.25 366 GLY A N 1
ATOM 2724 C CA . GLY A 1 366 ? 7.897 9.576 -18.788 1.00 75.25 366 GLY A CA 1
ATOM 2725 C C . GLY A 1 366 ? 8.182 10.944 -19.387 1.00 75.25 366 GLY A C 1
ATOM 2726 O O . GLY A 1 366 ? 7.273 11.705 -19.724 1.00 75.25 366 GLY A O 1
ATOM 2727 N N . TRP A 1 367 ? 9.464 11.276 -19.513 1.00 68.19 367 TRP A N 1
ATOM 2728 C CA . TRP A 1 367 ? 9.867 12.502 -20.194 1.00 68.19 367 TRP A CA 1
ATOM 2729 C C . TRP A 1 367 ? 9.657 12.375 -21.696 1.00 68.19 367 TRP A C 1
ATOM 2731 O O . TRP A 1 367 ? 10.276 11.541 -22.351 1.00 68.19 367 TRP A O 1
ATOM 2741 N N . GLY A 1 368 ? 8.838 13.270 -22.229 1.00 68.88 368 GLY A N 1
ATOM 2742 C CA . GLY A 1 368 ? 8.638 13.465 -23.652 1.00 68.88 368 GLY A CA 1
ATOM 2743 C C . GLY A 1 368 ? 8.786 14.931 -24.039 1.00 68.88 368 GLY A C 1
ATOM 2744 O O . GLY A 1 368 ? 9.232 15.789 -23.263 1.00 68.88 368 GLY A O 1
ATOM 2745 N N . VAL A 1 369 ? 8.398 15.219 -25.275 1.00 67.50 369 VAL A N 1
ATOM 2746 C CA . VAL A 1 369 ? 8.306 16.580 -25.795 1.00 67.50 369 VAL A CA 1
ATOM 2747 C C . VAL A 1 369 ? 6.833 16.974 -25.800 1.00 67.50 369 VAL A C 1
ATOM 2749 O O . VAL A 1 369 ? 6.054 16.474 -26.605 1.00 67.50 369 VAL A O 1
ATOM 2752 N N . GLY A 1 370 ? 6.445 17.858 -24.883 1.00 64.50 370 GLY A N 1
ATOM 2753 C CA . GLY A 1 370 ? 5.124 18.478 -24.877 1.00 64.50 370 GLY A CA 1
ATOM 2754 C C . GLY A 1 370 ? 5.113 19.712 -25.773 1.00 64.50 370 GLY A C 1
ATOM 2755 O O . GLY A 1 370 ? 6.080 20.475 -25.797 1.00 64.50 370 GLY A O 1
ATOM 2756 N N . VAL A 1 371 ? 4.024 19.939 -26.502 1.00 67.06 371 VAL A N 1
ATOM 2757 C CA . VAL A 1 371 ? 3.849 21.159 -27.299 1.00 67.06 371 VAL A CA 1
ATOM 2758 C C . VAL A 1 371 ? 3.176 22.215 -26.425 1.00 67.06 371 VAL A C 1
ATOM 2760 O O . VAL A 1 371 ? 2.079 22.001 -25.919 1.00 67.06 371 VAL A O 1
ATOM 2763 N N . THR A 1 372 ? 3.846 23.349 -26.222 1.00 69.44 372 THR A N 1
ATOM 2764 C CA . THR A 1 372 ? 3.269 24.535 -25.569 1.00 69.44 372 THR A CA 1
ATOM 2765 C C . THR A 1 372 ? 3.019 25.624 -26.607 1.00 69.44 372 THR A C 1
ATOM 2767 O O . THR A 1 372 ? 3.576 25.561 -27.702 1.00 69.44 372 THR A O 1
ATOM 2770 N N . GLU A 1 373 ? 2.264 26.669 -26.257 1.00 68.31 373 GLU A N 1
ATOM 2771 C CA . GLU A 1 373 ? 2.107 27.864 -27.111 1.00 68.31 373 GLU A CA 1
ATOM 2772 C C . GLU A 1 373 ? 3.459 28.483 -27.516 1.00 68.31 373 GLU A C 1
ATOM 2774 O O . GLU A 1 373 ? 3.587 29.074 -28.582 1.00 68.31 373 GLU A O 1
ATOM 2779 N N . THR A 1 374 ? 4.500 28.294 -26.695 1.00 78.31 374 THR A N 1
ATOM 2780 C CA . THR A 1 374 ? 5.871 28.770 -26.960 1.00 78.31 374 THR A CA 1
ATOM 2781 C C . THR A 1 374 ? 6.762 27.762 -27.696 1.00 78.31 374 THR A C 1
ATOM 2783 O O . THR A 1 374 ? 7.973 27.959 -27.778 1.00 78.31 374 THR A O 1
ATOM 2786 N N . GLY A 1 375 ? 6.187 26.669 -28.204 1.00 72.94 375 GLY A N 1
ATOM 2787 C CA . GLY A 1 375 ? 6.901 25.594 -28.887 1.00 72.94 375 GLY A CA 1
ATOM 2788 C C . GLY A 1 375 ? 7.150 24.351 -28.021 1.00 72.94 375 GLY A C 1
ATOM 2789 O O . GLY A 1 375 ? 6.598 24.224 -26.917 1.00 72.94 375 GLY A O 1
ATOM 2790 N N . PRO A 1 376 ? 7.955 23.400 -28.527 1.00 71.56 376 PRO A N 1
ATOM 2791 C CA . PRO A 1 376 ? 8.208 22.129 -27.864 1.00 71.56 376 PRO A CA 1
ATOM 2792 C C . PRO A 1 376 ? 9.026 22.332 -26.586 1.00 71.56 376 PRO A C 1
ATOM 2794 O O . PRO A 1 376 ? 10.078 22.973 -26.597 1.00 71.56 376 PRO A O 1
ATOM 2797 N N . ARG A 1 377 ? 8.566 21.768 -25.471 1.00 72.94 377 ARG A N 1
ATOM 2798 C CA . ARG A 1 377 ? 9.273 21.776 -24.186 1.00 72.94 377 ARG A CA 1
ATOM 2799 C C . ARG A 1 377 ? 9.334 20.371 -23.616 1.00 72.94 377 ARG A C 1
ATOM 2801 O O . ARG A 1 377 ? 8.444 19.556 -23.841 1.00 72.94 377 ARG A O 1
ATOM 2808 N N . ARG A 1 378 ? 10.375 20.096 -22.826 1.00 70.12 378 ARG A N 1
ATOM 2809 C CA . ARG A 1 378 ? 10.412 18.881 -22.006 1.00 70.12 378 ARG A CA 1
ATOM 2810 C C . ARG A 1 378 ? 9.205 18.890 -21.078 1.00 70.12 378 ARG A C 1
ATOM 2812 O O . ARG A 1 378 ? 9.043 19.817 -20.287 1.00 70.12 378 ARG A O 1
ATOM 2819 N N . ALA A 1 379 ? 8.387 17.859 -21.190 1.00 70.25 379 ALA A N 1
ATOM 2820 C CA . ALA A 1 379 ? 7.207 17.671 -20.372 1.00 70.25 379 ALA A CA 1
ATOM 2821 C C . ALA A 1 379 ? 7.126 16.211 -19.941 1.00 70.25 379 ALA A C 1
ATOM 2823 O O . ALA A 1 379 ? 7.707 15.326 -20.569 1.00 70.25 379 ALA A O 1
ATOM 2824 N N . VAL A 1 380 ? 6.405 15.975 -18.855 1.00 74.44 380 VAL A N 1
ATOM 2825 C CA . VAL A 1 380 ? 6.013 14.631 -18.449 1.00 74.44 380 VAL A CA 1
ATOM 2826 C C . VAL A 1 380 ? 4.757 14.279 -19.242 1.00 74.44 380 VAL A C 1
ATOM 2828 O O . VAL A 1 380 ? 3.748 14.973 -19.130 1.00 74.44 380 VAL A O 1
ATOM 2831 N N . THR A 1 381 ? 4.838 13.254 -20.087 1.00 80.69 381 THR A N 1
ATOM 2832 C CA . THR A 1 381 ? 3.758 12.836 -20.991 1.00 80.69 381 THR A CA 1
ATOM 2833 C C . THR A 1 381 ? 3.523 11.335 -20.885 1.00 80.69 381 THR A C 1
ATOM 2835 O O . THR A 1 381 ? 4.407 10.584 -20.467 1.00 80.69 381 THR A O 1
ATOM 2838 N N . SER A 1 382 ? 2.338 10.876 -21.284 1.00 86.50 382 SER A N 1
ATOM 2839 C CA . SER A 1 382 ? 2.117 9.453 -21.544 1.00 86.50 382 SER A CA 1
ATOM 2840 C C . SER A 1 382 ? 2.952 8.995 -22.743 1.00 86.50 382 SER A C 1
ATOM 2842 O O . SER A 1 382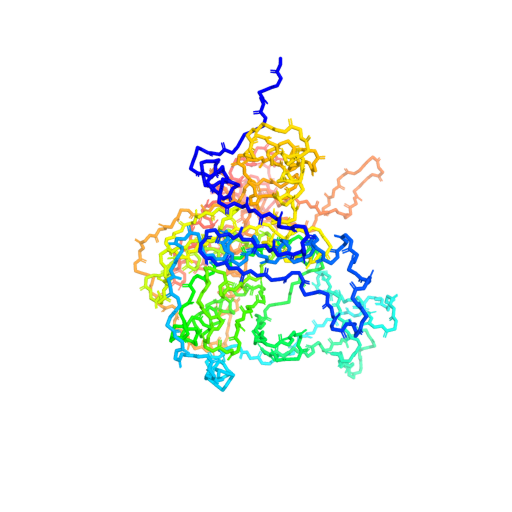 ? 3.160 9.762 -23.687 1.00 86.50 382 SER A O 1
ATOM 2844 N N . ALA A 1 383 ? 3.407 7.746 -22.718 1.00 88.56 383 ALA A N 1
ATOM 2845 C CA . ALA A 1 383 ? 4.098 7.125 -23.836 1.00 88.56 383 ALA A CA 1
ATOM 2846 C C . ALA A 1 383 ? 3.170 7.050 -25.058 1.00 88.56 383 ALA A C 1
ATOM 2848 O O . ALA A 1 383 ? 2.019 6.616 -24.954 1.00 88.56 383 ALA A O 1
ATOM 2849 N N . GLY A 1 384 ? 3.680 7.477 -26.216 1.00 88.12 384 GLY A N 1
ATOM 2850 C CA . GLY A 1 384 ? 2.974 7.390 -27.493 1.00 88.12 384 GLY A CA 1
ATOM 2851 C C . GLY A 1 384 ? 2.818 5.946 -27.993 1.00 88.12 384 GLY A C 1
ATOM 2852 O O . GLY A 1 384 ? 3.203 4.994 -27.309 1.00 88.12 384 GLY A O 1
ATOM 2853 N N . PRO A 1 385 ? 2.244 5.741 -29.185 1.00 90.88 385 PRO A N 1
ATOM 2854 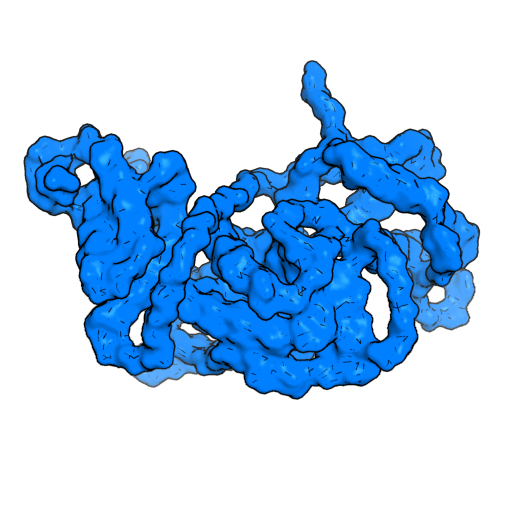C CA . PRO A 1 385 ? 2.064 4.407 -29.758 1.00 90.88 385 PRO A CA 1
ATOM 2855 C C . PRO A 1 385 ? 3.283 3.884 -30.542 1.00 90.88 385 PRO A C 1
ATOM 2857 O O . PRO A 1 385 ? 3.315 2.704 -30.866 1.00 90.88 385 PRO A O 1
ATOM 2860 N N . ASP A 1 386 ? 4.282 4.719 -30.849 1.00 87.56 386 ASP A N 1
ATOM 2861 C CA . ASP A 1 386 ? 5.401 4.371 -31.739 1.00 87.56 386 ASP A CA 1
ATOM 2862 C C . ASP A 1 386 ? 6.411 3.357 -31.158 1.00 87.56 386 ASP A C 1
ATOM 2864 O O . ASP A 1 386 ? 6.382 3.005 -29.976 1.00 87.56 386 ASP A O 1
ATOM 2868 N N . LEU A 1 387 ? 7.332 2.877 -32.001 1.00 88.00 387 LEU A N 1
ATOM 2869 C CA . LEU A 1 387 ? 8.361 1.904 -31.618 1.00 88.00 387 LEU A CA 1
ATOM 2870 C C . LEU A 1 387 ? 9.574 2.551 -30.923 1.00 88.00 387 LEU A C 1
ATOM 2872 O O . LEU A 1 387 ? 10.303 1.864 -30.211 1.00 88.00 387 LEU A O 1
ATOM 2876 N N . TYR A 1 388 ? 9.823 3.846 -31.139 1.00 85.69 388 TYR A N 1
ATOM 2877 C CA . TYR A 1 388 ? 11.041 4.519 -30.679 1.00 85.69 388 TYR A CA 1
ATOM 2878 C C . TYR A 1 388 ? 10.987 4.845 -29.186 1.00 85.69 388 TYR A C 1
ATOM 2880 O O . TYR A 1 388 ? 11.864 4.463 -28.414 1.00 85.69 388 TYR A O 1
ATOM 2888 N N . THR A 1 389 ? 9.939 5.559 -28.790 1.00 83.44 389 THR A N 1
ATOM 2889 C CA . THR A 1 389 ? 9.697 6.028 -27.418 1.00 83.44 389 THR A CA 1
ATOM 2890 C C . THR A 1 389 ? 8.369 5.533 -26.858 1.00 83.44 389 THR A C 1
ATOM 2892 O O . THR A 1 389 ? 8.075 5.747 -25.682 1.00 83.44 389 THR A O 1
ATOM 2895 N N . GLY A 1 390 ? 7.559 4.893 -27.700 1.00 89.31 390 GLY A N 1
ATOM 2896 C CA . GLY A 1 390 ? 6.196 4.519 -27.387 1.00 89.31 390 GLY A CA 1
ATOM 2897 C C . GLY A 1 390 ? 6.004 3.088 -26.886 1.00 89.31 390 GLY A C 1
ATOM 2898 O O . GLY A 1 390 ? 6.918 2.285 -26.679 1.00 89.31 390 GLY A O 1
ATOM 2899 N N . THR A 1 391 ? 4.731 2.782 -26.686 1.00 94.31 391 THR A N 1
ATOM 2900 C CA . THR A 1 391 ? 4.221 1.522 -26.149 1.00 94.31 391 THR A CA 1
ATOM 2901 C C . THR A 1 391 ? 4.467 0.324 -27.066 1.00 94.31 391 THR A C 1
ATOM 2903 O O . THR A 1 391 ? 4.613 -0.779 -26.543 1.00 94.31 391 THR A O 1
ATOM 2906 N N . ALA A 1 392 ? 4.627 0.504 -28.386 1.00 93.50 392 ALA A N 1
ATOM 2907 C CA . ALA A 1 392 ? 5.021 -0.590 -29.281 1.00 93.50 392 ALA A CA 1
ATOM 2908 C C . ALA A 1 392 ? 6.453 -1.076 -29.005 1.00 93.50 392 ALA A C 1
ATOM 2910 O O . ALA A 1 392 ? 6.704 -2.282 -28.984 1.00 93.50 392 ALA A O 1
ATOM 2911 N N . GLY A 1 393 ? 7.385 -0.161 -28.713 1.00 94.00 393 GLY A N 1
ATOM 2912 C CA . GLY A 1 393 ? 8.760 -0.515 -28.339 1.00 94.00 393 GLY A CA 1
ATOM 2913 C C . GLY A 1 393 ? 8.806 -1.311 -27.036 1.00 94.00 393 GLY A C 1
ATOM 2914 O O . GLY A 1 393 ? 9.472 -2.348 -26.942 1.00 94.00 393 GLY A O 1
ATOM 2915 N N . VAL A 1 394 ? 8.019 -0.876 -26.048 1.00 95.38 394 VAL A N 1
ATOM 2916 C CA . VAL A 1 394 ? 7.860 -1.599 -24.780 1.00 95.38 394 VAL A CA 1
ATOM 2917 C C . VAL A 1 394 ? 7.220 -2.972 -25.004 1.00 95.38 394 VAL A C 1
ATOM 2919 O O . VAL A 1 394 ? 7.713 -3.966 -24.468 1.00 95.38 394 VAL A O 1
ATOM 2922 N N . ALA A 1 395 ? 6.175 -3.059 -25.830 1.00 96.38 395 ALA A N 1
ATOM 2923 C CA . ALA A 1 395 ? 5.519 -4.318 -26.173 1.00 96.38 395 ALA A CA 1
ATOM 2924 C C . ALA A 1 395 ? 6.482 -5.312 -26.834 1.00 96.38 395 ALA A C 1
ATOM 2926 O O . ALA A 1 395 ? 6.514 -6.481 -26.448 1.00 96.38 395 ALA A O 1
ATOM 2927 N N . LEU A 1 396 ? 7.315 -4.852 -27.775 1.00 95.88 396 LEU A N 1
ATOM 2928 C CA . LEU A 1 396 ? 8.336 -5.675 -28.420 1.00 95.88 396 LEU A CA 1
ATOM 2929 C C . LEU A 1 396 ? 9.346 -6.212 -27.397 1.00 95.88 396 LEU A C 1
ATOM 2931 O O . LEU A 1 396 ? 9.633 -7.411 -27.384 1.00 95.88 396 LEU A O 1
ATOM 2935 N N . PHE A 1 397 ? 9.867 -5.343 -26.527 1.00 97.25 397 PHE A N 1
ATOM 2936 C CA . PHE A 1 397 ? 10.804 -5.743 -25.478 1.00 97.25 397 PHE A CA 1
ATOM 2937 C C . PHE A 1 397 ? 10.189 -6.786 -24.534 1.00 97.25 397 PHE A C 1
ATOM 2939 O O . PHE A 1 397 ? 10.776 -7.851 -24.329 1.00 97.25 397 PHE A O 1
ATOM 2946 N N . LEU A 1 398 ? 8.995 -6.514 -23.997 1.00 96.75 398 LEU A N 1
ATOM 2947 C CA . LEU A 1 398 ? 8.311 -7.418 -23.071 1.00 96.75 398 LEU A CA 1
ATOM 2948 C C . LEU A 1 398 ? 7.914 -8.732 -23.754 1.00 96.75 398 LEU A C 1
ATOM 2950 O O . LEU A 1 398 ? 8.086 -9.791 -23.163 1.00 96.75 398 LEU A O 1
ATOM 2954 N N . GLY A 1 399 ? 7.474 -8.705 -25.013 1.00 95.69 399 GLY A N 1
ATOM 2955 C CA . GLY A 1 399 ? 7.167 -9.914 -25.779 1.00 95.69 399 GLY A CA 1
ATOM 2956 C C . GLY A 1 399 ? 8.391 -10.814 -25.976 1.00 95.69 399 GLY A C 1
ATOM 2957 O O . GLY A 1 399 ? 8.314 -12.028 -25.779 1.00 95.69 399 GLY A O 1
ATOM 2958 N N . ARG A 1 400 ? 9.555 -10.227 -26.290 1.00 96.56 400 ARG A N 1
ATOM 2959 C CA . ARG A 1 400 ? 10.825 -10.969 -26.390 1.00 96.56 400 ARG A CA 1
ATOM 2960 C C . ARG A 1 400 ? 11.271 -11.519 -25.041 1.00 96.56 400 ARG A C 1
ATOM 2962 O O . ARG A 1 400 ? 11.709 -12.666 -24.974 1.00 96.56 400 ARG A O 1
ATOM 2969 N N . LEU A 1 401 ? 11.141 -10.727 -23.979 1.00 95.31 401 LEU A N 1
ATOM 2970 C CA . LEU A 1 401 ? 11.467 -11.167 -22.628 1.00 95.31 401 LEU A CA 1
ATOM 2971 C C . LEU A 1 401 ? 10.564 -12.329 -22.197 1.00 95.31 401 LEU A C 1
ATOM 2973 O O . LEU A 1 401 ? 11.076 -13.339 -21.730 1.00 95.31 401 LEU A O 1
ATOM 2977 N N . ALA A 1 402 ? 9.253 -12.227 -22.420 1.00 93.19 402 ALA A N 1
ATOM 2978 C CA . ALA A 1 402 ? 8.291 -13.283 -22.125 1.00 93.19 402 ALA A CA 1
ATOM 2979 C C . ALA A 1 402 ? 8.594 -14.576 -22.893 1.00 93.19 402 ALA A C 1
ATOM 2981 O O . ALA A 1 402 ? 8.525 -15.656 -22.313 1.00 93.19 402 ALA A O 1
ATOM 2982 N N . ALA A 1 403 ? 8.989 -14.484 -24.166 1.00 93.44 403 ALA A N 1
ATOM 2983 C CA . ALA A 1 403 ? 9.409 -15.652 -24.940 1.00 93.44 403 ALA A CA 1
ATOM 2984 C C . ALA A 1 403 ? 10.671 -16.321 -24.362 1.00 93.44 403 ALA A C 1
ATOM 2986 O O . ALA A 1 403 ? 10.797 -17.542 -24.414 1.00 93.44 403 ALA A O 1
ATOM 2987 N N . ALA A 1 404 ? 11.594 -15.537 -23.797 1.00 92.12 404 ALA A N 1
ATOM 2988 C CA . ALA A 1 404 ? 12.827 -16.047 -23.200 1.00 92.12 404 ALA A CA 1
ATOM 2989 C C . ALA A 1 404 ? 12.636 -16.614 -21.781 1.00 92.12 404 ALA A C 1
ATOM 2991 O O . ALA A 1 404 ? 13.339 -17.547 -21.397 1.00 92.12 404 ALA A O 1
ATOM 2992 N N . THR A 1 405 ? 11.716 -16.058 -20.988 1.00 90.38 405 THR A N 1
ATOM 2993 C CA . THR A 1 405 ? 11.544 -16.414 -19.566 1.00 90.38 405 THR A CA 1
ATOM 2994 C C . THR A 1 405 ? 10.323 -17.288 -19.289 1.00 90.38 405 THR A C 1
ATOM 2996 O O . THR A 1 405 ? 10.284 -17.971 -18.264 1.00 90.38 405 THR A O 1
ATOM 2999 N N . GLY A 1 406 ? 9.320 -17.266 -20.170 1.00 88.00 406 GLY A N 1
ATOM 3000 C CA . GLY A 1 406 ? 8.000 -17.851 -19.931 1.00 88.00 406 GLY A CA 1
ATOM 3001 C C . GLY A 1 406 ? 7.162 -17.089 -18.896 1.00 88.00 406 GLY A C 1
ATOM 3002 O O . GLY A 1 406 ? 6.217 -17.654 -18.348 1.00 88.00 406 GLY A O 1
ATOM 3003 N N . ASP A 1 407 ? 7.515 -15.839 -18.578 1.00 87.62 407 ASP A N 1
ATOM 3004 C CA . ASP A 1 407 ? 6.811 -15.036 -17.575 1.00 87.62 407 ASP A CA 1
ATOM 3005 C C . ASP A 1 407 ? 5.473 -14.503 -18.121 1.00 87.62 407 ASP A C 1
ATOM 3007 O O . ASP A 1 407 ? 5.426 -13.653 -19.015 1.00 87.62 407 ASP A O 1
ATOM 3011 N N . GLY A 1 408 ? 4.373 -15.020 -17.568 1.00 87.69 408 GLY A N 1
ATOM 3012 C CA . GLY A 1 408 ? 3.017 -14.673 -17.987 1.00 87.69 408 GLY A CA 1
ATOM 3013 C C . GLY A 1 408 ? 2.601 -13.238 -17.657 1.00 87.69 408 GLY A C 1
ATOM 3014 O O . GLY A 1 408 ? 1.791 -12.674 -18.389 1.00 87.69 408 GLY A O 1
ATOM 3015 N N . GLU A 1 409 ? 3.155 -12.617 -16.608 1.00 88.12 409 GLU A N 1
ATOM 3016 C CA . GLU A 1 409 ? 2.854 -11.210 -16.308 1.00 88.12 409 GLU A CA 1
ATOM 3017 C C . GLU A 1 409 ? 3.512 -10.289 -17.321 1.00 88.12 409 GLU A C 1
ATOM 3019 O O . GLU A 1 409 ? 2.868 -9.392 -17.859 1.00 88.12 409 GLU A O 1
ATOM 3024 N N . VAL A 1 410 ? 4.780 -10.565 -17.633 1.00 91.88 410 VAL A N 1
ATOM 3025 C CA . VAL A 1 410 ? 5.522 -9.850 -18.676 1.00 91.88 410 VAL A CA 1
ATOM 3026 C C . VAL A 1 410 ? 4.790 -9.971 -20.016 1.00 91.88 410 VAL A C 1
ATOM 3028 O O . VAL A 1 410 ? 4.623 -8.971 -20.714 1.00 91.88 410 VAL A O 1
ATOM 3031 N N . ALA A 1 411 ? 4.292 -11.167 -20.350 1.00 92.56 411 ALA A N 1
ATOM 3032 C CA . ALA A 1 411 ? 3.499 -11.389 -21.558 1.00 92.56 411 ALA A CA 1
ATOM 3033 C C . ALA A 1 411 ? 2.196 -10.571 -21.560 1.00 92.56 411 ALA A C 1
ATOM 3035 O O . ALA A 1 411 ? 1.883 -9.908 -22.551 1.00 92.56 411 ALA A O 1
ATOM 3036 N N . ALA A 1 412 ? 1.445 -10.591 -20.455 1.00 91.81 412 ALA A N 1
ATOM 3037 C CA . ALA A 1 412 ? 0.177 -9.878 -20.331 1.00 91.81 412 ALA A CA 1
ATOM 3038 C C . ALA A 1 412 ? 0.360 -8.356 -20.435 1.00 91.81 412 ALA A C 1
ATOM 3040 O O . ALA A 1 412 ? -0.373 -7.701 -21.179 1.00 91.81 412 ALA A O 1
ATOM 3041 N N . THR A 1 413 ? 1.366 -7.793 -19.759 1.00 93.69 413 THR A N 1
ATOM 3042 C CA . THR A 1 413 ? 1.693 -6.364 -19.859 1.00 93.69 413 THR A CA 1
ATOM 3043 C C . THR A 1 413 ? 2.174 -5.997 -21.261 1.00 93.69 413 THR A C 1
ATOM 3045 O O . THR A 1 413 ? 1.753 -4.971 -21.792 1.00 93.69 413 THR A O 1
ATOM 3048 N N . GLY A 1 414 ? 2.994 -6.839 -21.900 1.00 95.38 414 GLY A N 1
ATOM 3049 C CA . GLY A 1 414 ? 3.417 -6.638 -23.288 1.00 95.38 414 GLY A CA 1
ATOM 3050 C C . GLY A 1 414 ? 2.235 -6.599 -24.262 1.00 95.38 414 GLY A C 1
ATOM 3051 O O . GLY A 1 414 ? 2.162 -5.713 -25.110 1.00 95.38 414 GLY A O 1
ATOM 3052 N N . LEU A 1 415 ? 1.259 -7.497 -24.096 1.00 95.25 415 LEU A N 1
ATOM 3053 C CA . LEU A 1 415 ? 0.037 -7.502 -24.901 1.00 95.25 415 LEU A CA 1
ATOM 3054 C C . LEU A 1 415 ? -0.834 -6.264 -24.642 1.00 95.25 415 LEU A C 1
ATOM 3056 O O . LEU A 1 415 ? -1.382 -5.690 -25.581 1.00 95.25 415 LEU A O 1
ATOM 3060 N N . ALA A 1 416 ? -0.955 -5.835 -23.386 1.00 94.06 416 ALA A N 1
ATOM 3061 C CA . ALA A 1 416 ? -1.690 -4.624 -23.031 1.00 94.06 416 ALA A CA 1
ATOM 3062 C C . ALA A 1 416 ? -1.038 -3.361 -23.630 1.00 94.06 416 ALA A C 1
ATOM 3064 O O . ALA A 1 416 ? -1.743 -2.473 -24.113 1.00 94.06 416 ALA A O 1
ATOM 3065 N N . ALA A 1 417 ? 0.296 -3.302 -23.663 1.00 95.31 417 ALA A N 1
ATOM 3066 C CA . ALA A 1 417 ? 1.043 -2.234 -24.326 1.00 95.31 417 ALA A CA 1
ATOM 3067 C C . ALA A 1 417 ? 0.841 -2.246 -25.846 1.00 95.31 417 ALA A C 1
ATOM 3069 O O . ALA A 1 417 ? 0.630 -1.196 -26.449 1.00 95.31 417 ALA A O 1
ATOM 3070 N N . LEU A 1 418 ? 0.824 -3.433 -26.464 1.00 95.06 418 LEU A N 1
ATOM 3071 C CA . LEU A 1 418 ? 0.549 -3.568 -27.894 1.00 95.06 418 LEU A CA 1
ATOM 3072 C C . LEU A 1 418 ? -0.865 -3.090 -28.246 1.00 95.06 418 LEU A C 1
ATOM 3074 O O . LEU A 1 418 ? -1.043 -2.379 -29.227 1.00 95.06 418 LEU A O 1
ATOM 3078 N N . ARG A 1 419 ? -1.873 -3.427 -27.429 1.00 94.56 419 ARG A N 1
ATOM 3079 C CA . ARG A 1 419 ? -3.250 -2.938 -27.623 1.00 94.56 419 ARG A CA 1
ATOM 3080 C C . ARG A 1 419 ? -3.327 -1.415 -27.559 1.00 94.56 419 ARG A C 1
ATOM 3082 O O . ARG A 1 419 ? -3.971 -0.813 -28.412 1.00 94.56 419 ARG A O 1
ATOM 3089 N N . HIS A 1 420 ? -2.637 -0.801 -26.595 1.00 94.50 420 HIS A N 1
ATOM 3090 C CA . HIS A 1 420 ? -2.528 0.657 -26.515 1.00 94.50 420 HIS A CA 1
ATOM 3091 C C . HIS A 1 420 ? -1.889 1.248 -27.784 1.00 94.50 420 HIS A C 1
ATOM 3093 O O . HIS A 1 420 ? -2.407 2.215 -28.341 1.00 94.50 420 HIS A O 1
ATOM 3099 N N . ALA A 1 421 ? -0.800 0.647 -28.275 1.00 93.06 421 ALA A N 1
ATOM 3100 C CA . ALA A 1 421 ? -0.133 1.090 -29.495 1.00 93.06 421 ALA A CA 1
ATOM 3101 C C . ALA A 1 421 ? -1.041 0.997 -30.732 1.00 93.06 421 ALA A C 1
ATOM 3103 O O . ALA A 1 421 ? -1.164 1.970 -31.470 1.00 93.06 421 ALA A O 1
ATOM 3104 N N . VAL A 1 422 ? -1.721 -0.136 -30.933 1.00 92.06 422 VAL A N 1
ATOM 3105 C CA . VAL A 1 422 ? -2.626 -0.362 -32.076 1.00 92.06 422 VAL A CA 1
ATOM 3106 C C . VAL A 1 422 ? -3.765 0.656 -32.103 1.00 92.06 422 VAL A C 1
ATOM 3108 O O . VAL A 1 422 ? -4.043 1.229 -33.154 1.00 92.06 422 VAL A O 1
ATOM 3111 N N . GLU A 1 423 ? -4.395 0.933 -30.961 1.00 90.12 423 GLU A N 1
ATOM 3112 C CA . GLU A 1 423 ? -5.459 1.942 -30.882 1.00 90.12 423 GLU A CA 1
ATOM 3113 C C . GLU A 1 423 ? -4.933 3.365 -31.113 1.00 90.12 423 GLU A C 1
ATOM 3115 O O . GLU A 1 423 ? -5.585 4.172 -31.777 1.00 90.12 423 GLU A O 1
ATOM 3120 N N . GLY A 1 424 ? -3.735 3.671 -30.608 1.00 85.62 424 GLY A N 1
ATOM 3121 C CA . GLY A 1 424 ? -3.087 4.963 -30.821 1.00 85.62 424 GLY A CA 1
ATOM 3122 C C . GLY A 1 424 ? -2.507 5.148 -32.226 1.00 85.62 424 GLY A C 1
ATOM 3123 O O . GLY A 1 424 ? -2.229 6.283 -32.617 1.00 85.62 424 GLY A O 1
ATOM 3124 N N . GLY A 1 425 ? -2.337 4.076 -33.006 1.00 81.81 425 GLY A N 1
ATOM 3125 C CA . GLY A 1 425 ? -1.640 4.085 -34.295 1.00 81.81 425 GLY A CA 1
ATOM 3126 C C . GLY A 1 425 ? -2.234 5.044 -35.329 1.00 81.81 425 GLY A C 1
ATOM 3127 O O . GLY A 1 425 ? -1.497 5.586 -36.147 1.00 81.81 425 GLY A O 1
ATOM 3128 N N . ALA A 1 426 ? -3.535 5.348 -35.240 1.00 79.50 426 ALA A N 1
ATOM 3129 C CA . ALA A 1 426 ? -4.200 6.336 -36.096 1.00 79.50 426 ALA A CA 1
ATOM 3130 C C . ALA A 1 426 ? -3.647 7.769 -35.945 1.00 79.50 426 ALA A C 1
ATOM 3132 O O . ALA A 1 426 ? -3.876 8.609 -36.811 1.00 79.50 426 ALA A O 1
ATOM 3133 N N . SER A 1 427 ? -2.928 8.056 -34.854 1.00 77.81 427 SER A N 1
ATOM 3134 C CA . SER A 1 427 ? -2.246 9.339 -34.631 1.00 77.81 427 SER A CA 1
ATOM 3135 C C . SER A 1 427 ? -0.851 9.424 -35.266 1.00 77.81 427 SER A C 1
ATOM 3137 O O . SER A 1 427 ? -0.255 10.502 -35.270 1.00 77.81 427 SER A O 1
ATOM 3139 N N . LEU A 1 428 ? -0.322 8.317 -35.802 1.00 79.12 428 LEU A N 1
ATOM 3140 C CA . LEU A 1 428 ? 0.988 8.271 -36.449 1.00 79.12 428 LEU A CA 1
ATOM 3141 C C . LEU A 1 428 ? 0.895 8.529 -37.956 1.00 79.12 428 LEU A C 1
ATOM 3143 O O . LEU A 1 428 ? -0.127 8.291 -38.598 1.00 79.12 428 LEU A O 1
ATOM 3147 N N . GLY A 1 429 ? 2.010 8.974 -38.539 1.00 75.94 429 GLY A N 1
ATOM 3148 C CA . GLY A 1 429 ? 2.156 9.051 -39.990 1.00 75.94 429 GLY A CA 1
ATOM 3149 C C . GLY A 1 429 ? 2.042 7.671 -40.651 1.00 75.94 429 GLY A C 1
ATOM 3150 O O . GLY A 1 429 ? 2.450 6.655 -40.082 1.00 75.94 429 GLY A O 1
ATOM 3151 N N . ALA A 1 430 ? 1.511 7.646 -41.877 1.00 70.75 430 ALA A N 1
ATOM 3152 C CA . ALA A 1 430 ? 1.348 6.423 -42.669 1.00 70.75 430 ALA A CA 1
ATOM 3153 C C . ALA A 1 430 ? 2.687 5.790 -43.103 1.00 70.75 430 ALA A C 1
ATOM 3155 O O . ALA A 1 430 ? 2.727 4.619 -43.474 1.00 70.75 430 ALA A O 1
ATOM 3156 N N . GLU A 1 431 ? 3.783 6.550 -43.036 1.00 63.62 431 GLU A N 1
ATOM 3157 C CA . GLU A 1 431 ? 5.124 6.134 -43.440 1.00 63.62 431 GLU A CA 1
ATOM 3158 C C . GLU A 1 431 ? 6.090 6.103 -42.242 1.00 63.62 431 GLU A C 1
ATOM 3160 O O . GLU A 1 431 ? 5.982 6.903 -41.311 1.00 63.62 431 GLU A O 1
ATOM 3165 N N . GLY A 1 432 ? 7.064 5.186 -42.286 1.00 64.19 432 GLY A N 1
ATOM 3166 C CA . GLY A 1 432 ? 8.145 5.055 -41.300 1.00 64.19 432 GLY A CA 1
ATOM 3167 C C . GLY A 1 432 ? 8.015 3.826 -40.392 1.00 64.19 432 GLY A C 1
ATOM 3168 O O . GLY A 1 432 ? 7.082 3.712 -39.610 1.00 64.19 432 GLY A O 1
ATOM 3169 N N . GLY A 1 433 ? 8.991 2.914 -40.442 1.00 68.12 433 GLY A N 1
ATOM 3170 C CA . GLY A 1 433 ? 8.962 1.652 -39.680 1.00 68.12 433 GLY A CA 1
ATOM 3171 C C . GLY A 1 433 ? 9.283 1.756 -38.183 1.00 68.12 433 GLY A C 1
ATOM 3172 O O . GLY A 1 433 ? 9.197 0.759 -37.480 1.00 68.12 433 GLY A O 1
ATOM 3173 N N . ILE A 1 434 ? 9.683 2.934 -37.691 1.00 72.50 434 ILE A N 1
ATOM 3174 C CA . ILE A 1 434 ? 10.043 3.147 -36.275 1.00 72.50 434 ILE A CA 1
ATOM 3175 C C . ILE A 1 434 ? 9.087 4.154 -35.614 1.00 72.50 434 ILE A C 1
ATOM 3177 O O . ILE A 1 434 ? 8.627 3.937 -34.497 1.00 72.50 434 ILE A O 1
ATOM 3181 N N . THR A 1 435 ? 8.756 5.246 -36.303 1.00 77.88 435 THR A N 1
ATOM 3182 C CA . THR A 1 435 ? 7.874 6.309 -35.786 1.00 77.88 435 THR A CA 1
ATOM 3183 C C . THR A 1 435 ? 6.485 6.323 -36.428 1.00 77.88 435 THR A C 1
ATOM 3185 O O . THR A 1 435 ? 5.662 7.156 -36.062 1.00 77.88 435 THR A O 1
ATOM 3188 N N . GLY A 1 436 ? 6.232 5.457 -37.410 1.00 71.50 436 GLY A N 1
ATOM 3189 C CA . GLY A 1 436 ? 4.985 5.384 -38.169 1.00 71.50 436 GLY A CA 1
ATOM 3190 C C . GLY A 1 436 ? 4.228 4.079 -37.931 1.00 71.50 436 GLY A C 1
ATOM 3191 O O . GLY A 1 436 ? 4.715 3.161 -37.266 1.00 71.50 436 GLY A O 1
ATOM 3192 N N . LEU A 1 437 ? 3.029 3.995 -38.511 1.00 76.69 437 LEU A N 1
ATOM 3193 C CA . LEU A 1 437 ? 2.127 2.846 -38.372 1.00 76.69 437 LEU A CA 1
ATOM 3194 C C . LEU A 1 437 ? 2.775 1.475 -38.690 1.00 76.69 437 LEU A C 1
ATOM 3196 O O . LEU A 1 437 ? 2.490 0.524 -37.961 1.00 76.69 437 LEU A O 1
ATOM 3200 N N . PRO A 1 438 ? 3.681 1.338 -39.687 1.00 81.12 438 PRO A N 1
ATOM 3201 C CA . PRO A 1 438 ? 4.341 0.059 -39.972 1.00 81.12 438 PRO A CA 1
ATOM 3202 C C . PRO A 1 438 ? 5.220 -0.498 -38.842 1.00 81.12 438 PRO A C 1
ATOM 3204 O O . PRO A 1 438 ? 5.608 -1.654 -38.913 1.00 81.12 438 PRO A O 1
ATOM 3207 N N . GLY A 1 439 ? 5.577 0.300 -37.829 1.00 74.62 439 GLY A N 1
ATOM 3208 C CA . GLY A 1 439 ? 6.307 -0.191 -36.653 1.00 74.62 439 GLY A CA 1
ATOM 3209 C C . GLY A 1 439 ? 5.425 -0.880 -35.604 1.00 74.62 439 GLY A C 1
ATOM 3210 O O . GLY A 1 439 ? 5.955 -1.452 -34.653 1.00 74.62 439 GLY A O 1
ATOM 3211 N N . ILE A 1 440 ? 4.097 -0.788 -35.747 1.00 80.25 440 ILE A N 1
ATOM 3212 C CA . ILE A 1 440 ? 3.101 -1.350 -34.818 1.00 80.25 440 ILE A CA 1
ATOM 3213 C C . ILE A 1 440 ? 2.505 -2.659 -35.356 1.00 80.25 440 ILE A C 1
ATOM 3215 O O . ILE A 1 440 ? 2.225 -3.565 -34.569 1.00 80.25 440 ILE A O 1
ATOM 3219 N N . VAL A 1 441 ? 2.272 -2.718 -36.673 1.00 73.31 441 VAL A N 1
ATOM 3220 C CA . VAL A 1 441 ? 1.718 -3.874 -37.407 1.00 73.31 441 VAL A CA 1
ATOM 3221 C C . VAL A 1 441 ? 2.792 -4.936 -37.595 1.00 73.31 441 VAL A C 1
ATOM 3223 O O . VAL A 1 441 ? 2.468 -6.128 -37.391 1.00 73.31 441 VAL A O 1
#

Foldseek 3Di:
DPPQFFAPPVLLVLLLLQLVQWDQDPQQWTGRHPDIDHLDDPPPVDSPPPDPVSSLLVLLVVCLVPVFFPVPRDDDDPPQFADFCVVLQVVLQPDDWDKDKWFFDDDPDQFWTWTDDAPFIDIHGPVQWDDDPPDRGIIIGIDDQWDCPPDPQKIKGWAPAGDGPVLVQWKKKKAFLAQLVQNSVCNNLLNVVCNVLRFTWMWIAGRGRSQSSTLRRIIIIGRPLLVLVSVLSCVLCVVVTPTAQDHGPLFDDDGRSITMAIQDPPRDDLSSVLSSLLSVLSVVCVVPNDRSRSSSSVSCVVLQQRSHRSRYDHPDDDDDHPDNPPDPPDPPPPDPDPDDLVVLVNVLSVCLSQWDDDPLATWHWDWDWDQDPVGTDTDTDIAALFCARHLLVQLVSLCVSCVVRVDPSSNSNSVNSLVRSQVRQVVADCDDCGGHNVVSD